Protein AF-A0A9N8HPN3-F1 (afdb_monomer)

Solvent-accessible surface area (backbone atoms only — not comparable to full-atom values): 27424 Å² total; per-residue (Å²): 135,86,82,79,83,76,82,48,77,67,56,55,50,50,53,51,49,52,52,50,52,53,57,60,68,66,59,68,77,79,71,75,82,71,84,55,96,34,89,28,51,51,72,75,83,54,60,78,63,56,86,42,76,68,23,43,51,50,50,50,66,58,22,55,54,58,100,66,61,40,78,62,43,65,88,50,42,66,59,50,36,49,48,52,48,53,42,22,56,40,55,46,30,38,80,66,43,50,56,40,53,75,59,93,93,39,63,40,25,63,70,60,32,42,67,67,58,52,72,65,40,49,49,58,48,46,54,65,41,65,24,46,100,42,30,58,39,55,29,33,55,45,46,36,49,24,50,65,47,32,38,34,68,69,52,47,55,61,52,58,76,45,49,75,81,21,47,43,78,31,53,36,76,99,52,90,59,74,44,84,41,80,36,36,53,41,44,53,49,52,52,50,55,66,42,40,76,88,44,74,65,50,56,55,48,49,54,50,50,57,31,46,72,41,32,32,50,43,28,59,77,36,74,48,38,62,69,59,33,51,50,52,54,51,52,50,52,51,56,35,48,14,43,72,45,82,80,72,87,43,56,66,24,49,43,52,17,49,42,66,32,80,33,58,75,58,12,52,51,39,48,54,52,48,52,34,55,75,70,63,68,52,94,60,91,88,47,55,69,54,52,53,49,51,51,55,52,53,51,49,53,35,49,76,69,68,53,61,71,57,75,49,70,65,55,50,49,50,53,51,48,53,52,50,53,54,50,50,52,50,52,52,51,51,52,52,53,51,51,53,52,53,54,58,54,58,73,69,59,70,87,77,65,64,71,98,44,39,66,28,50,52,79,78,57,96,91,53,76,61,60,48,80,54,95,96,38,53,27,28,62,40,87,62,35,78,77,49,23,47,40,52,36,52,43,100,84,72,48,51,32,94,86,59,48,67,52,51,64,64,57,69,66,74,80,76,74,91,78,83,82,87,89,82,82,90,82,92,82,89,80,89,78,75,80,52,78,68,55,55,53,52,52,54,54,52,54,52,54,54,52,53,58,58,59,64,64,71,70,76,83,77,85,78,84,91,84,84,134

Secondary structure (DSSP, 8-state):
--------HHHHHHHHHHHHHHHHHT----PPPPP-SSTT-S-TTSPP-TTSHHHHHHHHHHHPPPSS-B-S-HHHHHHHHHHHHHHHHHTT-GGGTS-EE-STT-EE-TTT-GGG--HHHHHHHHHHHHTS-SHHHHHHHHHHHHHHTTB-HHHHHHHHTTGGGGEEEE--TT-SS-EEEE-HHHHHHHHHHHHS---HHHHHHHHHHTSHHHHHHHHHHTTT-HHHHHHHHHHHHHHHHHTTPPPP--HHHHHHHHHTSS-HHHHHHHHHHHHHHHTT--SS---HHHHHHHHHHHHHHHHHTT-TTPPPHHHHHHHHHHHHHHHHHHHHHHHHHHHHHHHHHHHH-PPP--GGGGGGGSPPPTTS-SEEEETTEEEEE-TTSSS--EEESB-TTS-BGGG--HHHHHHTTSSS-S---------------PPPHHHHHHHHHHHHHHHHHHHHTSSSS--------

Organism: NCBI:txid568900

Radius of gyration: 49.4 Å; Cα contacts (8 Å, |Δi|>4): 420; chains: 1; bounding box: 147×66×141 Å

Sequence (469 aa):
MAAALTITQAELKAIMREAMQAALSQVNPATAPTFSVVPGGGDQTKTWDLTSDKGMKYFAQATKAPDTLFDGTIKKLHHFLGLVKKRATTYGMMSVIGSIGIGGNKTRSILTEYGSITQEQMKAHAEIYQKEDNRKRQAAKMLETLIANSIEQDVFDELEQREDKYTVKVTPDGMTAQVSRQDRPMMLYQLVCMVCVDTLATVSTIMELLSVARLVQAMTDADSYIKIFNRKVNSLIISLRARQEAIPSLIAPLFKAYQSCEDKAFAHYFKRKQEQYEDRSLTEPLEHTALIRMAGERYKIIVDKKEWKMKSEDELKFIALKATVDQQNKQLTQKLMQRARQHQQKERQGPNNVGEWAWKSVAPKEGEPQEKKFRNKQYIYCPHHGDTKWVLKVNRQGVVHATNCRARLKGDTTTLLTAATEDESDSHSSDAGTPSKRGIRIAQALTSVLEEELSGITEDENLLTPGQK

pLDDT: mean 79.54, std 18.64, range [23.89, 97.88]

Structure (mmCIF, N/CA/C/O backbone):
data_AF-A0A9N8HPN3-F1
#
_entry.id   AF-A0A9N8HPN3-F1
#
loop_
_atom_site.group_PDB
_atom_site.id
_atom_site.type_symbol
_atom_site.label_atom_id
_atom_site.label_alt_id
_atom_site.label_comp_id
_atom_site.label_asym_id
_atom_site.label_entity_id
_atom_site.label_seq_id
_atom_site.pdbx_PDB_ins_code
_atom_site.Cartn_x
_atom_site.Cartn_y
_atom_site.Cartn_z
_atom_site.occupancy
_atom_site.B_iso_or_equiv
_atom_site.auth_seq_id
_atom_site.auth_comp_id
_atom_site.auth_asym_id
_atom_site.auth_atom_id
_atom_site.pdbx_PDB_model_num
ATOM 1 N N . MET A 1 1 ? 38.954 -35.168 -75.418 1.00 41.59 1 MET A N 1
ATOM 2 C CA . MET A 1 1 ? 39.433 -36.157 -74.430 1.00 41.59 1 MET A CA 1
ATOM 3 C C . MET A 1 1 ? 39.391 -35.497 -73.065 1.00 41.59 1 MET A C 1
ATOM 5 O O . MET A 1 1 ? 40.069 -34.495 -72.886 1.00 41.59 1 MET A O 1
ATOM 9 N N . ALA A 1 2 ? 38.536 -35.969 -72.159 1.00 42.84 2 ALA A N 1
ATOM 10 C CA . ALA A 1 2 ? 38.446 -35.434 -70.804 1.00 42.84 2 ALA A CA 1
ATOM 11 C C . ALA A 1 2 ? 39.541 -36.076 -69.939 1.00 42.84 2 ALA A C 1
ATOM 13 O O . ALA A 1 2 ? 39.578 -37.298 -69.809 1.00 42.84 2 ALA A O 1
ATOM 14 N N . ALA A 1 3 ? 40.448 -35.265 -69.395 1.00 46.66 3 ALA A N 1
ATOM 15 C CA . ALA A 1 3 ? 41.441 -35.718 -68.430 1.00 46.66 3 ALA A CA 1
ATOM 16 C C . ALA A 1 3 ? 40.747 -35.914 -67.076 1.00 46.66 3 ALA A C 1
ATOM 18 O O . ALA A 1 3 ? 40.288 -34.953 -66.461 1.00 46.66 3 ALA A O 1
ATOM 19 N N . ALA A 1 4 ? 40.629 -37.165 -66.634 1.00 49.91 4 ALA A N 1
ATOM 20 C CA . ALA A 1 4 ? 40.162 -37.477 -65.293 1.00 49.91 4 ALA A CA 1
ATOM 21 C C . ALA A 1 4 ? 41.240 -37.044 -64.288 1.00 49.91 4 ALA A C 1
ATOM 23 O O . ALA A 1 4 ? 42.325 -37.621 -64.258 1.00 49.91 4 ALA A O 1
ATOM 24 N N . LEU A 1 5 ? 40.956 -36.019 -63.479 1.00 56.59 5 LEU A N 1
ATOM 25 C CA . LEU A 1 5 ? 41.769 -35.706 -62.306 1.00 56.59 5 LEU A CA 1
ATOM 26 C C . LEU A 1 5 ? 41.602 -36.837 -61.283 1.00 56.59 5 LEU A C 1
ATOM 28 O O . LEU A 1 5 ? 40.594 -36.917 -60.582 1.00 56.59 5 LEU A O 1
ATOM 32 N N . THR A 1 6 ? 42.589 -37.722 -61.196 1.00 69.25 6 THR A N 1
ATOM 33 C CA . THR A 1 6 ? 42.717 -38.675 -60.091 1.00 69.25 6 THR A CA 1
ATOM 34 C C . THR A 1 6 ? 43.371 -37.982 -58.905 1.00 69.25 6 THR A C 1
ATOM 36 O O . THR A 1 6 ? 44.579 -37.761 -58.907 1.00 69.25 6 THR A O 1
ATOM 39 N N . ILE A 1 7 ? 42.565 -37.657 -57.894 1.00 75.12 7 ILE A N 1
ATOM 40 C CA . ILE A 1 7 ? 43.050 -37.223 -56.581 1.00 75.12 7 ILE A CA 1
ATOM 41 C C . ILE A 1 7 ? 43.820 -38.386 -55.956 1.00 75.12 7 ILE A C 1
ATOM 43 O O . ILE A 1 7 ? 43.314 -39.507 -55.850 1.00 75.12 7 ILE A O 1
ATOM 47 N N . THR A 1 8 ? 45.054 -38.130 -55.544 1.00 82.94 8 THR A N 1
ATOM 48 C CA . THR A 1 8 ? 45.897 -39.132 -54.898 1.00 82.94 8 THR A CA 1
ATOM 49 C C . THR A 1 8 ? 45.437 -39.389 -53.462 1.00 82.94 8 THR A C 1
ATOM 51 O O . THR A 1 8 ? 44.865 -38.535 -52.782 1.00 82.94 8 THR A O 1
ATOM 54 N N . GLN A 1 9 ? 45.733 -40.579 -52.938 1.00 76.25 9 GLN A N 1
ATOM 55 C CA . GLN A 1 9 ? 45.396 -40.936 -51.556 1.00 76.25 9 GLN A CA 1
ATOM 56 C C . GLN A 1 9 ? 46.060 -40.003 -50.520 1.00 76.25 9 GLN A C 1
ATOM 58 O O . GLN A 1 9 ? 45.564 -39.865 -49.401 1.00 76.25 9 GLN A O 1
ATOM 63 N N . ALA A 1 10 ? 47.175 -39.358 -50.881 1.00 79.31 10 ALA A N 1
ATOM 64 C CA . ALA A 1 10 ? 47.850 -38.366 -50.050 1.00 79.31 10 ALA A CA 1
ATOM 65 C C . ALA A 1 10 ? 47.070 -37.042 -49.986 1.00 79.31 10 ALA A C 1
ATOM 67 O O . ALA A 1 10 ? 46.881 -36.504 -48.896 1.00 79.31 10 ALA A O 1
ATOM 68 N N . GLU A 1 11 ? 46.551 -36.567 -51.120 1.00 81.25 11 GLU A N 1
ATOM 69 C CA . GLU A 1 11 ? 45.726 -35.354 -51.203 1.00 81.25 11 GLU A CA 1
ATOM 70 C C . GLU A 1 11 ? 44.389 -35.533 -50.476 1.00 81.25 11 GLU A C 1
ATOM 72 O O . GLU A 1 11 ? 43.983 -34.663 -49.709 1.00 81.25 11 GLU A O 1
ATOM 77 N N . LEU A 1 12 ? 43.755 -36.705 -50.599 1.00 78.62 12 LEU A N 1
ATOM 78 C CA . LEU A 1 12 ? 42.529 -37.012 -49.855 1.00 78.62 12 LEU A CA 1
ATOM 79 C C . LEU A 1 12 ? 42.761 -36.988 -48.333 1.00 78.62 12 LEU A C 1
ATOM 81 O O . LEU A 1 12 ? 41.943 -36.460 -47.579 1.00 78.62 12 LEU A O 1
ATOM 85 N N . LYS A 1 13 ? 43.900 -37.523 -47.871 1.00 85.00 13 LYS A N 1
ATOM 86 C CA . LYS A 1 13 ? 44.279 -37.489 -46.450 1.00 85.00 13 LYS A CA 1
ATOM 87 C C . LYS A 1 13 ? 44.582 -36.072 -45.967 1.00 85.00 13 LYS A C 1
ATOM 89 O O . LYS A 1 13 ? 44.270 -35.771 -44.819 1.00 85.00 13 LYS A O 1
ATOM 94 N N . ALA A 1 14 ? 45.175 -35.222 -46.804 1.00 83.31 14 ALA A N 1
ATOM 95 C CA . ALA A 1 14 ? 45.432 -33.824 -46.467 1.00 83.31 14 ALA A CA 1
ATOM 96 C C . ALA A 1 14 ? 44.117 -33.050 -46.296 1.00 83.31 14 ALA A C 1
ATOM 98 O O . ALA A 1 14 ? 43.904 -32.464 -45.239 1.00 83.31 14 ALA A O 1
ATOM 99 N N . ILE A 1 15 ? 43.192 -33.175 -47.255 1.00 82.88 15 ILE A N 1
ATOM 100 C CA . ILE A 1 15 ? 41.869 -32.532 -47.208 1.00 82.88 15 ILE A CA 1
ATOM 101 C C . ILE A 1 15 ? 41.072 -33.000 -45.985 1.00 82.88 15 ILE A C 1
ATOM 103 O O . ILE A 1 15 ? 40.484 -32.187 -45.276 1.00 82.88 15 ILE A O 1
ATOM 107 N N . MET A 1 16 ? 41.078 -34.303 -45.684 1.00 81.12 16 MET A N 1
ATOM 108 C CA . MET A 1 16 ? 40.400 -34.830 -44.493 1.00 81.12 16 MET A CA 1
ATOM 109 C C . MET A 1 16 ? 41.011 -34.310 -43.191 1.00 81.12 16 MET A C 1
ATOM 111 O O . MET A 1 16 ? 40.282 -34.027 -42.243 1.00 81.12 16 MET A O 1
ATOM 115 N N . ARG A 1 17 ? 42.339 -34.175 -43.128 1.00 81.69 17 ARG A N 1
ATOM 116 C CA . ARG A 1 17 ? 43.034 -33.679 -41.937 1.00 81.69 17 ARG A CA 1
ATOM 117 C C . ARG A 1 17 ? 42.757 -32.189 -41.724 1.00 81.69 17 ARG A C 1
ATOM 119 O O . ARG A 1 17 ? 42.490 -31.786 -40.600 1.00 81.69 17 ARG A O 1
ATOM 126 N N . GLU A 1 18 ? 42.724 -31.410 -42.799 1.00 79.31 18 GLU A N 1
ATOM 127 C CA . GLU A 1 18 ? 42.409 -29.980 -42.785 1.00 79.31 18 GLU A CA 1
ATOM 128 C C . GLU A 1 18 ? 40.932 -29.726 -42.433 1.00 79.31 18 GLU A C 1
ATOM 130 O O . GLU A 1 18 ? 40.634 -28.898 -41.573 1.00 79.31 18 GLU A O 1
ATOM 135 N N . ALA A 1 19 ? 40.009 -30.531 -42.972 1.00 74.12 19 ALA A N 1
ATOM 136 C CA . ALA A 1 19 ? 38.594 -30.512 -42.594 1.00 74.12 19 ALA A CA 1
ATOM 137 C C . ALA A 1 19 ? 38.378 -30.907 -41.122 1.00 74.12 19 ALA A C 1
ATOM 139 O O . ALA A 1 19 ? 37.573 -30.294 -40.423 1.00 74.12 19 ALA A O 1
ATOM 140 N N . MET A 1 20 ? 39.123 -31.896 -40.620 1.00 74.00 20 MET A N 1
ATOM 141 C CA . MET A 1 20 ? 39.065 -32.315 -39.217 1.00 74.00 20 MET A CA 1
ATOM 142 C C . MET A 1 20 ? 39.648 -31.250 -38.277 1.00 74.00 20 MET A C 1
ATOM 144 O O . MET A 1 20 ? 39.113 -31.021 -37.195 1.00 74.00 20 MET A O 1
ATOM 148 N N . GLN A 1 21 ? 40.703 -30.551 -38.693 1.00 71.88 21 GLN A N 1
ATOM 149 C CA . GLN A 1 21 ? 41.330 -29.479 -37.918 1.00 71.88 21 GLN A CA 1
ATOM 150 C C . GLN A 1 21 ? 40.472 -28.201 -37.904 1.00 71.88 21 GLN A C 1
ATOM 152 O O . GLN A 1 21 ? 40.348 -27.552 -36.862 1.00 71.88 21 GLN A O 1
ATOM 157 N N . ALA A 1 22 ? 39.791 -27.899 -39.015 1.00 68.44 22 ALA A N 1
ATOM 158 C CA . ALA A 1 22 ? 38.757 -26.870 -39.090 1.00 68.44 22 ALA A CA 1
ATOM 159 C C . ALA A 1 22 ? 37.540 -27.214 -38.210 1.00 68.44 22 ALA A C 1
ATOM 161 O O . ALA A 1 22 ? 37.047 -26.348 -37.489 1.00 68.44 22 ALA A O 1
ATOM 162 N N . ALA A 1 23 ? 37.107 -28.480 -38.185 1.00 63.03 23 ALA A N 1
ATOM 163 C CA . ALA A 1 23 ? 36.026 -28.943 -37.311 1.00 63.03 23 ALA A CA 1
ATOM 164 C C . ALA A 1 23 ? 36.397 -28.867 -35.817 1.00 63.03 23 ALA A C 1
ATOM 166 O O . ALA A 1 23 ? 35.571 -28.475 -34.996 1.00 63.03 23 ALA A O 1
ATOM 167 N N . LEU A 1 24 ? 37.650 -29.172 -35.459 1.00 58.88 24 LEU A N 1
ATOM 168 C CA . LEU A 1 24 ? 38.153 -29.052 -34.083 1.00 58.88 24 LEU A CA 1
ATOM 169 C C . LEU A 1 24 ? 38.290 -27.591 -33.629 1.00 58.88 24 LEU A C 1
ATOM 171 O O . LEU A 1 24 ? 38.110 -27.298 -32.450 1.00 58.88 24 LEU A O 1
ATOM 175 N N . SER A 1 25 ? 38.548 -26.672 -34.560 1.00 56.69 25 SER A N 1
ATOM 176 C CA . SER A 1 25 ? 38.671 -25.234 -34.284 1.00 56.69 25 SER A CA 1
ATOM 177 C C . SER A 1 25 ? 37.316 -24.512 -34.181 1.00 56.69 25 SER A C 1
ATOM 179 O O . SER A 1 25 ? 37.262 -23.398 -33.668 1.00 56.69 25 SER A O 1
ATOM 181 N N . GLN A 1 26 ? 36.215 -25.140 -34.620 1.00 55.50 26 GLN A N 1
ATOM 182 C CA . GLN A 1 26 ? 34.847 -24.628 -34.441 1.00 55.50 26 GLN A CA 1
ATOM 183 C C . GLN A 1 26 ? 34.187 -25.038 -33.118 1.00 55.50 26 GLN A C 1
ATOM 185 O O . GLN A 1 26 ? 33.071 -24.603 -32.821 1.00 55.50 26 GLN A O 1
ATOM 190 N N . VAL A 1 27 ? 34.865 -25.827 -32.281 1.00 46.53 27 VAL A N 1
ATOM 191 C CA . VAL A 1 27 ? 34.418 -26.046 -30.906 1.00 46.53 27 VAL A CA 1
ATOM 192 C C . VAL A 1 27 ? 34.760 -24.789 -30.110 1.00 46.53 27 VAL A C 1
ATOM 194 O O . VAL A 1 27 ? 35.823 -24.687 -29.502 1.00 46.53 27 VAL A O 1
ATOM 197 N N . ASN A 1 28 ? 33.857 -23.804 -30.145 1.00 50.50 28 ASN A N 1
ATOM 198 C CA . ASN A 1 28 ? 33.897 -22.664 -29.233 1.00 50.50 28 ASN A CA 1
ATOM 199 C C . ASN A 1 28 ? 34.122 -23.208 -27.814 1.00 50.50 28 ASN A C 1
ATOM 201 O O . ASN A 1 28 ? 33.329 -24.054 -27.381 1.00 50.50 28 ASN A O 1
ATOM 205 N N . PRO A 1 29 ? 35.163 -22.767 -27.082 1.00 45.62 29 PRO A N 1
ATOM 206 C CA . PRO A 1 29 ? 35.332 -23.192 -25.705 1.00 45.62 29 PRO A CA 1
ATOM 207 C C . PRO A 1 29 ? 34.064 -22.780 -24.965 1.00 45.62 29 PRO A C 1
ATOM 209 O O . PRO A 1 29 ? 33.734 -21.592 -24.905 1.00 45.62 29 PRO A O 1
ATOM 212 N N . ALA A 1 30 ? 33.313 -23.772 -24.479 1.00 52.44 30 ALA A N 1
ATOM 213 C CA . ALA A 1 30 ? 32.101 -23.546 -23.713 1.00 52.44 30 ALA A CA 1
ATOM 214 C C . ALA A 1 30 ? 32.479 -22.641 -22.542 1.00 52.44 30 ALA A C 1
ATOM 216 O O . ALA A 1 30 ? 33.171 -23.057 -21.612 1.00 52.44 30 ALA A O 1
ATOM 217 N N . THR A 1 31 ? 32.106 -21.365 -22.642 1.00 57.53 31 THR A N 1
ATOM 218 C CA . THR A 1 31 ? 32.420 -20.380 -21.617 1.00 57.53 31 THR A CA 1
ATOM 219 C C . THR A 1 31 ? 31.762 -20.875 -20.340 1.00 57.53 31 THR A C 1
ATOM 221 O O . THR A 1 31 ? 30.567 -21.184 -20.352 1.00 57.53 31 THR A O 1
ATOM 224 N N . ALA A 1 32 ? 32.543 -21.018 -19.267 1.00 58.66 32 ALA A N 1
ATOM 225 C CA . ALA A 1 32 ? 32.019 -21.490 -17.995 1.00 58.66 32 ALA A CA 1
ATOM 226 C C . ALA A 1 32 ? 30.769 -20.667 -17.628 1.00 58.66 32 ALA A C 1
ATOM 228 O O . ALA A 1 32 ? 30.791 -19.439 -17.788 1.00 58.66 32 ALA A O 1
ATOM 229 N N . PRO A 1 33 ? 29.671 -21.312 -17.192 1.00 63.66 33 PRO A N 1
ATOM 230 C CA . PRO A 1 33 ? 28.444 -20.599 -16.885 1.00 63.66 33 PRO A CA 1
ATOM 231 C C . PRO A 1 33 ? 28.738 -19.546 -15.818 1.00 63.66 33 PRO A C 1
ATOM 233 O O . PRO A 1 33 ? 29.217 -19.859 -14.728 1.00 63.66 33 PRO A O 1
ATOM 236 N N . THR A 1 34 ? 28.484 -18.280 -16.147 1.00 71.69 34 THR A N 1
ATOM 237 C CA . THR A 1 34 ? 28.636 -17.178 -15.199 1.00 71.69 34 THR A CA 1
ATOM 238 C C . THR A 1 34 ? 27.646 -17.400 -14.061 1.00 71.69 34 THR A C 1
ATOM 240 O O . THR A 1 34 ? 26.459 -17.618 -14.313 1.00 71.69 34 THR A O 1
ATOM 243 N N . PHE A 1 35 ? 28.125 -17.374 -12.815 1.00 81.69 35 PHE A N 1
ATOM 244 C CA . PHE A 1 35 ? 27.259 -17.538 -11.650 1.00 81.69 35 PHE A CA 1
ATOM 245 C C . PHE A 1 35 ? 26.105 -16.532 -11.703 1.00 81.69 35 PHE A C 1
ATOM 247 O O . PHE A 1 35 ? 26.315 -15.337 -11.913 1.00 81.69 35 PHE A O 1
ATOM 254 N N . SER A 1 36 ? 24.882 -17.019 -11.503 1.00 83.12 36 SER A N 1
ATOM 255 C CA . SER A 1 36 ? 23.700 -16.174 -11.461 1.00 83.12 36 SER A CA 1
ATOM 256 C C . SER A 1 36 ? 22.665 -16.718 -10.487 1.00 83.12 36 SER A C 1
ATOM 258 O O . SER A 1 36 ? 22.379 -17.912 -10.474 1.00 83.12 36 SER A O 1
ATOM 260 N N . VAL A 1 37 ? 22.088 -15.826 -9.681 1.00 86.88 37 VAL A N 1
ATOM 261 C CA . VAL A 1 37 ? 21.066 -16.167 -8.674 1.00 86.88 37 VAL A CA 1
ATOM 262 C C . VAL A 1 37 ? 19.671 -16.271 -9.299 1.00 86.88 37 VAL A C 1
ATOM 264 O O . VAL A 1 37 ? 18.765 -16.875 -8.730 1.00 86.88 37 VAL A O 1
ATOM 267 N N . VAL A 1 38 ? 19.479 -15.682 -10.481 1.00 88.62 38 VAL A N 1
ATOM 268 C CA . VAL A 1 38 ? 18.203 -15.672 -11.201 1.00 88.62 38 VAL A CA 1
ATOM 269 C C . VAL A 1 38 ? 18.433 -15.871 -12.699 1.00 88.62 38 VAL A C 1
ATOM 271 O O . VAL A 1 38 ? 19.484 -15.479 -13.201 1.00 88.62 38 VAL A O 1
ATOM 274 N N . PRO A 1 39 ? 17.455 -16.404 -13.453 1.00 84.81 39 PRO A N 1
ATOM 275 C CA . PRO A 1 39 ? 17.611 -16.650 -14.888 1.00 84.81 39 PRO A CA 1
ATOM 276 C C . PRO A 1 39 ? 18.035 -15.417 -15.702 1.00 84.81 39 PRO A C 1
ATOM 278 O O . PRO A 1 39 ? 18.723 -15.536 -16.709 1.00 84.81 39 PRO A O 1
ATOM 281 N N . GLY A 1 40 ? 17.621 -14.218 -15.289 1.00 83.81 40 GLY A N 1
ATOM 282 C CA . GLY A 1 40 ? 18.000 -12.954 -15.918 1.00 83.81 40 GLY A CA 1
ATOM 283 C C . GLY A 1 40 ? 19.257 -12.286 -15.370 1.00 83.81 40 GLY A C 1
ATOM 284 O O . GLY A 1 40 ? 19.586 -11.200 -15.832 1.00 83.81 40 GLY A O 1
ATOM 285 N N . GLY A 1 41 ? 19.968 -12.877 -14.412 1.00 80.12 41 GLY A N 1
ATOM 286 C CA . GLY A 1 41 ? 21.119 -12.241 -13.767 1.00 80.12 41 GLY A CA 1
ATOM 287 C C . GLY A 1 41 ? 22.450 -12.447 -14.498 1.00 80.12 41 GLY A C 1
ATOM 288 O O . GLY A 1 41 ? 23.487 -12.114 -13.938 1.00 80.12 41 GLY A O 1
ATOM 289 N N . GLY A 1 42 ? 22.447 -13.044 -15.695 1.00 79.56 42 GLY A N 1
ATOM 290 C CA . GLY A 1 42 ? 23.640 -13.159 -16.541 1.00 79.56 42 GLY A CA 1
ATOM 291 C C . GLY A 1 42 ? 24.081 -11.814 -17.134 1.00 79.56 42 GLY A C 1
ATOM 292 O O . GLY A 1 42 ? 23.433 -10.789 -16.910 1.00 79.56 42 GLY A O 1
ATOM 293 N N . ASP A 1 43 ? 25.148 -11.834 -17.936 1.00 80.88 43 ASP A N 1
ATOM 294 C CA . ASP A 1 43 ? 25.771 -10.663 -18.576 1.00 80.88 43 ASP A CA 1
ATOM 295 C C . ASP A 1 43 ? 24.757 -9.712 -19.243 1.00 80.88 43 ASP A C 1
ATOM 297 O O . ASP A 1 43 ? 24.156 -10.026 -20.272 1.00 80.88 43 ASP A O 1
ATOM 301 N N . GLN A 1 44 ? 24.560 -8.535 -18.639 1.00 79.00 44 GLN A N 1
ATOM 302 C CA . GLN A 1 44 ? 23.570 -7.532 -19.055 1.00 79.00 44 GLN A CA 1
ATOM 303 C C . GLN A 1 44 ? 23.917 -6.836 -20.377 1.00 79.00 44 GLN A C 1
ATOM 305 O O . GLN A 1 44 ? 23.074 -6.124 -20.920 1.00 79.00 44 GLN A O 1
ATOM 310 N N . THR A 1 45 ? 25.124 -7.046 -20.908 1.00 80.31 45 THR A N 1
ATOM 311 C CA . THR A 1 45 ? 25.544 -6.489 -22.200 1.00 80.31 45 THR A CA 1
ATOM 312 C C . THR A 1 45 ? 25.067 -7.327 -23.386 1.00 80.31 45 THR A C 1
ATOM 314 O O . THR A 1 45 ? 24.914 -6.801 -24.486 1.00 80.31 45 THR A O 1
ATOM 317 N N . LYS A 1 46 ? 24.766 -8.615 -23.168 1.00 85.25 46 LYS A N 1
ATOM 318 C CA . LYS A 1 46 ? 24.326 -9.541 -24.218 1.00 85.25 46 LYS A CA 1
ATOM 319 C C . LYS A 1 46 ? 22.808 -9.578 -24.338 1.00 85.25 46 LYS A C 1
ATOM 321 O O . LYS A 1 46 ? 22.097 -9.675 -23.340 1.00 85.25 46 LYS A O 1
ATOM 326 N N . THR A 1 47 ? 22.313 -9.540 -25.569 1.00 89.94 47 THR A N 1
ATOM 327 C CA . THR A 1 47 ? 20.895 -9.744 -25.876 1.00 89.94 47 THR A CA 1
ATOM 328 C C . THR A 1 47 ? 20.468 -11.183 -25.583 1.00 89.94 47 THR A C 1
ATOM 330 O O . THR A 1 47 ? 21.268 -12.120 -25.619 1.00 89.94 47 THR A O 1
ATOM 333 N N . TRP A 1 48 ? 19.182 -11.368 -25.288 1.00 90.62 48 TRP A N 1
ATOM 334 C CA . TRP A 1 48 ? 18.569 -12.689 -25.276 1.00 90.62 48 TRP A CA 1
ATOM 335 C C . TRP A 1 48 ? 18.359 -13.172 -26.711 1.00 90.62 48 TRP A C 1
ATOM 337 O O . TRP A 1 48 ? 17.838 -12.433 -27.549 1.00 90.62 48 TRP A O 1
ATOM 347 N N . ASP A 1 49 ? 18.676 -14.436 -26.979 1.00 91.62 49 ASP A N 1
ATOM 348 C CA . ASP A 1 49 ? 18.218 -15.107 -28.195 1.00 91.62 49 ASP A CA 1
ATOM 349 C C . ASP A 1 49 ? 16.772 -15.578 -28.007 1.00 91.62 49 ASP A C 1
ATOM 351 O O . ASP A 1 49 ? 16.513 -16.714 -27.602 1.00 91.62 49 ASP A O 1
ATOM 355 N N . LEU A 1 50 ? 15.831 -14.675 -28.284 1.00 91.12 50 LEU A N 1
ATOM 356 C CA . LEU A 1 50 ? 14.390 -14.926 -28.188 1.00 91.12 50 LEU A CA 1
ATOM 357 C C . LEU A 1 50 ? 13.830 -15.740 -29.366 1.00 91.12 50 LEU A C 1
ATOM 359 O O . LEU A 1 50 ? 12.658 -16.105 -29.329 1.00 91.12 50 LEU A O 1
ATOM 363 N N . THR A 1 51 ? 14.643 -16.031 -30.386 1.00 92.88 51 THR A N 1
ATOM 364 C CA . THR A 1 51 ? 14.229 -16.832 -31.550 1.00 92.88 51 THR A CA 1
ATOM 365 C C . THR A 1 51 ? 14.391 -18.332 -31.316 1.00 92.88 51 THR A C 1
ATOM 367 O O . THR A 1 51 ? 13.701 -19.135 -31.936 1.00 92.88 51 THR A O 1
ATOM 370 N N . SER A 1 52 ? 15.259 -18.719 -30.380 1.00 94.44 52 SER A N 1
ATOM 371 C CA . SER A 1 52 ? 15.422 -20.112 -29.964 1.00 94.44 52 SER A CA 1
ATOM 372 C C . SER A 1 52 ? 14.240 -20.640 -29.144 1.00 94.44 52 SER A C 1
ATOM 374 O O . SER A 1 52 ? 13.583 -19.898 -28.413 1.00 94.44 52 SER A O 1
ATOM 376 N N . ASP A 1 53 ? 14.049 -21.963 -29.130 1.00 93.00 53 ASP A N 1
ATOM 377 C CA . ASP A 1 53 ? 13.066 -22.632 -28.260 1.00 93.00 53 ASP A CA 1
ATOM 378 C C . ASP A 1 53 ? 13.233 -22.282 -26.775 1.00 93.00 53 ASP A C 1
ATOM 380 O O . ASP A 1 53 ? 12.259 -22.141 -26.030 1.00 93.00 53 ASP A O 1
ATOM 384 N N . LYS A 1 54 ? 14.486 -22.143 -26.322 1.00 91.00 54 LYS A N 1
ATOM 385 C CA . LYS A 1 54 ? 14.799 -21.736 -24.947 1.00 91.00 54 LYS A CA 1
ATOM 386 C C . LYS A 1 54 ? 14.405 -20.279 -24.708 1.00 91.00 54 LYS A C 1
ATOM 388 O O . LYS A 1 54 ? 13.825 -19.983 -23.665 1.00 91.00 54 LYS A O 1
ATOM 393 N N . GLY A 1 55 ? 14.674 -19.399 -25.670 1.00 91.75 55 GLY A N 1
ATOM 394 C CA . GLY A 1 55 ? 14.281 -17.994 -25.651 1.00 91.75 55 GLY A CA 1
ATOM 395 C C . GLY A 1 55 ? 12.773 -17.792 -25.627 1.00 91.75 55 GLY A C 1
ATOM 396 O O . GLY A 1 55 ? 12.273 -17.042 -24.793 1.00 91.75 55 GLY A O 1
ATOM 397 N N . MET A 1 56 ? 12.033 -18.526 -26.458 1.00 93.25 56 MET A N 1
ATOM 398 C CA . MET A 1 56 ? 10.568 -18.498 -26.467 1.00 93.25 56 MET A CA 1
ATOM 399 C C . MET A 1 56 ? 9.985 -18.938 -25.117 1.00 93.25 56 MET A C 1
ATOM 401 O O . MET A 1 56 ? 9.108 -18.269 -24.568 1.00 93.25 56 MET A O 1
ATOM 405 N N . LYS A 1 57 ? 10.514 -20.020 -24.522 1.00 95.06 57 LYS A N 1
ATOM 406 C CA . LYS A 1 57 ? 10.116 -20.465 -23.173 1.00 95.06 57 LYS A CA 1
ATOM 407 C C . LYS A 1 57 ? 10.458 -19.429 -22.103 1.00 95.06 57 LYS A C 1
ATOM 409 O O . LYS A 1 57 ? 9.641 -19.185 -21.217 1.00 95.06 57 LYS A O 1
ATOM 414 N N . TYR A 1 58 ? 11.637 -18.813 -22.187 1.00 93.94 58 TYR A N 1
ATOM 415 C CA . TYR A 1 58 ? 12.054 -17.741 -21.284 1.00 93.94 58 TYR A CA 1
ATOM 416 C C . TYR A 1 58 ? 11.105 -16.543 -21.367 1.00 93.94 58 TYR A C 1
ATOM 418 O O . TYR A 1 58 ? 10.631 -16.068 -20.337 1.00 93.94 58 TYR A O 1
ATOM 426 N N . PHE A 1 59 ? 10.769 -16.107 -22.585 1.00 95.06 59 PHE A N 1
ATOM 427 C CA . PHE A 1 59 ? 9.819 -15.028 -22.832 1.00 95.06 59 PHE A CA 1
ATOM 428 C C . PHE A 1 59 ? 8.450 -15.353 -22.232 1.00 95.06 59 PHE A C 1
ATOM 430 O O . PHE A 1 59 ? 7.960 -14.596 -21.399 1.00 95.06 59 PHE A O 1
ATOM 437 N N . ALA A 1 60 ? 7.876 -16.513 -22.563 1.00 95.62 60 ALA A N 1
ATOM 438 C CA . ALA A 1 60 ? 6.580 -16.938 -22.039 1.00 95.62 60 ALA A CA 1
ATOM 439 C C . ALA A 1 60 ? 6.562 -16.980 -20.501 1.00 95.62 60 ALA A C 1
ATOM 441 O O . ALA A 1 60 ? 5.615 -16.522 -19.863 1.00 95.62 60 ALA A O 1
ATOM 442 N N . GLN A 1 61 ? 7.627 -17.484 -19.873 1.00 95.25 61 GLN A N 1
ATOM 443 C CA . GLN A 1 61 ? 7.725 -17.515 -18.416 1.00 95.25 61 GLN A CA 1
ATOM 444 C C . GLN A 1 61 ? 7.899 -16.129 -17.799 1.00 95.25 61 GLN A C 1
ATOM 446 O O . GLN A 1 61 ? 7.335 -15.884 -16.734 1.00 95.25 61 GLN A O 1
ATOM 451 N N . ALA A 1 62 ? 8.628 -15.222 -18.445 1.00 94.81 62 ALA A N 1
ATOM 452 C CA . ALA A 1 62 ? 8.807 -13.857 -17.969 1.00 94.81 62 ALA A CA 1
ATOM 453 C C . ALA A 1 62 ? 7.522 -13.025 -18.064 1.00 94.81 62 ALA A C 1
ATOM 455 O O . ALA A 1 62 ? 7.284 -12.175 -17.208 1.00 94.81 62 ALA A O 1
ATOM 456 N N . THR A 1 63 ? 6.670 -13.303 -19.051 1.00 96.06 63 THR A N 1
ATOM 457 C CA . THR A 1 63 ? 5.486 -12.490 -19.374 1.00 96.06 63 THR A CA 1
ATOM 458 C C . THR A 1 63 ? 4.156 -13.151 -19.017 1.00 96.06 63 THR A C 1
ATOM 460 O O . THR A 1 63 ? 3.107 -12.537 -19.189 1.00 96.06 63 THR A O 1
ATOM 463 N N . LYS A 1 64 ? 4.174 -14.382 -18.483 1.00 95.75 64 LYS A N 1
ATOM 464 C CA . LYS A 1 64 ? 2.961 -15.083 -18.025 1.00 95.75 64 LYS A CA 1
ATOM 465 C C . LYS A 1 64 ? 2.145 -14.219 -17.050 1.00 95.75 64 LYS A C 1
ATOM 467 O O . LYS A 1 64 ? 2.721 -13.611 -16.142 1.00 95.75 64 LYS A O 1
ATOM 472 N N . ALA A 1 65 ? 0.829 -14.232 -17.255 1.00 94.56 65 ALA A N 1
ATOM 473 C CA . ALA A 1 65 ? -0.163 -13.571 -16.421 1.00 94.56 65 ALA A CA 1
ATOM 474 C C . ALA A 1 65 ? -0.102 -14.038 -14.950 1.00 94.56 65 ALA A C 1
ATOM 476 O O . ALA A 1 65 ? 0.234 -15.202 -14.682 1.00 94.56 65 ALA A O 1
ATOM 477 N N . PRO A 1 66 ? -0.418 -13.151 -13.995 1.00 93.25 66 PRO A N 1
ATOM 478 C CA . PRO A 1 66 ? -0.651 -13.514 -12.608 1.00 93.25 66 PRO A CA 1
ATOM 479 C C . PRO A 1 66 ? -2.011 -14.199 -12.428 1.00 93.25 66 PRO A C 1
ATOM 481 O O . PRO A 1 66 ? -2.888 -14.090 -13.278 1.00 93.25 66 PRO A O 1
ATOM 484 N N . ASP A 1 67 ? -2.207 -14.858 -11.285 1.00 92.75 67 ASP A N 1
ATOM 485 C CA . ASP A 1 67 ? -3.485 -15.517 -10.965 1.00 92.75 67 ASP A CA 1
ATOM 486 C C . ASP A 1 67 ? -4.628 -14.511 -10.745 1.00 92.75 67 ASP A C 1
ATOM 488 O O . ASP A 1 67 ? -5.801 -14.841 -10.880 1.00 92.75 67 ASP A O 1
ATOM 492 N N . THR A 1 68 ? -4.295 -13.275 -10.371 1.00 93.31 68 THR A N 1
ATOM 493 C CA . THR A 1 68 ? -5.251 -12.181 -10.187 1.00 93.31 68 THR A CA 1
ATOM 494 C C . THR A 1 68 ? -4.752 -10.967 -10.950 1.00 93.31 68 THR A C 1
ATOM 496 O O . THR A 1 68 ? -3.631 -10.510 -10.713 1.00 93.31 68 THR A O 1
ATOM 499 N N . LEU A 1 69 ? -5.590 -10.460 -11.852 1.00 96.31 69 LEU A N 1
ATOM 500 C CA . LEU A 1 69 ? -5.310 -9.263 -12.632 1.00 96.31 69 LEU A CA 1
ATOM 501 C C . LEU A 1 69 ? -5.439 -8.002 -11.771 1.00 96.31 69 LEU A C 1
ATOM 503 O O . LEU A 1 69 ? -6.125 -7.971 -10.743 1.00 96.31 69 LEU A O 1
ATOM 507 N N . PHE A 1 70 ? -4.710 -6.967 -12.168 1.00 96.06 70 PHE A N 1
ATOM 508 C CA . PHE A 1 70 ? -4.775 -5.659 -11.541 1.00 96.06 70 PHE A CA 1
ATOM 509 C C . PHE A 1 70 ? -5.934 -4.839 -12.116 1.00 96.06 70 PHE A C 1
ATOM 511 O O . PHE A 1 70 ? -5.978 -4.571 -13.311 1.00 96.06 70 PHE A O 1
ATOM 518 N N . ASP A 1 71 ? -6.821 -4.401 -11.227 1.00 93.69 71 ASP A N 1
ATOM 519 C CA . ASP A 1 71 ? -8.088 -3.711 -11.513 1.00 93.69 71 ASP A CA 1
ATOM 520 C C . ASP A 1 71 ? -7.961 -2.177 -11.558 1.00 93.69 71 ASP A C 1
ATOM 522 O O . ASP A 1 71 ? -8.938 -1.457 -11.381 1.00 93.69 71 ASP A O 1
ATOM 526 N N . GLY A 1 72 ? -6.740 -1.641 -11.654 1.00 89.31 72 GLY A N 1
ATOM 527 C CA . GLY A 1 72 ? -6.529 -0.191 -11.653 1.00 89.31 72 GLY A CA 1
ATOM 528 C C . GLY A 1 72 ? -6.796 0.488 -10.301 1.00 89.31 72 GLY A C 1
ATOM 529 O O . GLY A 1 72 ? -6.761 1.712 -10.204 1.00 89.31 72 GLY A O 1
ATOM 530 N N . THR A 1 73 ? -7.031 -0.255 -9.212 1.00 86.81 73 THR A N 1
ATOM 531 C CA . THR A 1 73 ? -7.305 0.368 -7.910 1.00 86.81 73 THR A CA 1
ATOM 532 C C . THR A 1 73 ? -6.032 0.686 -7.129 1.00 86.81 73 THR A C 1
ATOM 534 O O . THR A 1 73 ? -5.110 -0.124 -6.992 1.00 86.81 73 THR A O 1
ATOM 537 N N . ILE A 1 74 ? -6.016 1.844 -6.461 1.00 81.31 74 ILE A N 1
ATOM 538 C CA . ILE A 1 74 ? -4.897 2.250 -5.590 1.00 81.31 74 ILE A CA 1
ATOM 539 C C . ILE A 1 74 ? -4.596 1.222 -4.484 1.00 81.31 74 ILE 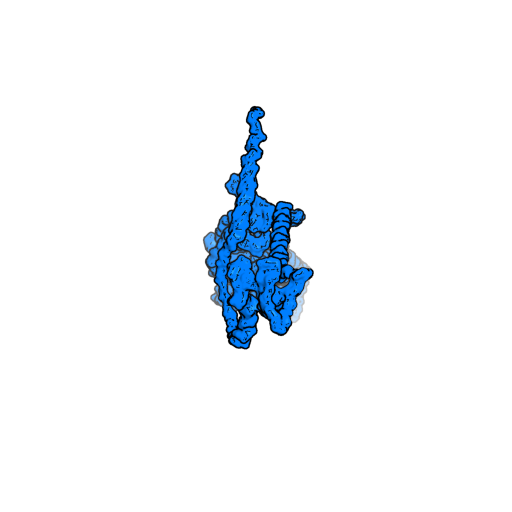A C 1
ATOM 541 O O . ILE A 1 74 ? -3.447 1.042 -4.082 1.00 81.31 74 ILE A O 1
ATOM 545 N N . LYS A 1 75 ? -5.618 0.486 -4.021 1.00 78.69 75 LYS A N 1
ATOM 546 C CA . LYS A 1 75 ? -5.491 -0.551 -2.984 1.00 78.69 75 LYS A CA 1
ATOM 547 C C . LYS A 1 75 ? -4.621 -1.724 -3.440 1.00 78.69 75 LYS A C 1
ATOM 549 O O . LYS A 1 75 ? -3.908 -2.297 -2.614 1.00 78.69 75 LYS A O 1
ATOM 554 N N . LYS A 1 76 ? -4.681 -2.090 -4.725 1.00 86.25 76 LYS A N 1
ATOM 555 C CA . LYS A 1 76 ? -3.925 -3.213 -5.298 1.00 86.25 76 LYS A CA 1
ATOM 556 C C . LYS A 1 76 ? -2.610 -2.783 -5.957 1.00 86.25 76 LYS A C 1
ATOM 558 O O . LYS A 1 76 ? -1.760 -3.642 -6.189 1.00 86.25 76 LYS A O 1
ATOM 563 N N . LEU A 1 77 ? -2.383 -1.481 -6.166 1.00 87.44 77 LEU A N 1
ATOM 564 C CA . LEU A 1 77 ? -1.205 -0.958 -6.870 1.00 87.44 77 LEU A CA 1
ATOM 565 C C . LEU A 1 77 ? 0.124 -1.464 -6.291 1.00 87.44 77 LEU A C 1
ATOM 567 O O . LEU A 1 77 ? 0.976 -1.951 -7.026 1.00 87.44 77 LEU A O 1
ATOM 571 N N . HIS A 1 78 ? 0.303 -1.415 -4.967 1.00 84.38 78 HIS A N 1
ATOM 572 C CA . HIS A 1 78 ? 1.544 -1.886 -4.339 1.00 84.38 78 HIS A CA 1
ATOM 573 C C . HIS A 1 78 ? 1.792 -3.385 -4.581 1.00 84.38 78 HIS A C 1
ATOM 575 O O . HIS A 1 78 ? 2.930 -3.810 -4.778 1.00 84.38 78 HIS A O 1
ATOM 581 N N . HIS A 1 79 ? 0.732 -4.199 -4.574 1.00 88.44 79 HIS A N 1
ATOM 582 C CA . HIS A 1 79 ? 0.847 -5.624 -4.873 1.00 88.44 79 HIS A CA 1
ATOM 583 C C . HIS A 1 79 ? 1.251 -5.848 -6.334 1.00 88.44 79 HIS A C 1
ATOM 585 O O . HIS A 1 79 ? 2.187 -6.602 -6.599 1.00 88.44 79 HIS A O 1
ATOM 591 N N . PHE A 1 80 ? 0.608 -5.132 -7.259 1.00 93.81 80 PHE A N 1
ATOM 592 C CA . PHE A 1 80 ? 0.933 -5.157 -8.682 1.00 93.81 80 PHE A CA 1
ATOM 593 C C . PHE A 1 80 ? 2.390 -4.741 -8.954 1.00 93.81 80 PHE A C 1
ATOM 595 O O . PHE A 1 80 ? 3.139 -5.495 -9.574 1.00 93.81 80 PHE A O 1
ATOM 602 N N . LEU A 1 81 ? 2.853 -3.612 -8.406 1.00 93.19 81 LEU A N 1
ATOM 603 C CA . LEU A 1 81 ? 4.248 -3.171 -8.546 1.00 93.19 81 LEU A CA 1
ATOM 604 C C . LEU A 1 81 ? 5.236 -4.168 -7.922 1.00 93.19 81 LEU A C 1
ATOM 606 O O . LEU A 1 81 ? 6.307 -4.409 -8.477 1.00 93.19 81 LEU A O 1
ATOM 610 N N . GLY A 1 82 ? 4.874 -4.804 -6.803 1.00 92.75 82 GLY A N 1
ATOM 611 C CA . GLY A 1 82 ? 5.655 -5.888 -6.204 1.00 92.75 82 GLY A CA 1
ATOM 612 C C . GLY A 1 82 ? 5.780 -7.113 -7.118 1.00 92.75 82 GLY A C 1
ATOM 613 O O . GLY A 1 82 ? 6.855 -7.714 -7.207 1.00 92.75 82 GLY A O 1
ATOM 614 N N . LEU A 1 83 ? 4.713 -7.455 -7.842 1.00 95.12 83 LEU A N 1
ATOM 615 C CA . LEU A 1 83 ? 4.714 -8.526 -8.833 1.00 95.12 83 LEU A CA 1
ATOM 616 C C . LEU A 1 83 ? 5.622 -8.194 -10.018 1.00 95.12 83 LEU A C 1
ATOM 618 O O . LEU A 1 83 ? 6.496 -8.997 -10.358 1.00 95.12 83 LEU A O 1
ATOM 622 N N . VAL A 1 84 ? 5.473 -6.995 -10.590 1.00 95.38 84 VAL A N 1
ATOM 623 C CA . VAL A 1 84 ? 6.328 -6.503 -11.680 1.00 95.38 84 VAL A CA 1
ATOM 624 C C . VAL A 1 84 ? 7.789 -6.483 -11.235 1.00 95.38 84 VAL A C 1
ATOM 626 O O . VAL A 1 84 ? 8.650 -6.990 -11.951 1.00 95.38 84 VAL A O 1
ATOM 629 N N . LYS A 1 85 ? 8.079 -6.006 -10.016 1.00 94.75 85 LYS A N 1
ATOM 630 C CA . LYS A 1 85 ? 9.426 -6.011 -9.426 1.00 94.75 85 LYS A CA 1
ATOM 631 C C . LYS A 1 85 ? 10.018 -7.411 -9.359 1.00 94.75 85 LYS A C 1
ATOM 633 O O . LYS A 1 85 ? 11.153 -7.620 -9.794 1.00 94.75 85 LYS A O 1
ATOM 638 N N . LYS A 1 86 ? 9.266 -8.371 -8.810 1.00 94.19 86 LYS A N 1
ATOM 639 C CA . LYS A 1 86 ? 9.701 -9.770 -8.705 1.00 94.19 86 LYS A CA 1
ATOM 640 C C . LYS A 1 86 ? 10.038 -10.318 -10.088 1.00 94.19 86 LYS A C 1
ATOM 642 O O . LYS A 1 86 ? 11.124 -10.855 -10.280 1.00 94.19 86 LYS A O 1
ATOM 647 N N . ARG A 1 87 ? 9.153 -10.106 -11.064 1.00 94.81 87 ARG A N 1
ATOM 648 C CA . ARG A 1 87 ? 9.345 -10.529 -12.455 1.00 94.81 87 ARG A CA 1
ATOM 649 C C . ARG A 1 87 ? 10.582 -9.904 -13.088 1.00 94.81 87 ARG A C 1
ATOM 651 O O . ARG A 1 87 ? 11.441 -10.614 -13.602 1.00 94.81 87 ARG A O 1
ATOM 658 N N . ALA A 1 88 ? 10.698 -8.585 -13.008 1.00 94.25 88 ALA A N 1
ATOM 659 C CA . ALA A 1 88 ? 11.796 -7.838 -13.592 1.00 94.25 88 ALA A CA 1
ATOM 660 C C . ALA A 1 88 ? 13.139 -8.202 -12.966 1.00 94.25 88 ALA A C 1
ATOM 662 O O . ALA A 1 88 ? 14.142 -8.267 -13.668 1.00 94.25 88 ALA A O 1
ATOM 663 N N . THR A 1 89 ? 13.164 -8.508 -11.671 1.00 93.62 89 THR A N 1
ATOM 664 C CA . THR A 1 89 ? 14.373 -8.995 -11.003 1.00 93.62 89 THR A CA 1
ATOM 665 C C . THR A 1 89 ? 14.731 -10.390 -11.509 1.00 93.62 89 THR A C 1
ATOM 667 O O . THR A 1 89 ? 15.851 -10.608 -11.960 1.00 93.62 89 THR A O 1
ATOM 670 N N . THR A 1 90 ? 13.776 -11.327 -11.511 1.00 93.94 90 THR A N 1
ATOM 671 C CA . THR A 1 90 ? 14.009 -12.720 -11.925 1.00 93.94 90 THR A CA 1
ATOM 672 C C . THR A 1 90 ? 14.469 -12.838 -13.379 1.00 93.94 90 THR A C 1
ATOM 674 O O . THR A 1 90 ? 15.354 -13.640 -13.676 1.00 93.94 90 THR A O 1
ATOM 677 N N . TYR A 1 91 ? 13.900 -12.031 -14.275 1.00 93.38 91 TYR A N 1
ATOM 678 C CA . TYR A 1 91 ? 14.143 -12.104 -15.717 1.00 93.38 91 TYR A CA 1
ATOM 679 C C . TYR A 1 91 ? 14.978 -10.934 -16.260 1.00 93.38 91 TYR A C 1
ATOM 681 O O . TYR A 1 91 ? 15.035 -10.727 -17.462 1.00 93.38 91 TYR A O 1
ATOM 689 N N . GLY A 1 92 ? 15.668 -10.176 -15.399 1.00 91.25 92 GLY A N 1
ATOM 690 C CA . GLY A 1 92 ? 16.664 -9.189 -15.836 1.00 91.25 92 GLY A CA 1
ATOM 691 C C . GLY A 1 92 ? 16.094 -7.972 -16.574 1.00 91.25 92 GLY A C 1
ATOM 692 O O . GLY A 1 92 ? 16.745 -7.444 -17.465 1.00 91.25 92 GLY A O 1
ATOM 693 N N . MET A 1 93 ? 14.890 -7.522 -16.212 1.00 92.94 93 MET A N 1
ATOM 694 C CA . MET A 1 93 ? 14.236 -6.331 -16.777 1.00 92.94 93 MET A CA 1
ATOM 695 C C . MET A 1 93 ? 14.408 -5.076 -15.904 1.00 92.94 93 MET A C 1
ATOM 697 O O . MET A 1 93 ? 13.922 -4.004 -16.249 1.00 92.94 93 MET A O 1
ATOM 701 N N . MET A 1 94 ? 15.105 -5.173 -14.764 1.00 92.44 94 MET A N 1
ATOM 702 C CA . MET A 1 94 ? 15.282 -4.044 -13.835 1.00 92.44 94 MET A CA 1
ATOM 703 C C . MET A 1 94 ? 16.024 -2.851 -14.450 1.00 92.44 94 MET A C 1
ATOM 705 O O . MET A 1 94 ? 15.827 -1.728 -14.001 1.00 92.44 94 MET A O 1
ATOM 709 N N . SER A 1 95 ? 16.835 -3.052 -15.488 1.00 89.12 95 SER A N 1
ATOM 710 C CA . SER A 1 95 ? 17.629 -1.987 -16.115 1.00 89.12 95 SER A CA 1
ATOM 711 C C . SER A 1 95 ? 16.805 -0.859 -16.744 1.00 89.12 95 SER A C 1
ATOM 713 O O . SER A 1 95 ? 17.361 0.210 -16.976 1.00 89.12 95 SER A O 1
ATOM 715 N N . VAL A 1 96 ? 15.522 -1.097 -17.040 1.00 91.81 96 VAL A N 1
ATOM 716 C CA . VAL A 1 96 ? 14.622 -0.118 -17.682 1.00 91.81 96 VAL A CA 1
ATOM 717 C C . VAL A 1 96 ? 13.563 0.474 -16.739 1.00 91.81 96 VAL A C 1
ATOM 719 O O . VAL A 1 96 ? 12.842 1.387 -17.115 1.00 91.81 96 VAL A O 1
ATOM 722 N N . ILE A 1 97 ? 13.454 -0.033 -15.505 1.00 92.75 97 ILE A N 1
ATOM 723 C CA . ILE A 1 97 ? 12.460 0.421 -14.504 1.00 92.75 97 ILE A CA 1
ATOM 724 C C . ILE A 1 97 ? 13.063 0.691 -13.113 1.00 92.75 97 ILE A C 1
ATOM 726 O O . ILE A 1 97 ? 12.425 1.258 -12.225 1.00 92.75 97 ILE A O 1
ATOM 730 N N . GLY A 1 98 ? 14.298 0.255 -12.881 1.00 88.31 98 GLY A N 1
ATOM 731 C CA . GLY A 1 98 ? 14.996 0.345 -11.600 1.00 88.31 98 GLY A CA 1
ATOM 732 C C . GLY A 1 98 ? 15.969 1.513 -11.485 1.00 88.31 98 GLY A C 1
ATOM 733 O O . GLY A 1 98 ? 16.430 1.793 -10.383 1.00 88.31 98 GLY A O 1
ATOM 734 N N . SER A 1 99 ? 16.324 2.159 -12.598 1.00 89.81 99 SER A N 1
ATOM 735 C CA . SER A 1 99 ? 17.408 3.149 -12.639 1.00 89.81 99 SER A CA 1
ATOM 736 C C . SER A 1 99 ? 17.120 4.283 -13.629 1.00 89.81 99 SER A C 1
ATOM 738 O O . SER A 1 99 ? 17.886 4.524 -14.561 1.00 89.81 99 SER A O 1
ATOM 740 N N . ILE A 1 100 ? 16.004 4.983 -13.422 1.00 91.56 100 ILE A N 1
ATOM 741 C CA . ILE A 1 100 ? 15.616 6.181 -14.176 1.00 91.56 100 ILE A CA 1
ATOM 742 C C . ILE A 1 100 ? 16.443 7.364 -13.670 1.00 91.56 100 ILE A C 1
ATOM 744 O O . ILE A 1 100 ? 16.462 7.626 -12.469 1.00 91.56 100 ILE A O 1
ATOM 748 N N . GLY A 1 101 ? 17.140 8.071 -14.560 1.00 88.56 101 GLY A N 1
ATOM 749 C CA . GLY A 1 101 ? 17.950 9.235 -14.196 1.00 88.56 101 GLY A CA 1
ATOM 750 C C . GLY A 1 101 ? 17.088 10.455 -13.871 1.00 88.56 101 GLY A C 1
ATOM 751 O O . GLY A 1 101 ? 16.249 10.842 -14.676 1.00 88.56 101 GLY A O 1
ATOM 752 N N . ILE A 1 102 ? 17.335 11.088 -12.721 1.00 86.75 102 ILE A N 1
ATOM 753 C CA . ILE A 1 102 ? 16.610 12.295 -12.271 1.00 86.75 102 ILE A CA 1
ATOM 754 C C . ILE A 1 102 ? 17.502 13.550 -12.204 1.00 86.75 102 ILE A C 1
ATOM 756 O O . ILE A 1 102 ? 17.127 14.559 -11.613 1.00 86.75 102 ILE A O 1
ATOM 760 N N . GLY A 1 103 ? 18.700 13.489 -12.794 1.00 84.62 103 GLY A N 1
ATOM 761 C CA . GLY A 1 103 ? 19.715 14.546 -12.732 1.00 84.62 103 GLY A CA 1
ATOM 762 C C . GLY A 1 103 ? 20.706 14.382 -11.571 1.00 84.62 103 GLY A C 1
ATOM 763 O O . GLY A 1 103 ? 20.471 13.644 -10.614 1.00 84.62 103 GLY A O 1
ATOM 764 N N . GLY A 1 104 ? 21.870 15.034 -11.678 1.00 82.94 104 GLY A N 1
ATOM 765 C CA . GLY A 1 104 ? 22.905 15.025 -10.633 1.00 82.94 104 GLY A CA 1
ATOM 766 C C . GLY A 1 104 ? 23.445 13.633 -10.274 1.00 82.94 104 GLY A C 1
ATOM 767 O O . GLY A 1 104 ? 23.693 13.369 -9.100 1.00 82.94 104 GLY A O 1
ATOM 768 N N . ASN A 1 105 ? 23.571 12.731 -11.258 1.00 84.19 105 ASN A N 1
ATOM 769 C CA . ASN A 1 105 ? 23.965 11.321 -11.086 1.00 84.19 105 ASN A CA 1
ATOM 770 C C . ASN A 1 105 ? 23.054 10.495 -10.157 1.00 84.19 105 ASN A C 1
ATOM 772 O O . ASN A 1 105 ? 23.438 9.418 -9.702 1.00 84.19 105 ASN A O 1
ATOM 776 N N . LYS A 1 106 ? 21.835 10.968 -9.881 1.00 88.00 106 LYS A N 1
ATOM 777 C CA . LYS A 1 106 ? 20.847 10.233 -9.089 1.00 88.00 106 LYS A CA 1
ATOM 778 C C . LYS A 1 106 ? 19.932 9.426 -9.999 1.00 88.00 106 LYS A C 1
ATOM 780 O O . LYS A 1 106 ? 19.518 9.895 -11.061 1.00 88.00 106 LYS A O 1
ATOM 785 N N . THR A 1 107 ? 19.587 8.225 -9.545 1.00 91.56 107 THR A N 1
ATOM 786 C CA . THR A 1 107 ? 18.592 7.372 -10.194 1.00 91.56 107 THR A CA 1
ATOM 787 C C . THR A 1 107 ? 17.463 7.004 -9.235 1.00 91.56 107 THR A C 1
ATOM 789 O O . THR A 1 107 ? 17.608 7.102 -8.010 1.00 91.56 107 THR A O 1
ATOM 792 N N . ARG A 1 108 ? 16.316 6.635 -9.808 1.00 89.88 108 ARG A N 1
ATOM 793 C CA . ARG A 1 108 ? 15.089 6.250 -9.104 1.00 89.88 108 ARG A CA 1
ATOM 794 C C . ARG A 1 108 ? 14.458 5.028 -9.749 1.00 89.88 108 ARG A C 1
ATOM 796 O O . ARG A 1 108 ? 14.682 4.762 -10.930 1.00 89.88 108 ARG A O 1
ATOM 803 N N . SER A 1 109 ? 13.637 4.309 -8.989 1.00 92.19 109 SER A N 1
ATOM 804 C CA . SER A 1 109 ? 12.805 3.236 -9.532 1.00 92.19 109 SER A CA 1
ATOM 805 C C . SER A 1 109 ? 11.335 3.625 -9.574 1.00 92.19 109 SER A C 1
ATOM 807 O O . SER A 1 109 ? 10.749 3.998 -8.561 1.00 92.19 109 SER A O 1
ATOM 809 N N . ILE A 1 110 ? 10.695 3.397 -10.719 1.00 90.88 110 ILE A N 1
ATOM 810 C CA . ILE A 1 110 ? 9.240 3.519 -10.879 1.00 90.88 110 ILE A CA 1
ATOM 811 C C . ILE A 1 110 ? 8.455 2.583 -9.946 1.00 90.88 110 ILE A C 1
ATOM 813 O O . ILE A 1 110 ? 7.314 2.841 -9.592 1.00 90.88 110 ILE A O 1
ATOM 817 N N . LEU A 1 111 ? 9.066 1.488 -9.499 1.00 91.00 111 LEU A N 1
ATOM 818 C CA . LEU A 1 111 ? 8.398 0.489 -8.668 1.00 91.00 111 LEU A CA 1
ATOM 819 C C . LEU A 1 111 ? 8.244 0.939 -7.211 1.00 91.00 111 LEU A C 1
ATOM 821 O O . LEU A 1 111 ? 7.486 0.328 -6.461 1.00 91.00 111 LEU A O 1
ATOM 825 N N . THR A 1 112 ? 8.997 1.959 -6.792 1.00 86.38 112 THR A N 1
ATOM 826 C CA . THR A 1 112 ? 9.064 2.397 -5.390 1.00 86.38 112 THR A CA 1
ATOM 827 C C . THR A 1 112 ? 9.018 3.905 -5.201 1.00 86.38 112 THR A C 1
ATOM 829 O O . THR A 1 112 ? 8.615 4.339 -4.133 1.00 86.38 112 THR A O 1
ATOM 832 N N . GLU A 1 113 ? 9.437 4.691 -6.191 1.00 86.75 113 GLU A N 1
ATOM 833 C CA . GLU A 1 113 ? 9.670 6.142 -6.102 1.00 86.75 113 GLU A CA 1
ATOM 834 C C . GLU A 1 113 ? 8.963 6.898 -7.244 1.00 86.75 113 GLU A C 1
ATOM 836 O O . GLU A 1 113 ? 9.405 7.968 -7.666 1.00 86.75 113 GLU A O 1
ATOM 841 N N . TYR A 1 114 ? 7.875 6.324 -7.769 1.00 85.81 114 TYR A N 1
ATOM 842 C CA . TYR A 1 114 ? 7.146 6.824 -8.939 1.00 85.81 114 TYR A CA 1
ATOM 843 C C . TYR A 1 114 ? 6.670 8.274 -8.810 1.00 85.81 114 TYR A C 1
ATOM 845 O O . TYR A 1 114 ? 6.717 9.003 -9.791 1.00 85.81 114 TYR A O 1
ATOM 853 N N . GLY A 1 115 ? 6.285 8.719 -7.612 1.00 79.94 115 GLY A N 1
ATOM 854 C CA . GLY A 1 115 ? 5.812 10.086 -7.378 1.00 79.94 115 GLY A CA 1
ATOM 855 C C . GLY A 1 115 ? 6.910 11.152 -7.434 1.00 79.94 115 GLY A C 1
ATOM 856 O O . GLY A 1 115 ? 6.608 12.334 -7.341 1.00 79.94 115 GLY A O 1
ATOM 857 N N . SER A 1 116 ? 8.179 10.748 -7.562 1.00 82.50 116 SER A N 1
ATOM 858 C CA . SER A 1 116 ? 9.332 11.649 -7.713 1.00 82.50 116 SER A CA 1
ATOM 859 C C . SER A 1 116 ? 9.924 11.661 -9.128 1.00 82.50 116 SER A C 1
ATOM 861 O O . SER A 1 116 ? 10.922 12.339 -9.368 1.00 82.50 116 SER A O 1
ATOM 863 N N . ILE A 1 117 ? 9.335 10.892 -10.050 1.00 88.69 117 ILE A N 1
ATOM 864 C CA . ILE A 1 117 ? 9.766 10.785 -11.445 1.00 88.69 117 ILE A CA 1
ATOM 865 C C . ILE A 1 117 ? 8.808 11.617 -12.296 1.00 88.69 117 ILE A C 1
ATOM 867 O O . ILE A 1 117 ? 7.595 11.422 -12.225 1.00 88.69 117 ILE A O 1
ATOM 871 N N . THR A 1 118 ? 9.336 12.529 -13.112 1.00 89.69 118 THR A N 1
ATOM 872 C CA . THR A 1 118 ? 8.513 13.293 -14.062 1.00 89.69 118 THR A CA 1
ATOM 873 C C . THR A 1 118 ? 8.357 12.552 -15.388 1.00 89.69 118 THR A C 1
ATOM 875 O O . THR A 1 118 ? 9.181 11.701 -15.750 1.00 89.69 118 THR A O 1
ATOM 878 N N . GLN A 1 119 ? 7.324 12.904 -16.155 1.00 89.06 119 GLN A N 1
ATOM 879 C CA . GLN A 1 119 ? 7.106 12.328 -17.479 1.00 89.06 119 GLN A CA 1
ATOM 880 C C . GLN A 1 119 ? 8.294 12.601 -18.418 1.00 89.06 119 GLN A C 1
ATOM 882 O O . GLN A 1 119 ? 8.688 11.725 -19.187 1.00 89.06 119 GLN A O 1
ATOM 887 N N . GLU A 1 120 ? 8.916 13.778 -18.325 1.00 91.44 120 GLU A N 1
ATOM 888 C CA . GLU A 1 120 ? 10.087 14.163 -19.121 1.00 91.44 120 GLU A CA 1
ATOM 889 C C . GLU A 1 120 ? 11.309 13.306 -18.781 1.00 91.44 120 GLU A C 1
ATOM 891 O O . GLU A 1 120 ? 12.015 12.856 -19.682 1.00 91.44 120 GLU A O 1
ATOM 896 N N . GLN A 1 121 ? 11.547 13.037 -17.493 1.00 92.88 121 GLN A N 1
ATOM 897 C CA . GLN A 1 121 ? 12.641 12.167 -17.050 1.00 92.88 121 GLN A CA 1
ATOM 898 C C . GLN A 1 121 ? 12.445 10.736 -17.550 1.00 92.88 121 GLN A C 1
ATOM 900 O O . GLN A 1 121 ? 13.392 10.100 -18.018 1.00 92.88 121 GLN A O 1
ATOM 905 N N . MET A 1 122 ? 11.208 10.238 -17.493 1.00 92.81 122 MET A N 1
ATOM 906 C CA . MET A 1 122 ? 10.882 8.912 -18.001 1.00 92.81 122 MET A CA 1
ATOM 907 C C . MET A 1 122 ? 11.056 8.837 -19.525 1.00 92.81 122 MET A C 1
ATOM 909 O O . MET A 1 122 ? 11.635 7.877 -20.034 1.00 92.81 122 MET A O 1
ATOM 913 N N . LYS A 1 123 ? 10.637 9.881 -20.248 1.00 93.38 123 LYS A N 1
ATOM 914 C CA . LYS A 1 123 ? 10.826 9.992 -21.697 1.00 93.38 123 LYS A CA 1
ATOM 915 C C . LYS A 1 123 ? 12.304 9.996 -22.085 1.00 93.38 123 LYS A C 1
ATOM 917 O O . LYS A 1 123 ? 12.713 9.204 -22.930 1.00 93.38 123 LYS A O 1
ATOM 922 N N . ALA A 1 124 ? 13.115 10.815 -21.417 1.00 92.31 124 ALA A N 1
ATOM 923 C CA . ALA A 1 124 ? 14.558 10.859 -21.642 1.00 92.31 124 ALA A CA 1
ATOM 924 C C . ALA A 1 124 ? 15.223 9.501 -21.356 1.00 92.31 124 ALA A C 1
ATOM 926 O O . ALA A 1 124 ? 16.116 9.079 -22.086 1.00 92.31 124 ALA A O 1
ATOM 927 N N . HIS A 1 125 ? 14.772 8.780 -20.322 1.00 92.88 125 HIS A N 1
ATOM 928 C CA . HIS A 1 125 ? 15.261 7.433 -20.028 1.00 92.88 125 HIS A CA 1
ATOM 929 C C . HIS A 1 125 ? 14.938 6.432 -21.148 1.00 92.88 125 HIS A C 1
ATOM 931 O O . HIS A 1 125 ? 15.816 5.664 -21.547 1.00 92.88 125 HIS A O 1
ATOM 937 N N . ALA A 1 126 ? 13.709 6.466 -21.670 1.00 93.44 126 ALA A N 1
ATOM 938 C CA . ALA A 1 126 ? 13.266 5.611 -22.766 1.00 93.44 126 ALA A CA 1
ATOM 939 C C . ALA A 1 126 ? 14.051 5.867 -24.061 1.00 93.44 126 ALA A C 1
ATOM 941 O O . ALA A 1 126 ? 14.536 4.927 -24.694 1.00 93.44 126 ALA A O 1
ATOM 942 N N . GLU A 1 127 ? 14.246 7.135 -24.429 1.00 92.31 127 GLU A N 1
ATOM 943 C CA . GLU A 1 127 ? 14.959 7.532 -25.652 1.00 92.31 127 GLU A CA 1
ATOM 944 C C . GLU A 1 127 ? 16.397 6.983 -25.716 1.00 92.31 127 GLU A C 1
ATOM 946 O O . GLU A 1 127 ? 16.886 6.671 -26.804 1.00 92.31 127 GLU A O 1
ATOM 951 N N . ILE A 1 128 ? 17.057 6.783 -24.565 1.00 90.06 128 ILE A N 1
ATOM 952 C CA . ILE A 1 128 ? 18.429 6.255 -24.495 1.00 90.06 128 ILE A CA 1
ATOM 953 C C . ILE A 1 128 ? 18.522 4.835 -25.049 1.00 90.06 128 ILE A C 1
ATOM 955 O O . ILE A 1 128 ? 19.394 4.573 -25.869 1.00 90.06 128 ILE A O 1
ATOM 959 N N . TYR A 1 129 ? 17.681 3.904 -24.591 1.00 90.12 129 TYR A N 1
ATOM 960 C CA . TYR A 1 129 ? 17.785 2.506 -25.027 1.00 90.12 129 TYR A CA 1
ATOM 961 C C . TYR A 1 129 ? 16.914 2.191 -26.237 1.00 90.12 129 TYR A C 1
ATOM 963 O O . TYR A 1 129 ? 17.164 1.202 -26.917 1.00 90.12 129 TYR A O 1
ATOM 971 N N . GLN A 1 130 ? 15.905 3.014 -26.528 1.00 91.56 130 GLN A N 1
ATOM 972 C CA . GLN A 1 130 ? 15.028 2.788 -27.671 1.00 91.56 130 GLN A CA 1
ATOM 973 C C . GLN A 1 130 ? 15.708 3.055 -29.014 1.00 91.56 130 GLN A C 1
ATOM 975 O O . GLN A 1 130 ? 15.163 2.630 -30.024 1.00 91.56 130 GLN A O 1
ATOM 980 N N . LYS A 1 131 ? 16.874 3.707 -29.070 1.00 90.31 131 LYS A N 1
ATOM 981 C CA . LYS A 1 131 ? 17.660 3.846 -30.312 1.00 90.31 131 LYS A CA 1
ATOM 982 C C . LYS A 1 131 ? 18.540 2.624 -30.631 1.00 90.31 131 LYS A C 1
ATOM 984 O O . LYS A 1 131 ? 18.908 2.440 -31.786 1.00 90.31 131 LYS A O 1
ATOM 989 N N . GLU A 1 132 ? 18.820 1.781 -29.635 1.00 88.12 132 GLU A N 1
ATOM 990 C CA . GLU A 1 132 ? 19.772 0.665 -29.719 1.00 88.12 132 GLU A CA 1
ATOM 991 C C . GLU A 1 132 ? 19.052 -0.693 -29.823 1.00 88.12 132 GLU A C 1
ATOM 993 O O . GLU A 1 132 ? 17.997 -0.908 -29.219 1.00 88.12 132 GLU A O 1
ATOM 998 N N . ASP A 1 133 ? 19.662 -1.663 -30.508 1.00 87.19 133 ASP A N 1
ATOM 999 C CA . ASP A 1 133 ? 19.196 -3.059 -30.549 1.00 87.19 133 ASP A CA 1
ATOM 1000 C C . ASP A 1 133 ? 19.858 -3.896 -29.451 1.00 87.19 133 ASP A C 1
ATOM 1002 O O . ASP A 1 133 ? 20.596 -4.851 -29.689 1.00 87.19 133 ASP A O 1
ATOM 1006 N N . ASN A 1 134 ? 19.601 -3.497 -28.206 1.00 89.31 134 ASN A N 1
ATOM 1007 C CA . ASN A 1 134 ? 20.264 -4.040 -27.026 1.00 89.31 134 ASN A CA 1
ATOM 1008 C C . ASN A 1 134 ? 19.307 -4.811 -26.095 1.00 89.31 134 ASN A C 1
ATOM 1010 O O . ASN A 1 134 ? 18.087 -4.888 -26.284 1.00 89.31 134 ASN A O 1
ATOM 1014 N N . ARG A 1 135 ? 19.881 -5.361 -25.019 1.00 91.06 135 ARG A N 1
ATOM 1015 C CA . ARG A 1 135 ? 19.147 -6.098 -23.983 1.00 91.06 135 ARG A CA 1
ATOM 1016 C C . ARG A 1 135 ? 18.052 -5.259 -23.311 1.00 91.06 135 ARG A C 1
ATOM 1018 O O . ARG A 1 135 ? 16.991 -5.780 -22.980 1.00 91.06 135 ARG A O 1
ATOM 1025 N N . LYS A 1 136 ? 18.267 -3.953 -23.132 1.00 91.81 136 LYS A N 1
ATOM 1026 C CA . LYS A 1 136 ? 17.282 -3.051 -22.510 1.00 91.81 136 LYS A CA 1
ATOM 1027 C C . LYS A 1 136 ? 16.033 -2.908 -23.380 1.00 91.81 136 LYS A C 1
ATOM 1029 O O . LYS A 1 136 ? 14.926 -2.965 -22.851 1.00 91.81 136 LYS A O 1
ATOM 1034 N N . ARG A 1 137 ? 16.187 -2.820 -24.704 1.00 91.25 137 ARG A N 1
ATOM 1035 C CA . ARG A 1 137 ? 15.053 -2.790 -25.639 1.00 91.25 137 ARG A CA 1
ATOM 1036 C C . ARG A 1 137 ? 14.232 -4.082 -25.582 1.00 91.25 137 ARG A C 1
ATOM 1038 O O . ARG A 1 137 ? 13.005 -4.032 -25.523 1.00 91.25 137 ARG A O 1
ATOM 1045 N N . GLN A 1 138 ? 14.892 -5.239 -25.520 1.00 93.00 138 GLN A N 1
ATOM 1046 C CA . GLN A 1 138 ? 14.201 -6.520 -25.323 1.00 93.00 138 GLN A CA 1
ATOM 1047 C C . GLN A 1 138 ? 13.474 -6.577 -23.968 1.00 93.00 138 GLN A C 1
ATOM 1049 O O . GLN A 1 138 ? 12.333 -7.029 -23.904 1.00 93.00 138 GLN A O 1
ATOM 1054 N N . ALA A 1 139 ? 14.089 -6.059 -22.900 1.00 93.00 139 ALA A N 1
ATOM 1055 C CA . ALA A 1 139 ? 13.480 -6.003 -21.572 1.00 93.00 139 ALA A CA 1
ATOM 1056 C C . ALA A 1 139 ? 12.219 -5.129 -21.557 1.00 93.00 139 ALA A C 1
ATOM 1058 O O . ALA A 1 139 ? 11.210 -5.516 -20.970 1.00 93.00 139 ALA A O 1
ATOM 1059 N N . ALA A 1 140 ? 12.253 -3.982 -22.241 1.00 92.62 140 ALA A N 1
ATOM 1060 C CA . ALA A 1 140 ? 11.087 -3.125 -22.418 1.00 92.62 140 ALA A CA 1
ATOM 1061 C C . ALA A 1 140 ? 9.948 -3.867 -23.141 1.00 92.62 140 ALA A C 1
ATOM 1063 O O . ALA A 1 140 ? 8.801 -3.795 -22.701 1.00 92.62 140 ALA A O 1
ATOM 1064 N N . LYS A 1 141 ? 10.260 -4.657 -24.181 1.00 90.94 141 LYS A N 1
ATOM 1065 C CA . LYS A 1 141 ? 9.260 -5.478 -24.887 1.00 90.94 141 LYS A CA 1
ATOM 1066 C C . LYS A 1 141 ? 8.705 -6.619 -24.031 1.00 90.94 141 LYS A C 1
ATOM 1068 O O . LYS A 1 141 ? 7.532 -6.947 -24.128 1.00 90.94 141 LYS A O 1
ATOM 1073 N N . MET A 1 142 ? 9.511 -7.226 -23.170 1.00 93.62 142 MET A N 1
ATOM 1074 C CA . MET A 1 142 ? 9.013 -8.235 -22.229 1.00 93.62 142 MET A CA 1
ATOM 1075 C C . MET A 1 142 ? 8.096 -7.612 -21.167 1.00 93.62 142 MET A C 1
ATOM 1077 O O . MET A 1 142 ? 7.059 -8.185 -20.835 1.00 93.62 142 MET A O 1
ATOM 1081 N N . LEU A 1 143 ? 8.436 -6.421 -20.666 1.00 93.31 143 LEU A N 1
ATOM 1082 C CA . LEU A 1 143 ? 7.579 -5.677 -19.740 1.00 93.31 143 LEU A CA 1
ATOM 1083 C C . LEU A 1 143 ? 6.235 -5.310 -20.364 1.00 93.31 143 LEU A C 1
ATOM 1085 O O . LEU A 1 143 ? 5.228 -5.373 -19.670 1.00 93.31 143 LEU A O 1
ATOM 1089 N N . GLU A 1 144 ? 6.208 -4.992 -21.657 1.00 88.19 144 GLU A N 1
ATOM 1090 C CA . GLU A 1 144 ? 4.970 -4.777 -22.408 1.00 88.19 144 GLU A CA 1
ATOM 1091 C C . GLU A 1 144 ? 3.979 -5.919 -22.221 1.00 88.19 144 GLU A C 1
ATOM 1093 O O . GLU A 1 144 ? 2.875 -5.727 -21.716 1.00 88.19 144 GLU A O 1
ATOM 1098 N N . THR A 1 145 ? 4.405 -7.118 -22.613 1.00 92.94 145 THR A N 1
ATOM 1099 C CA . THR A 1 145 ? 3.558 -8.302 -22.595 1.00 92.94 145 THR A CA 1
ATOM 1100 C C . THR A 1 145 ? 3.228 -8.696 -21.165 1.00 92.94 145 THR A C 1
ATOM 1102 O O . THR A 1 145 ? 2.112 -9.121 -20.896 1.00 92.94 145 THR A O 1
ATOM 1105 N N . LEU A 1 146 ? 4.163 -8.513 -20.224 1.00 95.38 146 LEU A N 1
ATOM 1106 C CA . LEU A 1 146 ? 3.876 -8.725 -18.811 1.00 95.38 146 LEU A CA 1
ATOM 1107 C C . LEU A 1 146 ? 2.747 -7.811 -18.328 1.00 95.38 146 LEU A C 1
ATOM 1109 O O . LEU A 1 146 ? 1.818 -8.313 -17.708 1.00 95.38 146 LEU A O 1
ATOM 1113 N N . ILE A 1 147 ? 2.827 -6.500 -18.573 1.00 94.06 147 ILE A N 1
ATOM 1114 C CA . ILE A 1 147 ? 1.833 -5.538 -18.081 1.00 94.06 147 ILE A CA 1
ATOM 1115 C C . ILE A 1 147 ? 0.477 -5.811 -18.726 1.00 94.06 147 ILE A C 1
ATOM 1117 O O . ILE A 1 147 ? -0.495 -5.946 -17.993 1.00 94.06 147 ILE A O 1
ATOM 1121 N N . ALA A 1 148 ? 0.427 -5.981 -20.050 1.00 92.00 148 ALA A N 1
ATOM 1122 C CA . ALA A 1 148 ? -0.809 -6.296 -20.768 1.00 92.00 148 ALA A CA 1
ATOM 1123 C C . ALA A 1 148 ? -1.477 -7.577 -20.234 1.00 92.00 148 ALA A C 1
ATOM 1125 O O . ALA A 1 148 ? -2.677 -7.604 -20.006 1.00 92.00 148 ALA A O 1
ATOM 1126 N N . ASN A 1 149 ? -0.689 -8.613 -19.928 1.00 95.06 149 ASN A N 1
ATOM 1127 C CA . ASN A 1 149 ? -1.198 -9.857 -19.347 1.00 95.06 149 ASN A CA 1
ATOM 1128 C C . ASN A 1 149 ? -1.549 -9.757 -17.850 1.00 95.06 149 ASN A C 1
ATOM 1130 O O . ASN A 1 149 ? -2.038 -10.732 -17.285 1.00 95.06 149 ASN A O 1
ATOM 1134 N N . SER A 1 150 ? -1.214 -8.654 -17.174 1.00 96.25 150 SER A N 1
ATOM 1135 C CA . SER A 1 150 ? -1.313 -8.522 -15.711 1.00 96.25 150 SER A CA 1
ATOM 1136 C C . SER A 1 150 ? -2.372 -7.532 -15.240 1.00 96.25 150 SER A C 1
ATOM 1138 O O . SER A 1 150 ? -2.533 -7.375 -14.028 1.00 96.25 150 SER A O 1
ATOM 1140 N N . ILE A 1 151 ? -3.074 -6.866 -16.150 1.00 96.44 151 ILE A N 1
ATOM 1141 C CA . ILE A 1 151 ? -4.119 -5.891 -15.832 1.00 96.44 151 ILE A CA 1
ATOM 1142 C C . ILE A 1 151 ? -5.457 -6.329 -16.431 1.00 96.44 151 ILE A C 1
ATOM 1144 O O . ILE A 1 151 ? -5.490 -7.164 -17.333 1.00 96.44 151 ILE A O 1
ATOM 1148 N N . GLU A 1 152 ? -6.557 -5.821 -15.883 1.00 96.75 152 GLU A N 1
ATOM 1149 C CA . GLU A 1 152 ? -7.899 -6.057 -16.423 1.00 96.75 152 GLU A CA 1
ATOM 1150 C C . GLU A 1 152 ? -8.095 -5.316 -17.760 1.00 96.75 152 GLU A C 1
ATOM 1152 O O . GLU A 1 152 ? -7.395 -4.345 -18.060 1.00 96.75 152 GLU A O 1
ATOM 1157 N N . GLN A 1 153 ? -9.010 -5.818 -18.598 1.00 94.56 153 GLN A N 1
ATOM 1158 C CA . GLN A 1 153 ? -9.182 -5.333 -19.974 1.00 94.56 153 GLN A CA 1
ATOM 1159 C C . GLN A 1 153 ? -9.612 -3.863 -20.023 1.00 94.56 153 GLN A C 1
ATOM 1161 O O . GLN A 1 153 ? -9.101 -3.105 -20.834 1.00 94.56 153 GLN A O 1
ATOM 1166 N N . ASP A 1 154 ? -10.504 -3.448 -19.130 1.00 94.69 154 ASP A N 1
ATOM 1167 C CA . ASP A 1 154 ? -10.966 -2.065 -19.004 1.00 94.69 154 ASP A CA 1
ATOM 1168 C C . ASP A 1 154 ? -9.823 -1.096 -18.660 1.00 94.69 154 ASP A C 1
ATOM 1170 O O . ASP A 1 154 ? -9.708 -0.023 -19.254 1.00 94.69 154 ASP A O 1
ATOM 1174 N N . VAL A 1 155 ? -8.926 -1.499 -17.755 1.00 94.31 155 VAL A N 1
ATOM 1175 C CA . VAL A 1 155 ? -7.716 -0.738 -17.408 1.00 94.31 155 VAL A CA 1
ATOM 1176 C C . VAL A 1 155 ? -6.773 -0.646 -18.606 1.00 94.31 155 VAL A C 1
ATOM 1178 O O . VAL A 1 155 ? -6.155 0.397 -18.834 1.00 94.31 155 VAL A O 1
ATOM 1181 N N . PHE A 1 156 ? -6.638 -1.735 -19.368 1.00 94.12 156 PHE A N 1
ATOM 1182 C CA . PHE A 1 156 ? -5.823 -1.760 -20.578 1.00 94.12 156 PHE A CA 1
ATOM 1183 C C . PHE A 1 156 ? -6.387 -0.832 -21.660 1.00 94.12 156 PHE A C 1
ATOM 1185 O O . PHE A 1 156 ? -5.633 -0.025 -22.198 1.00 94.12 156 PHE A O 1
ATOM 1192 N N . ASP A 1 157 ? -7.697 -0.866 -21.903 1.00 94.56 157 ASP A N 1
ATOM 1193 C CA . ASP A 1 157 ? -8.372 -0.010 -22.882 1.00 94.56 157 ASP A CA 1
ATOM 1194 C C . ASP A 1 157 ? -8.210 1.484 -22.532 1.00 94.56 157 ASP A C 1
ATOM 1196 O O . ASP A 1 157 ? -7.946 2.310 -23.408 1.00 94.56 157 ASP A O 1
ATOM 1200 N N . GLU A 1 158 ? -8.305 1.859 -21.248 1.00 92.88 158 GLU A N 1
ATOM 1201 C CA . GLU A 1 158 ? -8.052 3.244 -20.817 1.00 92.88 158 GLU A CA 1
ATOM 1202 C C . GLU A 1 158 ? -6.580 3.650 -21.013 1.00 92.88 158 GLU A C 1
ATOM 1204 O O . GLU A 1 158 ? -6.269 4.796 -21.354 1.00 92.88 158 GLU A O 1
ATOM 1209 N N . LEU A 1 159 ? -5.650 2.715 -20.816 1.00 92.12 159 LEU A N 1
ATOM 1210 C CA . LEU A 1 159 ? -4.227 2.954 -21.027 1.00 92.12 159 LEU A CA 1
ATOM 1211 C C . LEU A 1 159 ? -3.893 3.101 -22.520 1.00 92.12 159 LEU A C 1
ATOM 1213 O O . LEU A 1 159 ? -3.078 3.952 -22.876 1.00 92.12 159 LEU A O 1
ATOM 1217 N N . GLU A 1 160 ? -4.537 2.335 -23.404 1.00 91.69 160 GLU A N 1
ATOM 1218 C CA . GLU A 1 160 ? -4.393 2.470 -24.860 1.00 91.69 160 GLU A CA 1
ATOM 1219 C C . GLU A 1 160 ? -4.844 3.843 -25.370 1.00 91.69 160 GLU A C 1
ATOM 1221 O O . GLU A 1 160 ? -4.178 4.425 -26.223 1.00 91.69 160 GLU A O 1
ATOM 1226 N N . GLN A 1 161 ? -5.879 4.444 -24.774 1.00 94.06 161 GLN A N 1
ATOM 1227 C CA . GLN A 1 161 ? -6.310 5.810 -25.122 1.00 94.06 161 GLN A CA 1
ATOM 1228 C C . GLN A 1 161 ? -5.232 6.882 -24.883 1.00 94.06 161 GLN A C 1
ATOM 1230 O O . GLN A 1 161 ? -5.359 8.005 -25.370 1.00 94.06 161 GLN A O 1
ATOM 1235 N N . ARG A 1 162 ? -4.171 6.554 -24.136 1.00 92.69 162 ARG A N 1
ATOM 1236 C CA . ARG A 1 162 ? -3.057 7.448 -23.789 1.00 92.69 162 ARG A CA 1
ATOM 1237 C C . ARG A 1 162 ? -1.758 7.070 -24.500 1.00 92.69 162 ARG A C 1
ATOM 1239 O O . ARG A 1 162 ? -0.676 7.367 -23.992 1.00 92.69 162 ARG A O 1
ATOM 1246 N N . GLU A 1 163 ? -1.842 6.390 -25.645 1.00 92.12 163 GLU A N 1
ATOM 1247 C CA . GLU A 1 163 ? -0.687 5.929 -26.431 1.00 92.12 163 GLU A CA 1
ATOM 1248 C C . GLU A 1 163 ? 0.346 7.027 -26.717 1.00 92.12 163 GLU A C 1
ATOM 1250 O O . GLU A 1 163 ? 1.560 6.793 -26.679 1.00 92.12 163 GLU A O 1
ATOM 1255 N N . ASP A 1 164 ? -0.117 8.257 -26.930 1.00 92.75 164 ASP A N 1
ATOM 1256 C CA . ASP A 1 164 ? 0.729 9.428 -27.145 1.00 92.75 164 ASP A CA 1
ATOM 1257 C C . ASP A 1 164 ? 1.680 9.698 -25.965 1.00 92.75 164 ASP A C 1
ATOM 1259 O O . ASP A 1 164 ? 2.811 10.148 -26.170 1.00 92.75 164 ASP A O 1
ATOM 1263 N N . LYS A 1 165 ? 1.261 9.385 -24.731 1.00 91.69 165 LYS A N 1
ATOM 1264 C CA . LYS A 1 165 ? 2.012 9.664 -23.496 1.00 91.69 165 LYS A CA 1
ATOM 1265 C C . LYS A 1 165 ? 3.186 8.730 -23.265 1.00 91.69 165 LYS A C 1
ATOM 1267 O O . LYS A 1 165 ? 4.094 9.100 -22.518 1.00 91.69 165 LYS A O 1
ATOM 1272 N N . TYR A 1 166 ? 3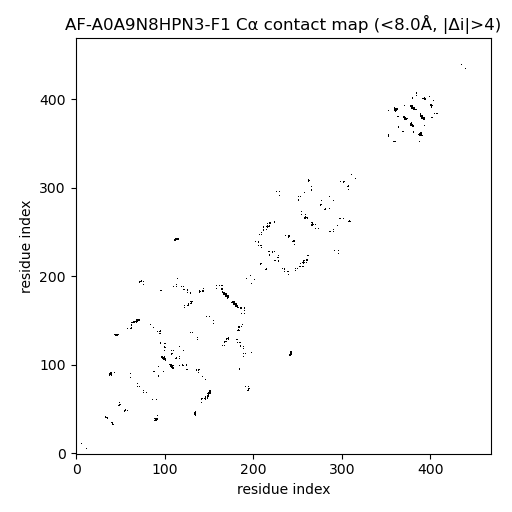.183 7.560 -23.896 1.00 93.56 166 TYR A N 1
ATOM 1273 C CA . TYR A 1 166 ? 4.250 6.567 -23.791 1.00 93.56 166 TYR A CA 1
ATOM 1274 C C . TYR A 1 166 ? 4.859 6.197 -25.146 1.00 93.56 166 TYR A C 1
ATOM 1276 O O . TYR A 1 166 ? 5.525 5.174 -25.272 1.00 93.56 166 TYR A O 1
ATOM 1284 N N . THR A 1 167 ? 4.693 7.048 -26.158 1.00 93.81 167 THR A N 1
ATOM 1285 C CA . THR A 1 167 ? 5.370 6.907 -27.451 1.00 93.81 167 THR A CA 1
ATOM 1286 C C . THR A 1 167 ? 6.539 7.881 -27.555 1.00 93.81 167 THR A C 1
ATOM 1288 O O . THR A 1 167 ? 6.386 9.094 -27.399 1.00 93.81 167 THR A O 1
ATOM 1291 N N . VAL A 1 168 ? 7.726 7.356 -27.858 1.00 93.31 168 VAL A N 1
ATOM 1292 C CA . VAL A 1 168 ? 8.946 8.140 -28.074 1.00 93.31 168 VAL A CA 1
ATOM 1293 C C . VAL A 1 168 ? 9.313 8.177 -29.549 1.00 93.31 168 VAL A C 1
ATOM 1295 O O . VAL A 1 168 ? 9.162 7.194 -30.271 1.00 93.31 168 VAL A O 1
ATOM 1298 N N . LYS A 1 169 ? 9.814 9.323 -30.010 1.00 93.69 169 LYS A N 1
ATOM 1299 C CA . LYS A 1 169 ? 10.374 9.466 -31.357 1.00 93.69 169 LYS A CA 1
ATOM 1300 C C . LYS A 1 169 ? 11.884 9.375 -31.240 1.00 93.69 169 LYS A C 1
ATOM 1302 O O . LYS A 1 169 ? 12.503 10.256 -30.657 1.00 93.69 169 LYS A O 1
ATOM 1307 N N . VAL A 1 170 ? 12.462 8.314 -31.786 1.00 92.50 170 VAL A N 1
ATOM 1308 C CA . VAL A 1 170 ? 13.907 8.069 -31.740 1.00 92.50 170 VAL A CA 1
ATOM 1309 C C . VAL A 1 170 ? 14.452 7.905 -33.145 1.00 92.50 170 VAL A C 1
ATOM 1311 O O . VAL A 1 170 ? 13.744 7.438 -34.033 1.00 92.50 170 VAL A O 1
ATOM 1314 N N . THR A 1 171 ? 15.714 8.259 -33.344 1.00 92.75 171 THR A N 1
ATOM 1315 C CA . THR A 1 171 ? 16.463 7.899 -34.551 1.00 92.75 171 THR A CA 1
ATOM 1316 C C . THR A 1 171 ? 17.285 6.658 -34.213 1.00 92.75 171 THR A C 1
ATOM 1318 O O . THR A 1 171 ? 18.214 6.781 -33.414 1.00 92.75 171 THR A O 1
ATOM 1321 N N . PRO A 1 172 ? 16.925 5.462 -34.717 1.00 90.44 172 PRO A N 1
ATOM 1322 C CA . PRO A 1 172 ? 17.679 4.245 -34.431 1.00 90.44 172 PRO A CA 1
ATOM 1323 C C . PRO A 1 172 ? 19.122 4.336 -34.931 1.00 90.44 172 PRO A C 1
ATOM 1325 O O . PRO A 1 172 ? 19.387 4.994 -35.940 1.00 90.44 172 PRO A O 1
ATOM 1328 N N . ASP A 1 173 ? 20.040 3.643 -34.260 1.00 85.12 173 ASP A N 1
ATOM 1329 C CA . ASP A 1 173 ? 21.440 3.601 -34.682 1.00 85.12 173 ASP A CA 1
ATOM 1330 C C . ASP A 1 173 ? 21.557 3.063 -36.119 1.00 85.12 173 ASP A C 1
ATOM 1332 O O . ASP A 1 173 ? 20.961 2.048 -36.483 1.00 85.12 173 ASP A O 1
ATOM 1336 N N . GLY A 1 174 ? 22.311 3.772 -36.962 1.00 83.12 174 GLY A N 1
ATOM 1337 C CA . GLY A 1 174 ? 22.462 3.437 -38.382 1.00 83.12 174 GLY A CA 1
ATOM 1338 C C . GLY A 1 174 ? 21.309 3.894 -39.287 1.00 83.12 174 GLY A C 1
ATOM 1339 O O . GLY A 1 174 ? 21.354 3.638 -40.489 1.00 83.12 174 GLY A O 1
ATOM 1340 N N . MET A 1 175 ? 20.304 4.596 -38.753 1.00 88.12 175 MET A N 1
ATOM 1341 C CA . MET A 1 175 ? 19.223 5.212 -39.529 1.00 88.12 175 MET A CA 1
ATOM 1342 C C . MET A 1 175 ? 19.289 6.743 -39.478 1.00 88.12 175 MET A C 1
ATOM 1344 O O . MET A 1 175 ? 19.810 7.335 -38.539 1.00 88.12 175 MET A O 1
ATOM 1348 N N . THR A 1 176 ? 18.738 7.400 -40.500 1.00 86.12 176 THR A N 1
ATOM 1349 C CA . THR A 1 176 ? 18.634 8.871 -40.577 1.00 86.12 176 THR A CA 1
ATOM 1350 C C . THR A 1 176 ? 17.226 9.387 -40.279 1.00 86.12 176 THR A C 1
ATOM 1352 O O . THR A 1 176 ? 17.064 10.537 -39.878 1.00 86.12 176 THR A O 1
ATOM 1355 N N . ALA A 1 177 ? 16.202 8.546 -40.447 1.00 90.69 177 ALA A N 1
ATOM 1356 C CA . ALA A 1 177 ? 14.810 8.892 -40.187 1.00 90.69 177 ALA A CA 1
ATOM 1357 C C . ALA A 1 177 ? 14.403 8.568 -38.741 1.00 90.69 177 ALA A C 1
ATOM 1359 O O . ALA A 1 177 ? 14.783 7.534 -38.188 1.00 90.69 177 ALA A O 1
ATOM 1360 N N . GLN A 1 178 ? 13.581 9.437 -38.147 1.00 91.06 178 GLN A N 1
ATOM 1361 C CA . GLN A 1 178 ? 12.944 9.161 -36.862 1.00 91.06 178 GLN A CA 1
ATOM 1362 C C . GLN A 1 178 ? 11.855 8.098 -37.007 1.00 91.06 178 GLN A C 1
ATOM 1364 O O . GLN A 1 178 ? 11.091 8.090 -37.972 1.00 91.06 178 GLN A O 1
ATOM 1369 N N . VAL A 1 179 ? 11.744 7.245 -35.995 1.00 92.38 179 VAL A N 1
ATOM 1370 C CA . VAL A 1 179 ? 10.704 6.228 -35.864 1.00 92.38 179 VAL A CA 1
ATOM 1371 C C . VAL A 1 179 ? 9.989 6.438 -34.534 1.00 92.38 179 VAL A C 1
ATOM 1373 O O . VAL A 1 179 ? 10.627 6.620 -33.494 1.00 92.38 179 VAL A O 1
ATOM 1376 N N . SER A 1 180 ? 8.659 6.393 -34.561 1.00 91.75 180 SER A N 1
ATOM 1377 C CA . SER A 1 180 ? 7.848 6.335 -33.344 1.00 91.75 180 SER A CA 1
ATOM 1378 C C . SER A 1 180 ? 7.915 4.925 -32.761 1.00 91.75 180 SER A C 1
ATOM 1380 O O . SER A 1 180 ? 7.593 3.951 -33.441 1.00 91.75 180 SER A O 1
ATOM 1382 N N . ARG A 1 181 ? 8.344 4.805 -31.506 1.00 90.25 181 ARG A N 1
ATOM 1383 C CA . ARG A 1 181 ? 8.388 3.548 -30.755 1.00 90.25 181 ARG A CA 1
ATOM 1384 C C . ARG A 1 181 ? 7.596 3.718 -29.466 1.00 90.25 181 ARG A C 1
ATOM 1386 O O . ARG A 1 181 ? 7.827 4.662 -28.718 1.00 90.25 181 ARG A O 1
ATOM 1393 N N . GLN A 1 182 ? 6.687 2.792 -29.195 1.00 89.38 182 GLN A N 1
ATOM 1394 C CA . GLN A 1 182 ? 6.023 2.722 -27.898 1.00 89.38 182 GLN A CA 1
ATOM 1395 C C . GLN A 1 182 ? 7.022 2.230 -26.845 1.00 89.38 182 GLN A C 1
ATOM 1397 O O . GLN A 1 182 ? 7.684 1.204 -27.029 1.00 89.38 182 GLN A O 1
ATOM 1402 N N . ASP A 1 183 ? 7.119 2.955 -25.737 1.00 89.38 183 ASP A N 1
ATOM 1403 C CA . ASP A 1 183 ? 7.937 2.597 -24.594 1.00 89.38 183 ASP A CA 1
ATOM 1404 C C . ASP A 1 183 ? 7.076 2.103 -23.435 1.00 89.38 183 ASP A C 1
ATOM 1406 O O . ASP A 1 183 ? 6.167 2.763 -22.940 1.00 89.38 183 ASP A O 1
ATOM 1410 N N . ARG A 1 184 ? 7.338 0.878 -23.003 1.00 81.50 184 ARG A N 1
ATOM 1411 C CA . ARG A 1 184 ? 6.416 0.150 -22.130 1.00 81.50 184 ARG A CA 1
ATOM 1412 C C . ARG A 1 184 ? 6.772 0.253 -20.639 1.00 81.50 184 ARG A C 1
ATOM 1414 O O . ARG A 1 184 ? 5.863 0.185 -19.814 1.00 81.50 184 ARG A O 1
ATOM 1421 N N . PRO A 1 185 ? 8.021 0.574 -20.260 1.00 90.00 185 PRO A N 1
ATOM 1422 C CA . PRO A 1 185 ? 8.310 1.249 -18.996 1.00 90.00 185 PRO A CA 1
ATOM 1423 C C . PRO A 1 185 ? 7.575 2.595 -18.837 1.00 90.00 185 PRO A C 1
ATOM 1425 O O . PRO A 1 185 ? 7.022 2.846 -17.768 1.00 90.00 185 PRO A O 1
ATOM 1428 N N . MET A 1 186 ? 7.477 3.425 -19.886 1.00 92.19 186 MET A N 1
ATOM 1429 C CA . MET A 1 186 ? 6.621 4.625 -19.864 1.00 92.19 186 MET A CA 1
ATOM 1430 C C . MET A 1 186 ? 5.130 4.286 -19.751 1.00 92.19 186 MET A C 1
ATOM 1432 O O . MET A 1 186 ? 4.398 4.979 -19.051 1.00 92.19 186 MET A O 1
ATOM 1436 N N . MET A 1 187 ? 4.667 3.203 -20.378 1.00 92.31 187 MET A N 1
ATOM 1437 C CA . MET A 1 187 ? 3.290 2.725 -20.205 1.00 92.31 187 MET A CA 1
ATOM 1438 C C . MET A 1 187 ? 3.002 2.343 -18.741 1.00 92.31 187 MET A C 1
ATOM 1440 O O . MET A 1 187 ? 1.958 2.708 -18.205 1.00 92.31 187 MET A O 1
ATOM 1444 N N . LEU A 1 188 ? 3.944 1.676 -18.057 1.00 94.12 188 LEU A N 1
ATOM 1445 C CA . LEU A 1 188 ? 3.842 1.419 -16.614 1.00 94.12 188 LEU A CA 1
ATOM 1446 C C . LEU A 1 188 ? 3.751 2.724 -15.814 1.00 94.12 188 LEU A C 1
ATOM 1448 O O . LEU A 1 188 ? 2.984 2.795 -14.859 1.00 94.12 188 LEU A O 1
ATOM 1452 N N . TYR A 1 189 ? 4.515 3.748 -16.200 1.00 92.38 189 TYR A N 1
ATOM 1453 C CA . TYR A 1 189 ? 4.466 5.067 -15.560 1.00 92.38 189 TYR A CA 1
ATOM 1454 C C . TYR A 1 189 ? 3.093 5.700 -15.719 1.00 92.38 189 TYR A C 1
ATOM 1456 O O . TYR A 1 189 ? 2.487 6.102 -14.731 1.00 92.38 189 TYR A O 1
ATOM 1464 N N . GLN A 1 190 ? 2.562 5.690 -16.939 1.00 91.56 190 GLN A N 1
ATOM 1465 C CA . GLN A 1 190 ? 1.244 6.233 -17.217 1.00 91.56 190 GLN A CA 1
ATOM 1466 C C . GLN A 1 190 ? 0.146 5.494 -16.442 1.00 91.56 190 GLN A C 1
ATOM 1468 O O . GLN A 1 190 ? -0.728 6.150 -15.882 1.00 91.56 190 GLN A O 1
ATOM 1473 N N . LEU A 1 191 ? 0.227 4.162 -16.340 1.00 92.38 191 LEU A N 1
ATOM 1474 C CA . LEU A 1 191 ? -0.670 3.364 -15.503 1.00 92.38 191 LEU A CA 1
ATOM 1475 C C . LEU A 1 191 ? -0.580 3.788 -14.031 1.00 92.38 191 LEU A C 1
ATOM 1477 O O . LEU A 1 191 ? -1.599 4.000 -13.383 1.00 92.38 191 LEU A O 1
ATOM 1481 N N . VAL A 1 192 ? 0.628 3.958 -13.490 1.00 90.19 192 VAL A N 1
ATOM 1482 C CA . VAL A 1 192 ? 0.810 4.403 -12.101 1.00 90.19 192 VAL A CA 1
ATOM 1483 C C . VAL A 1 192 ? 0.215 5.798 -11.876 1.00 90.19 192 VAL A C 1
ATOM 1485 O O . VAL A 1 192 ? -0.482 5.982 -10.880 1.00 90.19 192 VAL A O 1
ATOM 1488 N N . CYS A 1 193 ? 0.417 6.740 -12.801 1.00 85.12 193 CYS A N 1
ATOM 1489 C CA . CYS A 1 193 ? -0.162 8.089 -12.751 1.00 85.12 193 CYS A CA 1
ATOM 1490 C C . CYS A 1 193 ? -1.685 8.119 -12.967 1.00 85.12 193 CYS A C 1
ATOM 1492 O O . CYS A 1 193 ? -2.346 9.057 -12.541 1.00 85.12 193 CYS A O 1
ATOM 1494 N N . MET A 1 194 ? -2.274 7.124 -13.635 1.00 86.44 194 MET A N 1
ATOM 1495 C CA . MET A 1 194 ? -3.736 6.992 -13.718 1.00 86.44 194 MET A CA 1
ATOM 1496 C C . MET A 1 194 ? -4.325 6.596 -12.365 1.00 86.44 194 MET A C 1
ATOM 1498 O O . MET A 1 194 ? -5.333 7.142 -11.927 1.00 86.44 194 MET A O 1
ATOM 1502 N N . VAL A 1 195 ? -3.663 5.655 -11.691 1.00 85.69 195 VAL A N 1
ATOM 1503 C CA . VAL A 1 195 ? -4.110 5.104 -10.407 1.00 85.69 195 VAL A CA 1
ATOM 1504 C C . VAL A 1 195 ? -3.824 6.067 -9.251 1.00 85.69 195 VAL A C 1
ATOM 1506 O O . VAL A 1 195 ? -4.599 6.171 -8.297 1.00 85.69 195 VAL A O 1
ATOM 1509 N N . CYS A 1 196 ? -2.689 6.761 -9.307 1.00 75.88 196 CYS A N 1
ATOM 1510 C CA . CYS A 1 196 ? -2.310 7.782 -8.346 1.00 75.88 196 CYS A CA 1
ATOM 1511 C C . CYS A 1 196 ? -2.828 9.127 -8.843 1.00 75.88 196 CYS A C 1
ATOM 1513 O O . CYS A 1 196 ? -2.287 9.674 -9.790 1.00 75.88 196 CYS A O 1
ATOM 1515 N N . VAL A 1 197 ? -3.848 9.693 -8.192 1.00 64.25 197 VAL A N 1
ATOM 1516 C CA . VAL A 1 197 ? -4.253 11.085 -8.438 1.00 64.25 197 VAL A CA 1
ATOM 1517 C C . VAL A 1 197 ? -3.088 11.994 -8.020 1.00 64.25 197 VAL A C 1
ATOM 1519 O O . VAL A 1 197 ? -2.984 12.384 -6.860 1.00 64.25 197 VAL A O 1
ATOM 1522 N N . ASP A 1 198 ? -2.152 12.266 -8.926 1.00 51.84 198 ASP A N 1
ATOM 1523 C CA . ASP A 1 198 ? -0.921 13.010 -8.654 1.00 51.84 198 ASP A CA 1
ATOM 1524 C C . ASP A 1 198 ? -1.225 14.498 -8.456 1.00 51.84 198 ASP A C 1
ATOM 1526 O O . ASP A 1 198 ? -1.113 15.325 -9.356 1.00 51.84 198 ASP A O 1
ATOM 1530 N N . THR A 1 199 ? -1.637 14.861 -7.243 1.00 53.72 199 THR A N 1
ATOM 1531 C CA . THR A 1 199 ? -1.788 16.264 -6.844 1.00 53.72 199 THR A CA 1
ATOM 1532 C C . THR A 1 199 ? -1.101 16.505 -5.508 1.00 53.72 199 THR A C 1
ATOM 1534 O O . THR A 1 199 ? -1.137 15.648 -4.627 1.00 53.72 199 THR A O 1
ATOM 1537 N N . LEU A 1 200 ? -0.504 17.685 -5.315 1.00 49.56 200 LEU A N 1
ATOM 1538 C CA . LEU A 1 200 ? -0.005 18.152 -4.008 1.00 49.56 200 LEU A CA 1
ATOM 1539 C C . LEU A 1 200 ? -1.086 18.062 -2.917 1.00 49.56 200 LEU A C 1
ATOM 1541 O O . LEU A 1 200 ? -0.778 17.783 -1.759 1.00 49.56 200 LEU A O 1
ATOM 1545 N N . ALA A 1 201 ? -2.358 18.186 -3.316 1.00 48.69 201 ALA A N 1
ATOM 1546 C CA . ALA A 1 201 ? -3.505 17.903 -2.465 1.00 48.69 201 ALA A CA 1
ATOM 1547 C C . ALA A 1 201 ? -3.425 16.497 -1.843 1.00 48.69 201 ALA A C 1
ATOM 1549 O O . ALA A 1 201 ? -3.691 16.359 -0.658 1.00 48.69 201 ALA A O 1
ATOM 1550 N N . THR A 1 202 ? -2.948 15.473 -2.563 1.00 69.56 202 THR A N 1
ATOM 1551 C CA . THR A 1 202 ? -2.764 14.128 -1.993 1.00 69.56 202 THR A CA 1
ATOM 1552 C C . THR A 1 202 ? -1.679 14.040 -0.929 1.00 69.56 202 THR A C 1
ATOM 1554 O O . THR A 1 202 ? -1.886 13.305 0.028 1.00 69.56 202 THR A O 1
ATOM 1557 N N . VAL A 1 203 ? -0.561 14.776 -1.014 1.00 78.81 203 VAL A N 1
ATOM 1558 C CA . VAL A 1 203 ? 0.457 14.755 0.058 1.00 78.81 203 VAL A CA 1
ATOM 1559 C C . VAL A 1 203 ? -0.113 15.388 1.316 1.00 78.81 203 VAL A C 1
ATOM 1561 O O . VAL A 1 203 ? -0.087 14.758 2.370 1.00 78.81 203 VAL A O 1
ATOM 1564 N N . SER A 1 204 ? -0.696 16.584 1.203 1.00 81.94 204 SER A N 1
ATOM 1565 C CA . SER A 1 204 ? -1.346 17.251 2.334 1.00 81.94 204 SER A CA 1
ATOM 1566 C C . SER A 1 204 ? -2.468 16.395 2.925 1.00 81.94 204 SER A C 1
ATOM 1568 O O . SER A 1 204 ? -2.531 16.245 4.142 1.00 81.94 204 SER A O 1
ATOM 1570 N N . THR A 1 205 ? -3.288 15.746 2.092 1.00 84.38 205 THR A N 1
ATOM 1571 C CA . THR A 1 205 ? -4.306 14.792 2.551 1.00 84.38 205 THR A CA 1
ATOM 1572 C C . THR A 1 205 ? -3.686 13.570 3.228 1.00 84.38 205 THR A C 1
ATOM 1574 O O . THR A 1 205 ? -4.183 13.144 4.264 1.00 84.38 205 THR A O 1
ATOM 1577 N N . ILE A 1 206 ? -2.597 12.994 2.709 1.00 86.44 206 ILE A N 1
ATOM 1578 C CA . ILE A 1 206 ? -1.919 11.857 3.354 1.00 86.44 206 ILE A CA 1
ATOM 1579 C C . ILE A 1 206 ? -1.343 12.276 4.714 1.00 86.44 206 ILE A C 1
ATOM 1581 O O . ILE A 1 206 ? -1.499 11.540 5.688 1.00 86.44 206 ILE A O 1
ATOM 1585 N N . MET A 1 207 ? -0.730 13.459 4.807 1.00 89.38 207 MET A N 1
ATOM 1586 C CA . MET A 1 207 ? -0.244 14.019 6.072 1.00 89.38 207 MET A CA 1
ATOM 1587 C C . MET A 1 207 ? -1.392 14.235 7.062 1.00 89.38 207 MET A C 1
ATOM 1589 O O . MET A 1 207 ? -1.283 13.854 8.226 1.00 89.38 207 MET A O 1
ATOM 1593 N N . GLU A 1 208 ? -2.523 14.773 6.599 1.00 90.94 208 GLU A N 1
ATOM 1594 C CA . GLU A 1 208 ? -3.729 14.927 7.412 1.00 90.94 208 GLU A CA 1
ATOM 1595 C C . GLU A 1 208 ? -4.255 13.567 7.891 1.00 90.94 208 GLU A C 1
ATOM 1597 O O . GLU A 1 208 ? -4.574 13.410 9.068 1.00 90.94 208 GLU A O 1
ATOM 1602 N N . LEU A 1 209 ? -4.289 12.551 7.023 1.00 90.00 209 LEU A N 1
ATOM 1603 C CA . LEU A 1 209 ? -4.699 11.188 7.374 1.00 90.00 209 LEU A CA 1
ATOM 1604 C C . LEU A 1 209 ? -3.771 10.526 8.405 1.00 90.00 209 LEU A C 1
ATOM 1606 O O . LEU A 1 209 ? -4.214 9.631 9.123 1.00 90.00 209 LEU A O 1
ATOM 1610 N N . LEU A 1 210 ? -2.515 10.969 8.496 1.00 94.19 210 LEU A N 1
ATOM 1611 C CA . LEU A 1 210 ? -1.541 10.544 9.507 1.00 94.19 210 LEU A CA 1
ATOM 1612 C C . LEU A 1 210 ? -1.598 11.378 10.800 1.00 94.19 210 LEU A C 1
ATOM 1614 O O . LEU A 1 210 ? -0.876 11.078 11.753 1.00 94.19 210 LEU A O 1
ATOM 1618 N N . SER A 1 211 ? -2.458 12.398 10.868 1.00 95.00 211 SER A N 1
ATOM 1619 C CA . SER A 1 211 ? -2.690 13.166 12.092 1.00 95.00 211 SER A CA 1
ATOM 1620 C C . SER A 1 211 ? -3.361 12.325 13.183 1.00 95.00 211 SER A C 1
ATOM 1622 O O . SER A 1 211 ? -4.031 11.325 12.914 1.00 95.00 211 SER A O 1
ATOM 1624 N N . VAL A 1 212 ? -3.229 12.771 14.437 1.00 95.12 212 VAL A N 1
ATOM 1625 C CA . VAL A 1 212 ? -3.827 12.114 15.613 1.00 95.12 212 VAL A CA 1
ATOM 1626 C C . VAL A 1 212 ? -5.323 11.848 15.409 1.00 95.12 212 VAL A C 1
ATOM 1628 O O . VAL A 1 212 ? -5.767 10.713 15.565 1.00 95.12 212 VAL A O 1
ATOM 1631 N N . ALA A 1 213 ? -6.092 12.872 15.026 1.00 94.50 213 ALA A N 1
ATOM 1632 C CA . ALA A 1 213 ? -7.544 12.771 14.889 1.00 94.50 213 ALA A CA 1
ATOM 1633 C C . ALA A 1 213 ? -7.951 11.738 13.827 1.00 94.50 213 ALA A C 1
ATOM 1635 O O . ALA A 1 213 ? -8.830 10.908 14.062 1.00 94.50 213 ALA A O 1
ATOM 1636 N N . ARG A 1 214 ? -7.275 11.741 12.672 1.00 94.56 214 ARG A N 1
ATOM 1637 C CA . ARG A 1 214 ? -7.585 10.817 11.574 1.00 94.56 214 ARG A CA 1
ATOM 1638 C C . ARG A 1 214 ? -7.136 9.386 11.862 1.00 94.56 214 ARG A C 1
ATOM 1640 O O . ARG A 1 214 ? -7.827 8.460 11.447 1.00 94.56 214 ARG A O 1
ATOM 1647 N N . LEU A 1 215 ? -6.035 9.179 12.589 1.00 95.88 215 LEU A N 1
ATOM 1648 C CA . LEU A 1 215 ? -5.617 7.832 12.989 1.00 95.88 215 LEU A CA 1
ATOM 1649 C C . LEU A 1 215 ? -6.510 7.235 14.079 1.00 95.88 215 LEU A C 1
ATOM 1651 O O . LEU A 1 215 ? -6.803 6.044 14.015 1.00 95.88 215 LEU A O 1
ATOM 1655 N N . VAL A 1 216 ? -6.991 8.038 15.030 1.00 96.19 216 VAL A N 1
ATOM 1656 C CA . VAL A 1 216 ? -8.010 7.592 15.995 1.00 96.19 216 VAL A CA 1
ATOM 1657 C C . VAL A 1 216 ? -9.289 7.190 15.258 1.00 96.19 216 VAL A C 1
ATOM 1659 O O . VAL A 1 216 ? -9.760 6.071 15.435 1.00 96.19 216 VAL A O 1
ATOM 1662 N N . GLN A 1 217 ? -9.775 8.027 14.333 1.00 94.12 217 GLN A N 1
ATOM 1663 C CA . GLN A 1 217 ? -10.922 7.672 13.490 1.00 94.12 217 GLN A CA 1
ATOM 1664 C C . GLN A 1 217 ? -10.668 6.380 12.699 1.00 94.12 217 GLN A C 1
ATOM 1666 O O . GLN A 1 217 ? -11.518 5.501 12.656 1.00 94.12 217 GLN A O 1
ATOM 1671 N N . ALA A 1 218 ? -9.474 6.212 12.123 1.00 92.31 218 ALA A N 1
ATOM 1672 C CA . ALA A 1 218 ? -9.119 5.003 11.388 1.00 92.31 218 ALA A CA 1
ATOM 1673 C C . ALA A 1 218 ? -9.068 3.738 12.264 1.00 92.31 218 ALA A C 1
ATOM 1675 O O . ALA A 1 218 ? -9.263 2.644 11.733 1.00 92.31 218 ALA A O 1
ATOM 1676 N N . MET A 1 219 ? -8.783 3.861 13.566 1.00 96.31 219 MET A N 1
ATOM 1677 C CA . MET A 1 219 ? -8.877 2.752 14.520 1.00 96.31 219 MET A CA 1
ATOM 1678 C C . MET A 1 219 ? -10.340 2.360 14.755 1.00 96.31 219 MET A C 1
ATOM 1680 O O . MET A 1 219 ? -10.663 1.171 14.740 1.00 96.31 219 MET A O 1
ATOM 1684 N N . THR A 1 220 ? -11.222 3.351 14.906 1.00 94.69 220 THR A N 1
ATOM 1685 C CA . THR A 1 220 ? -12.672 3.146 15.028 1.00 94.69 220 THR A CA 1
ATOM 1686 C C . THR A 1 220 ? -13.265 2.532 13.759 1.00 94.69 220 THR A C 1
ATOM 1688 O O . THR A 1 220 ? -13.962 1.527 13.846 1.00 94.69 220 THR A O 1
ATOM 1691 N N . ASP A 1 221 ? -12.921 3.050 12.575 1.00 92.31 221 ASP A N 1
ATOM 1692 C CA . ASP A 1 221 ? -13.367 2.510 11.279 1.00 92.31 221 ASP A CA 1
ATOM 1693 C C . ASP A 1 221 ? -12.939 1.045 11.079 1.00 92.31 221 ASP A C 1
ATOM 1695 O O . ASP A 1 221 ? -13.573 0.289 10.345 1.00 92.31 221 ASP A O 1
ATOM 1699 N N . ALA A 1 222 ? -11.828 0.647 11.703 1.00 92.62 222 ALA A N 1
ATOM 1700 C CA . ALA A 1 222 ? -11.318 -0.716 11.671 1.00 92.62 222 ALA A CA 1
ATOM 1701 C C . ALA A 1 222 ? -11.947 -1.627 12.742 1.00 92.62 222 ALA A C 1
ATOM 1703 O O . ALA A 1 222 ? -11.487 -2.760 12.880 1.00 92.62 222 ALA A O 1
ATOM 1704 N N . ASP A 1 223 ? -12.929 -1.154 13.519 1.00 93.06 223 ASP A N 1
ATOM 1705 C CA . ASP A 1 223 ? -13.528 -1.862 14.662 1.0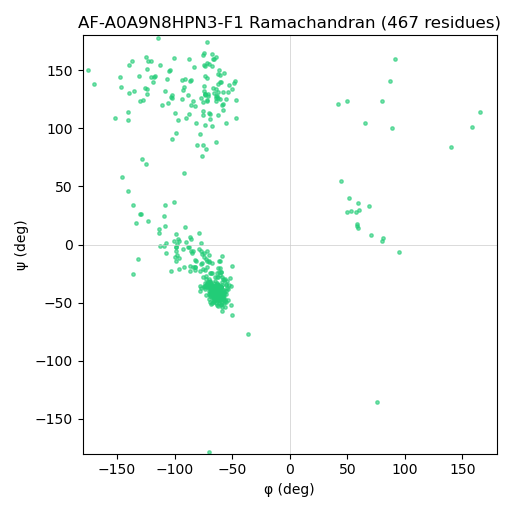0 93.06 223 ASP A CA 1
ATOM 1706 C C . ASP A 1 223 ? -12.466 -2.385 15.655 1.00 93.06 223 ASP A C 1
ATOM 1708 O O . ASP A 1 223 ? -12.497 -3.515 16.155 1.00 93.06 223 ASP A O 1
ATOM 1712 N N . SER A 1 224 ? -11.434 -1.569 15.902 1.00 92.62 224 SER A N 1
ATOM 1713 C CA . SER A 1 224 ? -10.259 -1.942 16.703 1.00 92.62 224 SER A CA 1
ATOM 1714 C C . SER A 1 224 ? -9.474 -3.160 16.178 1.00 92.62 224 SER A C 1
ATOM 1716 O O . SER A 1 224 ? -8.637 -3.725 16.884 1.00 92.62 224 SER A O 1
ATOM 1718 N N . TYR A 1 225 ? -9.680 -3.587 14.928 1.00 92.38 225 TYR A N 1
ATOM 1719 C CA . TYR A 1 225 ? -8.915 -4.677 14.330 1.00 92.38 225 TYR A CA 1
ATOM 1720 C C . TYR A 1 225 ? -7.525 -4.199 13.897 1.00 92.38 225 TYR A C 1
ATOM 1722 O O . TYR A 1 225 ? -7.300 -3.701 12.786 1.00 92.38 225 TYR A O 1
ATOM 1730 N N . ILE A 1 226 ? -6.554 -4.416 14.786 1.00 95.62 226 ILE A N 1
ATOM 1731 C CA . ILE A 1 226 ? -5.185 -3.885 14.700 1.00 95.62 226 ILE A CA 1
ATOM 1732 C C . ILE A 1 226 ? -4.500 -4.190 13.360 1.00 95.62 226 ILE A C 1
ATOM 1734 O O . ILE A 1 226 ? -3.760 -3.357 12.838 1.00 95.62 226 ILE A O 1
ATOM 1738 N N . LYS A 1 227 ? -4.764 -5.349 12.741 1.00 93.31 227 LYS A N 1
ATOM 1739 C CA . LYS A 1 227 ? -4.163 -5.695 11.439 1.00 93.31 227 LYS A CA 1
ATOM 1740 C C . LYS A 1 227 ? -4.672 -4.810 10.294 1.00 93.31 227 LYS A C 1
ATOM 1742 O O . LYS A 1 227 ? -3.880 -4.471 9.416 1.00 93.31 227 LYS A O 1
ATOM 1747 N N . ILE A 1 228 ? -5.960 -4.451 10.278 1.00 90.88 228 ILE A N 1
ATOM 1748 C CA . ILE A 1 228 ? -6.530 -3.561 9.249 1.00 90.88 228 ILE A CA 1
ATOM 1749 C C . ILE A 1 228 ? -5.988 -2.148 9.452 1.00 90.88 228 ILE A C 1
ATOM 1751 O O . ILE A 1 228 ? -5.482 -1.555 8.498 1.00 90.88 228 ILE A O 1
ATOM 1755 N N . PHE A 1 229 ? -6.002 -1.657 10.693 1.00 95.38 229 PHE A N 1
ATOM 1756 C CA . PHE A 1 229 ? -5.437 -0.355 11.042 1.00 95.38 229 PHE A CA 1
ATOM 1757 C C . PHE A 1 229 ? -3.958 -0.242 10.629 1.00 95.38 229 PHE A C 1
ATOM 1759 O O . PHE A 1 229 ? -3.593 0.638 9.847 1.00 95.38 229 PHE A O 1
ATOM 1766 N N . ASN A 1 230 ? -3.115 -1.192 11.051 1.00 95.06 230 ASN A N 1
ATOM 1767 C CA . ASN A 1 230 ? -1.686 -1.199 10.720 1.00 95.06 230 ASN A CA 1
ATOM 1768 C C . ASN A 1 230 ? -1.440 -1.262 9.204 1.00 95.06 230 ASN A C 1
ATOM 1770 O O . ASN A 1 230 ? -0.514 -0.627 8.698 1.00 95.06 230 ASN A O 1
ATOM 1774 N N . ARG A 1 231 ? -2.265 -2.005 8.454 1.00 88.69 231 ARG A N 1
ATOM 1775 C CA . ARG A 1 231 ? -2.172 -2.060 6.987 1.00 88.69 231 ARG A CA 1
ATOM 1776 C C . ARG A 1 231 ? -2.466 -0.697 6.358 1.00 88.69 231 ARG A C 1
ATOM 1778 O O . ARG A 1 231 ? -1.729 -0.288 5.464 1.00 88.69 231 ARG A O 1
ATOM 1785 N N . LYS A 1 232 ? -3.492 0.012 6.842 1.00 88.06 232 LYS A N 1
ATOM 1786 C CA . LYS A 1 232 ? -3.838 1.366 6.383 1.00 88.06 232 LYS A CA 1
ATOM 1787 C C . LYS A 1 232 ? -2.690 2.341 6.647 1.00 88.06 232 LYS A C 1
ATOM 1789 O O . LYS A 1 232 ? -2.226 2.977 5.704 1.00 88.06 232 LYS A O 1
ATOM 1794 N N . VAL A 1 233 ? -2.151 2.384 7.867 1.00 92.44 233 VAL A N 1
ATOM 1795 C CA . VAL A 1 233 ? -0.999 3.244 8.203 1.00 92.44 233 VAL A CA 1
ATOM 1796 C C . VAL A 1 233 ? 0.201 2.956 7.297 1.00 92.44 233 VAL A C 1
ATOM 1798 O O . VAL A 1 233 ? 0.753 3.873 6.693 1.00 92.44 233 VAL A O 1
ATOM 1801 N N . ASN A 1 234 ? 0.572 1.683 7.131 1.00 90.44 234 ASN A N 1
ATOM 1802 C CA . ASN A 1 234 ? 1.689 1.309 6.263 1.00 90.44 234 ASN A CA 1
ATOM 1803 C C . ASN A 1 234 ? 1.464 1.730 4.804 1.00 90.44 234 ASN A C 1
ATOM 1805 O O . ASN A 1 234 ? 2.406 2.173 4.152 1.00 90.44 234 ASN A O 1
ATOM 1809 N N . SER A 1 235 ? 0.231 1.644 4.292 1.00 84.38 235 SER A N 1
ATOM 1810 C CA . SER A 1 235 ? -0.081 2.096 2.929 1.00 84.38 235 SER A CA 1
ATOM 1811 C C . SER A 1 235 ? 0.114 3.607 2.741 1.00 84.38 235 SER A C 1
ATOM 1813 O O . SER A 1 235 ? 0.629 4.034 1.707 1.00 84.38 235 SER A O 1
ATOM 1815 N N . LEU A 1 236 ? -0.208 4.411 3.761 1.00 87.50 236 LEU A N 1
ATOM 1816 C CA . LEU A 1 236 ? 0.020 5.859 3.753 1.00 87.50 236 LEU A CA 1
ATOM 1817 C C . LEU A 1 236 ? 1.520 6.184 3.798 1.00 87.50 236 LEU A C 1
ATOM 1819 O O . LEU A 1 236 ? 1.993 7.014 3.026 1.00 87.50 236 LEU A O 1
ATOM 1823 N N . ILE A 1 237 ? 2.289 5.470 4.627 1.00 89.00 237 ILE A N 1
ATOM 1824 C CA . ILE A 1 237 ? 3.752 5.614 4.696 1.00 89.00 237 ILE A CA 1
ATOM 1825 C C . ILE A 1 237 ? 4.405 5.271 3.351 1.00 89.00 237 ILE A C 1
ATOM 1827 O O . ILE A 1 237 ? 5.263 6.012 2.875 1.00 89.00 237 ILE A O 1
ATOM 1831 N N . ILE A 1 238 ? 4.003 4.161 2.725 1.00 84.00 238 ILE A N 1
ATOM 1832 C CA . ILE A 1 238 ? 4.490 3.764 1.394 1.00 84.00 238 ILE A CA 1
ATOM 1833 C C . ILE A 1 238 ? 4.177 4.857 0.368 1.00 84.00 238 ILE A C 1
ATOM 1835 O O . ILE A 1 238 ? 5.035 5.204 -0.438 1.00 84.00 238 ILE A O 1
ATOM 1839 N N . SER A 1 239 ? 2.982 5.443 0.444 1.00 81.31 239 SER A N 1
ATOM 1840 C CA . SER A 1 239 ? 2.556 6.521 -0.449 1.00 81.31 239 SER A CA 1
ATOM 1841 C C . SER A 1 239 ? 3.400 7.794 -0.291 1.00 81.31 239 SER A C 1
ATOM 1843 O O . SER A 1 239 ? 3.716 8.430 -1.295 1.00 81.31 239 SER A O 1
ATOM 1845 N N . LEU A 1 240 ? 3.801 8.165 0.932 1.00 86.00 240 LEU A N 1
ATOM 1846 C CA . LEU A 1 240 ? 4.730 9.285 1.156 1.00 86.00 240 LEU A CA 1
ATOM 1847 C C . LEU A 1 240 ? 6.132 8.977 0.627 1.00 86.00 240 LEU A C 1
ATOM 1849 O O . LEU A 1 240 ? 6.711 9.787 -0.094 1.00 86.00 240 LEU A O 1
ATOM 1853 N N . ARG A 1 241 ? 6.651 7.776 0.913 1.00 85.81 241 ARG A N 1
ATOM 1854 C CA . ARG A 1 241 ? 7.967 7.338 0.418 1.00 85.81 241 ARG A CA 1
ATOM 1855 C C . ARG A 1 241 ? 8.040 7.356 -1.105 1.00 85.81 241 ARG A C 1
ATOM 1857 O O . ARG A 1 241 ? 9.050 7.784 -1.652 1.00 85.81 241 ARG A O 1
ATOM 1864 N N . ALA A 1 242 ? 6.964 6.952 -1.780 1.00 81.31 242 ALA A N 1
ATOM 1865 C CA . ALA A 1 242 ? 6.894 6.980 -3.237 1.00 81.31 242 ALA A CA 1
ATOM 1866 C C . ALA A 1 242 ? 7.048 8.387 -3.830 1.00 81.31 242 ALA A C 1
ATOM 1868 O O . ALA A 1 242 ? 7.519 8.520 -4.956 1.00 81.31 242 ALA A O 1
ATOM 1869 N N . ARG A 1 243 ? 6.692 9.422 -3.064 1.00 82.25 243 ARG A N 1
ATOM 1870 C CA . ARG A 1 243 ? 6.819 10.839 -3.429 1.00 82.25 243 ARG A CA 1
ATOM 1871 C C . ARG A 1 243 ? 8.080 11.495 -2.864 1.00 82.25 243 ARG A C 1
ATOM 1873 O O . ARG A 1 243 ? 8.259 12.690 -3.037 1.00 82.25 243 ARG A O 1
ATOM 1880 N N . GLN A 1 244 ? 8.955 10.723 -2.211 1.00 82.00 244 GLN A N 1
ATOM 1881 C CA . GLN A 1 244 ? 10.152 11.226 -1.523 1.00 82.00 244 GLN A CA 1
ATOM 1882 C C . GLN A 1 244 ? 9.849 12.267 -0.435 1.00 82.00 244 GLN A C 1
ATOM 1884 O O . GLN A 1 244 ? 10.690 13.099 -0.103 1.00 82.00 244 GLN A O 1
ATOM 1889 N N . GLU A 1 245 ? 8.656 12.186 0.154 1.00 85.50 245 GLU A N 1
ATOM 1890 C CA . GLU A 1 245 ? 8.250 13.077 1.232 1.00 85.50 245 GLU A CA 1
ATOM 1891 C C . GLU A 1 245 ? 8.728 12.559 2.586 1.00 85.50 245 GLU A C 1
ATOM 1893 O O . GLU A 1 245 ? 8.706 11.352 2.869 1.00 85.50 245 GLU A O 1
ATOM 1898 N N . ALA A 1 246 ? 9.141 13.487 3.448 1.00 86.44 246 ALA A N 1
ATOM 1899 C CA . ALA A 1 246 ? 9.539 13.158 4.808 1.00 86.44 246 ALA A CA 1
ATOM 1900 C C . ALA A 1 246 ? 8.334 12.605 5.579 1.00 86.44 246 ALA A C 1
ATOM 1902 O O . ALA A 1 246 ? 7.274 13.224 5.637 1.00 86.44 246 ALA A O 1
ATOM 1903 N N . ILE A 1 247 ? 8.493 11.435 6.198 1.00 88.06 247 ILE A N 1
ATOM 1904 C CA . ILE A 1 247 ? 7.435 10.864 7.034 1.00 88.06 247 ILE A CA 1
ATOM 1905 C C . ILE A 1 247 ? 7.356 11.710 8.314 1.00 88.06 247 ILE A C 1
ATOM 1907 O O . ILE A 1 247 ? 8.375 11.848 8.998 1.00 88.06 247 ILE A O 1
ATOM 1911 N N . PRO A 1 248 ? 6.183 12.266 8.668 1.00 89.19 248 PRO A N 1
ATOM 1912 C CA . PRO A 1 248 ? 6.033 13.029 9.900 1.00 89.19 248 PRO A CA 1
ATOM 1913 C C . PRO A 1 248 ? 6.259 12.116 11.110 1.00 89.19 248 PRO A C 1
ATOM 1915 O O . PRO A 1 248 ? 6.161 10.893 11.011 1.00 89.19 248 PRO A O 1
ATOM 1918 N N . SER A 1 249 ? 6.537 12.685 12.284 1.00 91.12 249 SER A N 1
ATOM 1919 C CA . SER A 1 249 ? 6.652 11.868 13.497 1.00 91.12 249 SER A CA 1
ATOM 1920 C C . SER A 1 249 ? 5.320 11.175 13.801 1.00 91.12 249 SER A C 1
ATOM 1922 O O . SER A 1 249 ? 4.334 11.818 14.159 1.00 91.12 249 SER A O 1
ATOM 1924 N N . LEU A 1 250 ? 5.293 9.848 13.657 1.00 94.56 250 LEU A N 1
ATOM 1925 C CA . LEU A 1 250 ? 4.089 9.038 13.866 1.00 94.56 250 LEU A CA 1
ATOM 1926 C C . LEU A 1 250 ? 3.968 8.489 15.289 1.00 94.56 250 LEU A C 1
ATOM 1928 O O . LEU A 1 250 ? 2.962 7.864 15.601 1.00 94.56 250 LEU A O 1
ATOM 1932 N N . ILE A 1 251 ? 4.957 8.712 16.159 1.00 94.12 251 ILE A N 1
ATOM 1933 C CA . ILE A 1 251 ? 4.988 8.122 17.505 1.00 94.12 251 ILE A CA 1
ATOM 1934 C C . ILE A 1 251 ? 3.757 8.534 18.322 1.00 94.12 251 ILE A C 1
ATOM 1936 O O . ILE A 1 251 ? 2.974 7.678 18.734 1.00 94.12 251 ILE A O 1
ATOM 1940 N N . ALA A 1 252 ? 3.538 9.840 18.500 1.00 94.12 252 ALA A N 1
ATOM 1941 C CA . ALA A 1 252 ? 2.398 10.347 19.262 1.00 94.12 252 ALA A CA 1
ATOM 1942 C C . ALA A 1 252 ? 1.035 10.014 18.608 1.00 94.12 252 ALA A C 1
ATOM 1944 O O . ALA A 1 252 ? 0.161 9.500 19.314 1.00 94.12 252 ALA A O 1
ATOM 1945 N N . PRO A 1 253 ? 0.834 10.206 17.284 1.00 96.50 253 PRO A N 1
ATOM 1946 C CA . PRO A 1 253 ? -0.386 9.763 16.604 1.00 96.50 253 PRO A CA 1
ATOM 1947 C C . PRO A 1 253 ? -0.695 8.270 16.772 1.00 96.50 253 PRO A C 1
ATOM 1949 O O . PRO A 1 253 ? -1.841 7.914 17.050 1.00 96.50 253 PRO A O 1
ATOM 1952 N N . LEU A 1 254 ? 0.310 7.396 16.663 1.00 97.06 254 LEU A N 1
ATOM 1953 C CA . LEU A 1 254 ? 0.129 5.952 16.822 1.00 97.06 254 LEU A CA 1
ATOM 1954 C C . LEU A 1 254 ? -0.223 5.568 18.256 1.00 97.06 254 LEU A C 1
ATOM 1956 O O . LEU A 1 254 ? -1.135 4.768 18.450 1.00 97.06 254 LEU A O 1
ATOM 1960 N N . PHE A 1 255 ? 0.443 6.145 19.261 1.00 97.25 255 PHE A N 1
ATOM 1961 C CA . PHE A 1 255 ? 0.088 5.891 20.658 1.00 97.25 255 PHE A CA 1
ATOM 1962 C C . PHE A 1 255 ? -1.365 6.256 20.950 1.00 97.25 255 PHE A C 1
ATOM 1964 O O . PHE A 1 255 ? -2.092 5.444 21.523 1.00 97.25 255 PHE A O 1
ATOM 1971 N N . LYS A 1 256 ? -1.815 7.434 20.502 1.00 97.31 256 LYS A N 1
ATOM 1972 C CA . LYS A 1 256 ? -3.208 7.862 20.683 1.00 97.31 256 LYS A CA 1
ATOM 1973 C C . LYS A 1 256 ? -4.195 6.948 19.960 1.00 97.31 256 LYS A C 1
ATOM 1975 O O . LYS A 1 256 ? -5.194 6.561 20.558 1.00 97.31 256 LYS A O 1
ATOM 1980 N N . ALA A 1 257 ? -3.893 6.534 18.730 1.00 97.12 257 ALA A N 1
ATOM 1981 C CA . ALA A 1 257 ? -4.732 5.587 18.004 1.00 97.12 257 ALA A CA 1
ATOM 1982 C C . ALA A 1 257 ? -4.808 4.220 18.710 1.00 97.12 257 ALA A C 1
ATOM 1984 O O . ALA A 1 257 ? -5.901 3.704 18.928 1.00 97.12 257 ALA A O 1
ATOM 1985 N N . TYR A 1 258 ? -3.684 3.650 19.151 1.00 97.88 258 TYR A N 1
ATOM 1986 C CA . TYR A 1 258 ? -3.684 2.371 19.873 1.00 97.88 258 TYR A CA 1
ATOM 1987 C C . TYR A 1 258 ? -4.380 2.439 21.235 1.00 97.88 258 TYR A C 1
ATOM 1989 O O . TYR A 1 258 ? -5.011 1.466 21.638 1.00 97.88 258 TYR A O 1
ATOM 1997 N N . GLN A 1 259 ? -4.312 3.575 21.929 1.00 96.69 259 GLN A N 1
ATOM 1998 C CA . GLN A 1 259 ? -5.037 3.790 23.187 1.00 96.69 259 GLN A CA 1
ATOM 1999 C C . GLN A 1 259 ? -6.544 3.988 22.994 1.00 96.69 259 GLN A C 1
ATOM 2001 O O . GLN A 1 259 ? -7.297 3.750 23.930 1.00 96.69 259 GLN A O 1
ATOM 2006 N N . SER A 1 260 ? -6.991 4.391 21.800 1.00 96.06 260 SER A N 1
ATOM 2007 C CA . SER A 1 260 ? -8.420 4.493 21.461 1.00 96.06 260 SER A CA 1
ATOM 2008 C C . SER A 1 260 ? -9.083 3.149 21.128 1.00 96.06 260 SER A C 1
ATOM 2010 O O . SER A 1 260 ? -10.285 3.097 20.890 1.00 96.06 260 SER A O 1
ATOM 2012 N N . CYS A 1 261 ? -8.304 2.063 21.105 1.00 95.25 261 CYS A N 1
ATOM 2013 C CA . CYS A 1 261 ? -8.800 0.705 20.911 1.00 95.25 261 CYS A CA 1
ATOM 2014 C C . CYS A 1 261 ? -9.784 0.307 22.025 1.00 95.25 261 CYS A C 1
ATOM 2016 O O . CYS A 1 261 ? -9.544 0.577 23.200 1.00 95.25 261 CYS A O 1
ATOM 2018 N N . GLU A 1 262 ? -10.856 -0.397 21.660 1.00 92.81 262 GLU A N 1
ATOM 2019 C CA . GLU A 1 262 ? -11.895 -0.846 22.601 1.00 92.81 262 GLU A CA 1
ATOM 2020 C C . GLU A 1 262 ? -11.382 -1.854 23.639 1.00 92.81 262 GLU A C 1
ATOM 2022 O O . GLU A 1 262 ? -11.871 -1.900 24.767 1.00 92.81 262 GLU A O 1
ATOM 2027 N N . ASP A 1 263 ? -10.391 -2.670 23.272 1.00 94.00 263 ASP A N 1
ATOM 2028 C CA . ASP A 1 263 ? -9.752 -3.599 24.201 1.00 94.00 263 ASP A CA 1
ATOM 2029 C C . ASP A 1 263 ? -8.912 -2.839 25.243 1.00 94.00 263 ASP A C 1
ATOM 2031 O O . ASP A 1 263 ? -7.835 -2.308 24.948 1.00 94.00 263 ASP A O 1
ATOM 2035 N N . LYS A 1 264 ? -9.397 -2.807 26.489 1.00 91.56 264 LYS A N 1
ATOM 2036 C CA . LYS A 1 264 ? -8.753 -2.080 27.592 1.00 91.56 264 LYS A CA 1
ATOM 2037 C C . LYS A 1 264 ? -7.360 -2.607 27.920 1.00 91.56 264 LYS A C 1
ATOM 2039 O O . LYS A 1 264 ? -6.460 -1.815 28.193 1.00 91.56 264 LYS A O 1
ATOM 2044 N N . ALA A 1 265 ? -7.148 -3.923 27.893 1.00 91.94 265 ALA A N 1
ATOM 2045 C CA . ALA A 1 265 ? -5.849 -4.515 28.217 1.00 91.94 265 ALA A CA 1
ATOM 2046 C C . ALA A 1 265 ? -4.773 -4.120 27.189 1.00 91.94 265 ALA A C 1
ATOM 2048 O O . ALA A 1 265 ? -3.607 -3.899 27.540 1.00 91.94 265 ALA A O 1
ATOM 2049 N N . PHE A 1 266 ? -5.162 -4.007 25.922 1.00 95.81 266 PHE A N 1
ATOM 2050 C CA . PHE A 1 266 ? -4.353 -3.493 24.829 1.00 95.81 266 PHE A CA 1
ATOM 2051 C C . PHE A 1 266 ? -4.107 -1.987 24.978 1.00 95.81 266 PHE A C 1
ATOM 2053 O O . PHE A 1 266 ? -2.951 -1.559 24.956 1.00 95.81 266 PHE A O 1
ATOM 2060 N N . ALA A 1 267 ? -5.156 -1.194 25.210 1.00 96.00 267 ALA A N 1
ATOM 2061 C CA . ALA A 1 267 ? -5.039 0.251 25.401 1.00 96.00 267 ALA A CA 1
ATOM 2062 C C . ALA A 1 267 ? -4.119 0.602 26.588 1.00 96.00 267 ALA A C 1
ATOM 2064 O O . ALA A 1 267 ? -3.202 1.414 26.450 1.00 96.00 267 ALA A O 1
ATOM 2065 N N . HIS A 1 268 ? -4.269 -0.079 27.730 1.00 94.62 268 HIS A N 1
ATOM 2066 C CA . HIS A 1 268 ? -3.401 0.088 28.902 1.00 94.62 268 HIS A CA 1
ATOM 2067 C C . HIS A 1 268 ? -1.950 -0.320 28.641 1.00 94.62 268 HIS A C 1
ATOM 2069 O O . HIS A 1 268 ? -1.027 0.300 29.172 1.00 94.62 268 HIS A O 1
ATOM 2075 N N . TYR A 1 269 ? -1.713 -1.356 27.831 1.00 95.44 269 TYR A N 1
ATOM 2076 C CA . TYR A 1 269 ? -0.356 -1.712 27.421 1.00 95.44 269 TYR A CA 1
ATOM 2077 C C . TYR A 1 269 ? 0.311 -0.556 26.661 1.00 95.44 269 TYR A C 1
ATOM 2079 O O . TYR A 1 269 ? 1.441 -0.192 26.988 1.00 95.44 269 TYR A O 1
ATOM 2087 N N . PHE A 1 270 ? -0.394 0.062 25.710 1.00 96.25 270 PHE A N 1
ATOM 2088 C CA . PHE A 1 270 ? 0.137 1.198 24.952 1.00 96.25 270 PHE A CA 1
ATOM 2089 C C . PHE A 1 270 ? 0.220 2.494 25.755 1.00 96.25 270 PHE A C 1
ATOM 2091 O O . PHE A 1 270 ? 1.112 3.293 25.488 1.00 96.25 270 PHE A O 1
ATOM 2098 N N . LYS A 1 271 ? -0.633 2.681 26.768 1.00 96.31 271 LYS A N 1
ATOM 2099 C CA . LYS A 1 271 ? -0.488 3.775 27.736 1.00 96.31 271 LYS A CA 1
ATOM 2100 C C . LYS A 1 271 ? 0.821 3.656 28.520 1.00 96.31 271 LYS A C 1
ATOM 2102 O O . LYS A 1 271 ? 1.641 4.562 28.462 1.00 96.31 271 LYS A O 1
ATOM 2107 N N . ARG A 1 272 ? 1.084 2.493 29.130 1.00 94.88 272 ARG A N 1
ATOM 2108 C CA . ARG A 1 272 ? 2.348 2.237 29.849 1.00 94.88 272 ARG A CA 1
ATOM 2109 C C . ARG A 1 272 ? 3.573 2.370 28.947 1.00 94.88 272 ARG A C 1
ATOM 2111 O O . ARG A 1 272 ? 4.621 2.830 29.379 1.00 94.88 272 ARG A O 1
ATOM 2118 N N . LYS A 1 273 ? 3.463 1.946 27.684 1.00 94.38 273 LYS A N 1
ATOM 2119 C CA . LYS A 1 273 ? 4.553 2.107 26.713 1.00 94.38 273 LYS A CA 1
ATOM 2120 C C . LYS A 1 273 ? 4.789 3.559 26.309 1.00 94.38 273 LYS A C 1
ATOM 2122 O O . LYS A 1 273 ? 5.939 3.903 26.057 1.00 94.38 273 LYS A O 1
ATOM 2127 N N . GLN A 1 274 ? 3.745 4.384 26.269 1.00 95.06 274 GLN A N 1
ATOM 2128 C CA . GLN A 1 274 ? 3.894 5.821 26.065 1.00 95.06 274 GLN A CA 1
ATOM 2129 C C . GLN A 1 274 ? 4.604 6.471 27.261 1.00 95.06 274 GLN A C 1
ATOM 2131 O O . GLN A 1 274 ? 5.583 7.173 27.046 1.00 95.06 274 GLN A O 1
ATOM 2136 N N . GLU A 1 275 ? 4.185 6.167 28.493 1.00 94.31 275 GLU A N 1
ATOM 2137 C CA . GLU A 1 275 ? 4.831 6.664 29.724 1.00 94.31 275 GLU A CA 1
ATOM 2138 C C . GLU A 1 275 ? 6.328 6.296 29.742 1.00 94.31 275 GLU A C 1
ATOM 2140 O O . GLU A 1 275 ? 7.191 7.154 29.892 1.00 94.31 275 GLU A O 1
ATOM 2145 N N . GLN A 1 276 ? 6.664 5.035 29.431 1.00 92.50 276 GLN A N 1
ATOM 2146 C CA . GLN A 1 276 ? 8.062 4.591 29.344 1.00 92.50 276 GLN A CA 1
ATOM 2147 C C . GLN A 1 276 ? 8.888 5.354 28.297 1.00 92.50 276 GLN A C 1
ATOM 2149 O O . GLN A 1 276 ? 10.085 5.575 28.503 1.00 92.50 276 GLN A O 1
ATOM 2154 N N . TYR A 1 277 ? 8.271 5.707 27.167 1.00 92.19 277 TYR A N 1
ATOM 2155 C CA . TYR A 1 277 ? 8.906 6.487 26.108 1.00 92.19 277 TYR A CA 1
ATOM 2156 C C . TYR A 1 277 ? 9.153 7.937 26.543 1.00 92.19 277 TYR A C 1
ATOM 2158 O O . TYR A 1 277 ? 10.245 8.458 26.318 1.00 92.19 277 TYR A O 1
ATOM 2166 N N . GLU A 1 278 ? 8.169 8.565 27.185 1.00 91.06 278 GLU A N 1
ATOM 2167 C CA . GLU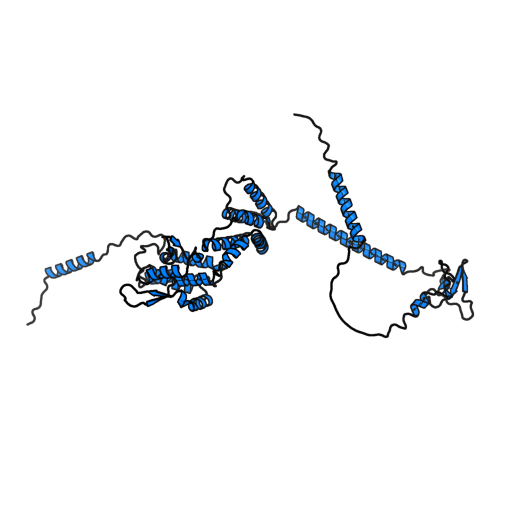 A 1 278 ? 8.244 9.946 27.677 1.00 91.06 278 GLU A CA 1
ATOM 2168 C C . GLU A 1 278 ? 9.301 10.096 28.779 1.00 91.06 278 GLU A C 1
ATOM 2170 O O . GLU A 1 278 ? 10.131 11.006 28.713 1.00 91.06 278 GLU A O 1
ATOM 2175 N N . ASP A 1 279 ? 9.372 9.129 29.695 1.00 92.50 279 ASP A N 1
ATOM 2176 C CA . ASP A 1 279 ? 10.360 9.085 30.780 1.00 92.50 279 ASP A CA 1
ATOM 2177 C C . ASP A 1 279 ? 11.759 8.639 30.314 1.00 92.50 279 ASP A C 1
ATOM 2179 O O . ASP A 1 279 ? 12.679 8.499 31.121 1.00 92.50 279 ASP A O 1
ATOM 2183 N N . ARG A 1 280 ? 11.940 8.378 29.008 1.00 87.25 280 ARG A N 1
ATOM 2184 C CA . ARG A 1 280 ? 13.188 7.869 28.399 1.00 87.25 280 ARG A CA 1
ATOM 2185 C C . ARG A 1 280 ? 13.719 6.594 29.065 1.00 87.25 280 ARG A C 1
ATOM 2187 O O . ARG A 1 280 ? 14.916 6.324 29.049 1.00 87.25 280 ARG A O 1
ATOM 2194 N N . SER A 1 281 ? 12.815 5.793 29.622 1.00 88.50 281 SER A N 1
ATOM 2195 C CA . SER A 1 281 ? 13.127 4.520 30.285 1.00 88.50 281 SER A CA 1
ATOM 2196 C C . SER A 1 281 ? 13.238 3.341 29.310 1.00 88.50 281 SER A C 1
ATOM 2198 O O . SER A 1 281 ? 13.596 2.230 29.703 1.00 88.50 281 SER A O 1
ATOM 2200 N N . LEU A 1 282 ? 12.928 3.559 28.027 1.00 83.06 282 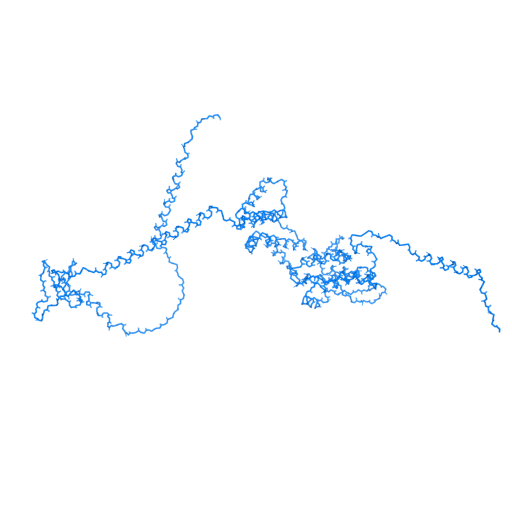LEU A N 1
ATOM 2201 C CA . LEU A 1 282 ? 13.143 2.570 26.976 1.00 83.06 282 LEU A CA 1
ATOM 2202 C C . LEU A 1 282 ? 14.635 2.465 26.645 1.00 83.06 282 LEU A C 1
ATOM 2204 O O . LEU A 1 282 ? 15.286 3.462 26.352 1.00 83.06 282 LEU A O 1
ATOM 2208 N N . THR A 1 283 ? 15.154 1.239 26.641 1.00 78.44 283 THR A N 1
ATOM 2209 C CA . THR A 1 283 ? 16.558 0.941 26.316 1.00 78.44 283 THR A CA 1
ATOM 2210 C C . THR A 1 283 ? 16.909 1.184 24.852 1.00 78.44 283 THR A C 1
ATOM 2212 O O . THR A 1 283 ? 18.069 1.420 24.544 1.00 78.44 283 THR A O 1
ATOM 2215 N N . GLU A 1 284 ? 15.921 1.138 23.956 1.00 79.12 284 GLU A N 1
ATOM 2216 C CA . GLU A 1 284 ? 16.115 1.287 22.514 1.00 79.12 284 GLU A CA 1
ATOM 2217 C C . GLU A 1 284 ? 15.316 2.478 21.966 1.00 79.12 284 GLU A C 1
ATOM 2219 O O . GLU A 1 284 ? 14.178 2.699 22.407 1.00 79.12 284 GLU A O 1
ATOM 2224 N N . PRO A 1 285 ? 15.855 3.216 20.974 1.00 79.94 285 PRO A N 1
ATOM 2225 C CA . PRO A 1 285 ? 15.120 4.262 20.277 1.00 79.94 285 PRO A CA 1
ATOM 2226 C C . PRO A 1 285 ? 13.813 3.725 19.691 1.00 79.94 285 PRO A C 1
ATOM 2228 O O . PRO A 1 285 ? 13.787 2.757 18.928 1.00 79.94 285 PRO A O 1
ATOM 2231 N N . LEU A 1 286 ? 12.703 4.367 20.048 1.00 87.56 286 LEU A N 1
ATOM 2232 C CA . LEU A 1 286 ? 11.389 3.940 19.595 1.00 87.56 286 LEU A CA 1
ATOM 2233 C C . LEU A 1 286 ? 11.045 4.576 18.246 1.00 87.56 286 LEU A C 1
ATOM 2235 O O . LEU A 1 286 ? 10.793 5.777 18.158 1.00 87.56 286 LEU A O 1
ATOM 2239 N N . GLU A 1 287 ? 10.966 3.745 17.208 1.00 91.06 287 GLU A N 1
ATOM 2240 C CA . GLU A 1 287 ? 10.472 4.133 15.886 1.00 91.06 287 GLU A CA 1
ATOM 2241 C C . GLU A 1 287 ? 9.018 3.695 15.642 1.00 91.06 287 GLU A C 1
ATOM 2243 O O . GLU A 1 287 ? 8.491 2.763 16.256 1.00 91.06 287 GLU A O 1
ATOM 2248 N N . HIS A 1 288 ? 8.365 4.335 14.669 1.00 91.69 288 HIS A N 1
ATOM 2249 C CA . HIS A 1 288 ? 6.995 4.011 14.263 1.00 91.69 288 HIS A CA 1
ATOM 2250 C C . HIS A 1 288 ? 6.848 2.560 13.770 1.00 91.69 288 HIS A C 1
ATOM 2252 O O . HIS A 1 288 ? 5.847 1.903 14.051 1.00 91.69 288 HIS A O 1
ATOM 2258 N N . THR A 1 289 ? 7.861 2.032 13.078 1.00 92.31 289 THR A N 1
ATOM 2259 C CA . THR A 1 289 ? 7.923 0.635 12.615 1.00 92.31 289 THR A CA 1
ATOM 2260 C C . THR A 1 289 ? 7.915 -0.346 13.789 1.00 92.31 289 THR A C 1
ATOM 2262 O O . THR A 1 289 ? 7.186 -1.341 13.760 1.00 92.31 289 THR A O 1
ATOM 2265 N N . ALA A 1 290 ? 8.670 -0.038 14.848 1.00 92.94 290 ALA A N 1
ATOM 2266 C CA . ALA A 1 290 ? 8.714 -0.825 16.072 1.00 92.94 290 ALA A CA 1
ATOM 2267 C C . ALA A 1 290 ? 7.357 -0.813 16.790 1.00 92.94 290 ALA A C 1
ATOM 2269 O O . ALA A 1 290 ? 6.873 -1.879 17.167 1.00 92.94 290 ALA A O 1
ATOM 2270 N N . LEU A 1 291 ? 6.695 0.345 16.896 1.00 94.69 291 LEU A N 1
ATOM 2271 C CA . LEU A 1 291 ? 5.351 0.448 17.482 1.00 94.69 291 LEU A CA 1
ATOM 2272 C C . LEU A 1 291 ? 4.307 -0.387 16.733 1.00 94.69 291 LEU A C 1
ATOM 2274 O O . LEU A 1 291 ? 3.561 -1.142 17.357 1.00 94.69 291 LEU A O 1
ATOM 2278 N N . ILE A 1 292 ? 4.285 -0.300 15.401 1.00 95.38 292 ILE A N 1
ATOM 2279 C CA . ILE A 1 292 ? 3.366 -1.079 14.557 1.00 95.38 292 ILE A CA 1
ATOM 2280 C C . ILE A 1 292 ? 3.585 -2.584 14.759 1.00 95.38 292 ILE A C 1
ATOM 2282 O O . ILE A 1 292 ? 2.620 -3.348 14.879 1.00 95.38 292 ILE A O 1
ATOM 2286 N N . ARG A 1 293 ? 4.849 -3.019 14.839 1.00 94.88 293 ARG A N 1
ATOM 2287 C CA . ARG A 1 293 ? 5.213 -4.413 15.117 1.00 94.88 293 ARG A CA 1
ATOM 2288 C C . ARG A 1 293 ? 4.754 -4.849 16.511 1.00 94.88 293 ARG A C 1
ATOM 2290 O O . ARG A 1 293 ? 4.060 -5.858 16.622 1.00 94.88 293 ARG A O 1
ATOM 2297 N N . MET A 1 294 ? 5.068 -4.069 17.546 1.00 94.56 294 MET A N 1
ATOM 2298 C CA . MET A 1 294 ? 4.655 -4.339 18.929 1.00 94.56 294 MET A CA 1
ATOM 2299 C C . MET A 1 294 ? 3.132 -4.448 19.057 1.00 94.56 294 MET A C 1
ATOM 2301 O O . MET A 1 294 ? 2.633 -5.324 19.761 1.00 94.56 294 MET A O 1
ATOM 2305 N N . ALA A 1 295 ? 2.382 -3.604 18.345 1.00 96.25 295 ALA A N 1
ATOM 2306 C CA . ALA A 1 295 ? 0.922 -3.662 18.314 1.00 96.25 295 ALA A CA 1
ATOM 2307 C C . ALA A 1 295 ? 0.422 -4.969 17.694 1.00 96.25 295 ALA A C 1
ATOM 2309 O O . ALA A 1 295 ? -0.459 -5.620 18.255 1.00 96.25 295 ALA A O 1
ATOM 2310 N N . GLY A 1 296 ? 1.011 -5.386 16.570 1.00 95.94 296 GLY A N 1
ATOM 2311 C CA . GLY A 1 296 ? 0.679 -6.658 15.926 1.00 95.94 296 GLY A CA 1
ATOM 2312 C C . GLY A 1 296 ? 0.965 -7.872 16.816 1.00 95.94 296 GLY A C 1
ATOM 2313 O O . GLY A 1 296 ? 0.130 -8.773 16.913 1.00 95.94 296 GLY A O 1
ATOM 2314 N N . GLU A 1 297 ? 2.112 -7.881 17.496 1.00 95.69 297 GLU A N 1
ATOM 2315 C CA . GLU A 1 297 ? 2.504 -8.937 18.437 1.00 95.69 297 GLU A CA 1
ATOM 2316 C C . GLU A 1 297 ? 1.578 -8.977 19.657 1.00 95.69 297 GLU A C 1
ATOM 2318 O O . GLU A 1 297 ? 1.056 -10.037 20.001 1.00 95.69 297 GLU A O 1
ATOM 2323 N N . ARG A 1 298 ? 1.309 -7.822 20.280 1.00 95.00 298 ARG A N 1
ATOM 2324 C CA . ARG A 1 298 ? 0.425 -7.733 21.448 1.00 95.00 298 ARG A CA 1
ATOM 2325 C C . ARG A 1 298 ? -0.995 -8.175 21.114 1.00 95.00 298 ARG A C 1
ATOM 2327 O O . ARG A 1 298 ? -1.572 -8.944 21.878 1.00 95.00 298 ARG A O 1
ATOM 2334 N N . TYR A 1 299 ? -1.525 -7.733 19.974 1.00 95.81 299 TYR A N 1
ATOM 2335 C CA . TYR A 1 299 ? -2.824 -8.168 19.464 1.00 95.81 299 TYR A CA 1
ATOM 2336 C C . TYR A 1 299 ? -2.878 -9.692 19.325 1.00 95.81 299 TYR A C 1
ATOM 2338 O O . TYR A 1 299 ? -3.788 -10.328 19.849 1.00 95.81 299 TYR A O 1
ATOM 2346 N N . LYS A 1 300 ? -1.868 -10.289 18.677 1.00 95.06 300 LYS A N 1
ATOM 2347 C CA . LYS A 1 300 ? -1.783 -11.743 18.507 1.00 95.06 300 LYS A CA 1
ATOM 2348 C C . LYS A 1 300 ? -1.788 -12.469 19.856 1.00 95.06 300 LYS A C 1
ATOM 2350 O O . LYS A 1 300 ? -2.569 -13.391 20.027 1.00 95.06 300 LYS A O 1
ATOM 2355 N N . ILE A 1 301 ? -0.985 -12.017 20.821 1.00 94.44 301 ILE A N 1
ATOM 2356 C CA . ILE A 1 301 ? -0.911 -12.631 22.157 1.00 94.44 301 ILE A CA 1
ATOM 2357 C C . ILE A 1 301 ? -2.274 -12.613 22.863 1.00 94.44 301 ILE A C 1
ATOM 2359 O O . ILE A 1 301 ? -2.673 -13.627 23.425 1.00 94.44 301 ILE A O 1
ATOM 2363 N N . ILE A 1 302 ? -2.984 -11.480 22.856 1.00 92.75 302 ILE A N 1
ATOM 2364 C CA . ILE A 1 302 ? -4.290 -11.360 23.528 1.00 92.75 302 ILE A CA 1
ATOM 2365 C C . ILE A 1 302 ? -5.338 -12.247 22.834 1.00 92.75 302 ILE A C 1
ATOM 2367 O O . ILE A 1 302 ? -6.112 -12.935 23.500 1.00 92.75 302 ILE A O 1
ATOM 2371 N N . VAL A 1 303 ? -5.341 -12.273 21.497 1.00 93.06 303 VAL A N 1
ATOM 2372 C CA . VAL A 1 303 ? -6.241 -13.131 20.712 1.00 93.06 303 VAL A CA 1
ATOM 2373 C C . VAL A 1 303 ? -5.962 -14.613 20.959 1.00 93.06 303 VAL A C 1
ATOM 2375 O O . VAL A 1 303 ? -6.903 -15.367 21.193 1.00 93.06 303 VAL A O 1
ATOM 2378 N N . ASP A 1 304 ? -4.694 -15.032 20.965 1.00 93.19 304 ASP A N 1
ATOM 2379 C CA . ASP A 1 304 ? -4.298 -16.426 21.210 1.00 93.19 304 ASP A CA 1
ATOM 2380 C C . ASP A 1 304 ? -4.699 -16.878 22.627 1.00 93.19 304 ASP A C 1
ATOM 2382 O O . ASP A 1 304 ? -5.118 -18.019 22.828 1.00 93.19 304 ASP A O 1
ATOM 2386 N N . LYS A 1 305 ? -4.656 -15.961 23.601 1.00 93.19 305 LYS A N 1
ATOM 2387 C CA . LYS A 1 305 ? -5.168 -16.177 24.963 1.00 93.19 305 LYS A CA 1
ATOM 2388 C C . LYS A 1 305 ? -6.695 -16.159 25.076 1.00 93.19 305 LYS A C 1
ATOM 2390 O O . LYS A 1 305 ? -7.215 -16.489 26.135 1.00 93.19 305 LYS A O 1
ATOM 2395 N N . LYS A 1 306 ? -7.415 -15.807 24.004 1.00 90.69 306 LYS A N 1
ATOM 2396 C CA . LYS A 1 306 ? -8.877 -15.610 23.984 1.00 90.69 306 LYS A CA 1
ATOM 2397 C C . LYS A 1 306 ? -9.358 -14.514 24.944 1.00 90.69 306 LYS A C 1
ATOM 2399 O O . LYS A 1 306 ? -10.486 -14.553 25.420 1.00 90.69 306 LYS A O 1
ATOM 2404 N N . GLU A 1 307 ? -8.507 -13.522 25.187 1.00 91.00 307 GLU A N 1
ATOM 2405 C CA . GLU A 1 307 ? -8.772 -12.383 26.076 1.00 91.00 307 GLU A CA 1
ATOM 2406 C C . GLU A 1 307 ? -9.169 -11.117 25.289 1.00 91.00 307 GLU A C 1
ATOM 2408 O O . GLU A 1 307 ? -9.346 -10.049 25.868 1.00 91.00 307 GLU A O 1
ATOM 2413 N N . TRP A 1 308 ? -9.292 -11.206 23.960 1.00 93.69 308 TRP A N 1
ATOM 2414 C CA . TRP A 1 308 ? -9.544 -10.044 23.102 1.00 93.69 308 TRP A CA 1
ATOM 2415 C C . TRP A 1 308 ? -10.962 -9.494 23.260 1.00 93.69 308 TRP A C 1
ATOM 2417 O O . TRP A 1 308 ? -11.936 -10.236 23.129 1.00 93.69 308 TRP A O 1
ATOM 2427 N N . LYS A 1 309 ? -11.062 -8.183 23.508 1.00 89.56 309 LYS A N 1
ATOM 2428 C CA . LYS A 1 309 ? -12.284 -7.455 23.882 1.00 89.56 309 LYS A CA 1
ATOM 2429 C C . LYS A 1 309 ? -13.030 -8.140 25.040 1.00 89.56 309 LYS A C 1
ATOM 2431 O O . LYS A 1 309 ? -14.253 -8.031 25.154 1.00 89.56 309 LYS A O 1
ATOM 2436 N N . MET A 1 310 ? -12.307 -8.864 25.900 1.00 87.69 310 MET A N 1
ATOM 2437 C CA . MET A 1 310 ? -12.897 -9.519 27.059 1.00 87.69 310 MET A CA 1
ATOM 2438 C C . MET A 1 310 ? -13.266 -8.456 28.089 1.00 87.69 310 MET A C 1
ATOM 2440 O O . MET A 1 310 ? -12.421 -7.670 28.520 1.00 87.69 310 MET A O 1
ATOM 2444 N N . LYS A 1 311 ? -14.541 -8.432 28.479 1.00 84.81 311 LYS A N 1
ATOM 2445 C CA . LYS A 1 311 ? -15.001 -7.554 29.554 1.00 84.81 311 LYS A CA 1
ATOM 2446 C C . LYS A 1 311 ? -14.372 -8.001 30.861 1.00 84.81 311 LYS A C 1
ATOM 2448 O O . LYS A 1 311 ? -14.361 -9.200 31.152 1.00 84.81 311 LYS A O 1
ATOM 2453 N N . SER A 1 312 ? -13.868 -7.052 31.641 1.00 81.31 312 SER A N 1
ATOM 2454 C CA . SER A 1 312 ? -13.347 -7.388 32.963 1.00 81.31 312 SER A CA 1
ATOM 2455 C C . SER A 1 312 ? -14.476 -7.868 33.875 1.00 81.31 312 SER A C 1
ATOM 2457 O O . SER A 1 312 ? -15.654 -7.577 33.651 1.00 81.31 312 SER A O 1
ATOM 2459 N N . GLU A 1 313 ? -14.119 -8.593 34.931 1.00 82.00 313 GLU A N 1
ATOM 2460 C CA . GLU A 1 313 ? -15.088 -9.009 35.945 1.00 82.00 313 GLU A CA 1
ATOM 2461 C C . GLU A 1 313 ? -15.833 -7.799 36.529 1.00 82.00 313 GLU A C 1
ATOM 2463 O O . GLU A 1 313 ? -17.052 -7.835 36.675 1.00 82.00 313 GLU A O 1
ATOM 2468 N N . ASP A 1 314 ? -15.127 -6.693 36.766 1.00 81.75 314 ASP A N 1
ATOM 2469 C CA . ASP A 1 314 ? -15.717 -5.454 37.276 1.00 81.75 314 ASP A CA 1
ATOM 2470 C C . ASP A 1 314 ? -16.667 -4.796 36.274 1.00 81.75 314 ASP A C 1
ATOM 2472 O O . ASP A 1 314 ? -17.715 -4.290 36.664 1.00 81.75 314 ASP A O 1
ATOM 2476 N N . GLU A 1 315 ? -16.370 -4.840 34.973 1.00 83.69 315 GLU A N 1
ATOM 2477 C CA . GLU A 1 315 ? -17.307 -4.368 33.950 1.00 83.69 315 GLU A CA 1
ATOM 2478 C C . GLU A 1 315 ? -18.561 -5.232 33.885 1.00 83.69 315 GLU A C 1
ATOM 2480 O O . GLU A 1 315 ? -19.665 -4.710 33.732 1.00 83.69 315 GLU A O 1
ATOM 2485 N N . LEU A 1 316 ? -18.413 -6.551 34.011 1.00 85.44 316 LEU A N 1
ATOM 2486 C CA . LEU A 1 316 ? -19.548 -7.466 34.060 1.00 85.44 316 LEU A CA 1
ATOM 2487 C C . LEU A 1 316 ? -20.392 -7.221 35.316 1.00 85.44 316 LEU A C 1
ATOM 2489 O O . LEU A 1 316 ? -21.615 -7.122 35.205 1.00 85.44 316 LEU A O 1
ATOM 2493 N N . LYS A 1 317 ? -19.758 -7.041 36.481 1.00 87.12 317 LYS A N 1
ATOM 2494 C CA . LYS A 1 317 ? -20.422 -6.652 37.736 1.00 87.12 317 LYS A CA 1
ATOM 2495 C C . LYS A 1 317 ? -21.137 -5.315 37.594 1.00 87.12 317 LYS A C 1
ATOM 2497 O O . LYS A 1 317 ? -22.293 -5.207 37.985 1.00 87.12 317 LYS A O 1
ATOM 2502 N N . PHE A 1 318 ? -20.499 -4.321 36.984 1.00 87.69 318 PHE A N 1
ATOM 2503 C CA . PHE A 1 318 ? -21.098 -3.012 36.745 1.00 87.69 318 PHE A CA 1
ATOM 2504 C C . PHE A 1 318 ? -22.313 -3.099 35.812 1.00 87.69 318 PHE A C 1
ATOM 2506 O O . PHE A 1 318 ? -23.353 -2.507 36.094 1.00 87.69 318 PHE A O 1
ATOM 2513 N N . ILE A 1 319 ? -22.228 -3.879 34.730 1.00 88.62 319 ILE A N 1
ATOM 2514 C CA . ILE A 1 319 ? -23.360 -4.127 33.824 1.00 88.62 319 ILE A CA 1
ATOM 2515 C C . ILE A 1 319 ? -24.501 -4.837 34.565 1.00 88.62 319 ILE A C 1
ATOM 2517 O O . ILE A 1 319 ? -25.659 -4.444 34.417 1.00 88.62 319 ILE A O 1
ATOM 2521 N N . ALA A 1 320 ? -24.190 -5.846 35.381 1.00 91.88 320 ALA A N 1
ATOM 2522 C CA . ALA A 1 320 ? -25.177 -6.565 36.183 1.00 91.88 320 ALA A CA 1
ATOM 2523 C C . ALA A 1 320 ? -25.840 -5.655 37.232 1.00 91.88 320 ALA A C 1
ATOM 2525 O O . ALA A 1 320 ? -27.062 -5.685 37.405 1.00 91.88 320 ALA A O 1
ATOM 2526 N N . LEU A 1 321 ? -25.058 -4.794 37.887 1.00 93.38 321 LEU A N 1
ATOM 2527 C CA . LEU A 1 321 ? -25.554 -3.823 38.855 1.00 93.38 321 LEU A CA 1
ATOM 2528 C C . LEU A 1 321 ? -26.466 -2.797 38.178 1.00 93.38 321 LEU A C 1
ATOM 2530 O O . LEU A 1 321 ? -27.580 -2.568 38.643 1.00 93.38 321 LEU A O 1
ATOM 2534 N N . LYS A 1 322 ? -26.050 -2.253 37.028 1.00 92.31 322 LYS A N 1
ATOM 2535 C CA . LYS A 1 322 ? -26.870 -1.335 36.228 1.00 92.31 322 LYS A CA 1
ATOM 2536 C C . LYS A 1 322 ? -28.194 -1.980 35.813 1.00 92.31 322 LYS A C 1
ATOM 2538 O O . LYS A 1 322 ? -29.248 -1.375 35.985 1.00 92.31 322 LYS A O 1
ATOM 2543 N N . ALA A 1 323 ? -28.158 -3.231 35.352 1.00 93.06 323 ALA A N 1
ATOM 2544 C CA . ALA A 1 323 ? -29.365 -3.980 35.009 1.00 93.06 323 ALA A CA 1
ATOM 2545 C C . ALA A 1 323 ? -30.294 -4.185 36.222 1.00 93.06 323 ALA A C 1
ATOM 2547 O O . ALA A 1 323 ? -31.515 -4.075 36.091 1.00 93.06 323 ALA A O 1
ATOM 2548 N N . THR A 1 324 ? -29.725 -4.430 37.406 1.00 91.88 324 THR A N 1
ATOM 2549 C CA . THR A 1 324 ? -30.483 -4.590 38.658 1.00 91.88 324 THR A CA 1
ATOM 2550 C C . THR A 1 324 ? -31.169 -3.287 39.066 1.00 91.88 324 THR A C 1
ATOM 2552 O O . THR A 1 324 ? -32.364 -3.290 39.369 1.00 91.88 324 THR A O 1
ATOM 2555 N N . VAL A 1 325 ? -30.455 -2.160 39.004 1.00 94.94 325 VAL A N 1
ATOM 2556 C CA . VAL A 1 325 ? -31.008 -0.825 39.283 1.00 94.94 325 VAL A CA 1
ATOM 2557 C C . VAL A 1 325 ? -32.138 -0.488 38.307 1.00 94.94 325 VAL A C 1
ATOM 2559 O O . VAL A 1 325 ? -33.221 -0.070 38.723 1.00 94.94 325 VAL A O 1
ATOM 2562 N N . ASP A 1 326 ? -31.946 -0.74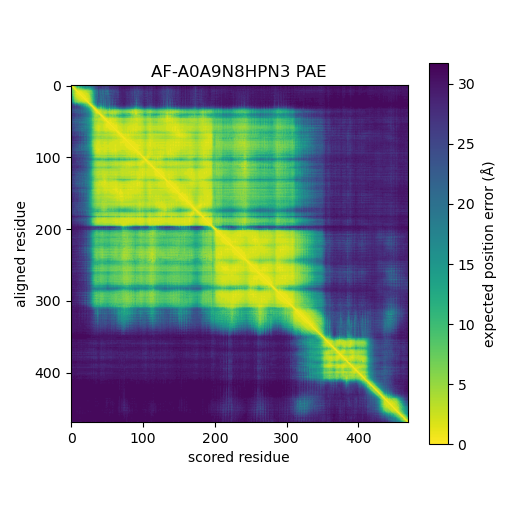4 37.012 1.00 92.19 326 ASP A N 1
ATOM 2563 C CA . ASP A 1 326 ? -32.977 -0.525 35.993 1.00 92.19 326 ASP A CA 1
ATOM 2564 C C . ASP A 1 326 ? -34.225 -1.388 36.244 1.00 92.19 326 ASP A C 1
ATOM 2566 O O . ASP A 1 326 ? -35.362 -0.927 36.086 1.00 92.19 326 ASP A O 1
ATOM 2570 N N . GLN A 1 327 ? -34.041 -2.638 36.678 1.00 93.25 327 GLN A N 1
ATOM 2571 C CA . GLN A 1 327 ? -35.141 -3.527 37.045 1.00 93.25 327 GLN A CA 1
ATOM 2572 C C . GLN A 1 327 ? -35.891 -3.023 38.284 1.00 93.25 327 GLN A C 1
ATOM 2574 O O . GLN A 1 327 ? -37.126 -2.996 38.281 1.00 93.25 327 GLN A O 1
ATOM 2579 N N . GLN A 1 328 ? -35.179 -2.579 39.321 1.00 92.94 328 GLN A N 1
ATOM 2580 C CA . GLN A 1 328 ? -35.781 -2.005 40.526 1.00 92.94 328 GLN A CA 1
ATOM 2581 C C . GLN A 1 328 ? -36.577 -0.730 40.208 1.00 92.94 328 GLN A C 1
ATOM 2583 O O . GLN A 1 328 ? -37.721 -0.592 40.648 1.00 92.94 328 GLN A O 1
ATOM 2588 N N . ASN A 1 329 ? -36.039 0.152 39.362 1.00 92.81 329 ASN A N 1
ATOM 2589 C CA . ASN A 1 329 ? -36.718 1.369 38.910 1.00 92.81 329 ASN A CA 1
ATOM 2590 C C . ASN A 1 329 ? -38.013 1.067 38.140 1.00 92.81 329 ASN A C 1
ATOM 2592 O O . ASN A 1 329 ? -39.047 1.713 38.359 1.00 92.81 329 ASN A O 1
ATOM 2596 N N . LYS A 1 330 ? -38.004 0.043 37.279 1.00 93.81 330 LYS A N 1
ATOM 2597 C CA . LYS A 1 330 ? -39.214 -0.431 36.589 1.00 93.81 330 LYS A CA 1
ATOM 2598 C C . LYS A 1 330 ? -40.250 -0.972 37.576 1.00 93.81 330 LYS A C 1
ATOM 2600 O O . LYS A 1 330 ? -41.421 -0.604 37.484 1.00 93.81 330 LYS A O 1
ATOM 2605 N N . GLN A 1 331 ? -39.834 -1.785 38.549 1.00 92.19 331 GLN A N 1
ATOM 2606 C CA . GLN A 1 331 ? -40.736 -2.332 39.571 1.00 92.19 331 GLN A CA 1
ATOM 2607 C C . GLN A 1 331 ? -41.356 -1.240 40.451 1.00 92.19 331 GLN A C 1
ATOM 2609 O O . GLN A 1 331 ? -42.553 -1.287 40.738 1.00 92.19 331 GLN A O 1
ATOM 2614 N N . LEU A 1 332 ? -40.573 -0.242 40.867 1.00 91.31 332 LEU A N 1
ATOM 2615 C CA . LEU A 1 332 ? -41.070 0.895 41.644 1.00 91.31 332 LEU A CA 1
ATOM 2616 C C . LEU A 1 332 ? -42.112 1.687 40.857 1.00 91.31 332 LEU A C 1
ATOM 2618 O O . LEU A 1 332 ? -43.193 1.972 41.374 1.00 91.31 332 LEU A O 1
ATOM 2622 N N . THR A 1 333 ? -41.830 1.972 39.587 1.00 91.44 333 THR A N 1
ATOM 2623 C CA . THR A 1 333 ? -42.750 2.699 38.706 1.00 91.44 333 THR A CA 1
ATOM 2624 C C . THR A 1 333 ? -44.059 1.928 38.510 1.00 91.44 333 THR A C 1
ATOM 2626 O O . THR A 1 333 ? -45.141 2.503 38.634 1.00 91.44 333 THR A O 1
ATOM 2629 N N . GLN A 1 334 ? -43.987 0.610 38.300 1.00 90.94 334 GLN A N 1
ATOM 2630 C CA . GLN A 1 334 ? -45.165 -0.257 38.210 1.00 90.94 334 GLN A CA 1
ATOM 2631 C C . GLN A 1 334 ? -45.974 -0.281 39.515 1.00 90.94 334 GLN A C 1
ATOM 2633 O O . GLN A 1 334 ? -47.198 -0.146 39.476 1.00 90.94 334 GLN A O 1
ATOM 2638 N N . LYS A 1 335 ? -45.315 -0.386 40.677 1.00 90.88 335 LYS A N 1
ATOM 2639 C CA . LYS A 1 335 ? -45.980 -0.342 41.993 1.00 90.88 335 LYS A CA 1
ATOM 2640 C C . LYS A 1 335 ? -46.669 1.002 42.237 1.00 90.88 335 LYS A C 1
ATOM 2642 O O . LYS A 1 335 ? -47.789 1.031 42.747 1.00 90.88 335 LYS A O 1
ATOM 2647 N N . LEU A 1 336 ? -46.038 2.112 41.851 1.00 89.06 336 LEU A N 1
ATOM 2648 C CA . LEU A 1 336 ? -46.632 3.448 41.943 1.00 89.06 336 LEU A CA 1
ATOM 2649 C C . LEU A 1 336 ? -47.849 3.590 41.019 1.00 89.06 336 LEU A C 1
ATOM 2651 O O . LEU A 1 336 ? -48.887 4.087 41.456 1.00 89.06 336 LEU A O 1
ATOM 2655 N N . MET A 1 337 ? -47.767 3.090 39.782 1.00 84.62 337 MET A N 1
ATOM 2656 C CA . MET A 1 337 ? -48.899 3.064 38.848 1.00 84.62 337 MET A CA 1
ATOM 2657 C C . MET A 1 337 ? -50.062 2.201 39.359 1.00 84.62 337 MET A C 1
ATOM 2659 O O . MET A 1 337 ? -51.218 2.612 39.267 1.00 84.62 337 MET A O 1
ATOM 2663 N N . GLN A 1 338 ? -49.783 1.028 39.936 1.00 83.12 338 GLN A N 1
ATOM 2664 C CA . GLN A 1 338 ? -50.814 0.169 40.531 1.00 83.12 338 GLN A CA 1
ATOM 2665 C C . GLN A 1 338 ? -51.485 0.831 41.739 1.00 83.12 338 GLN A C 1
ATOM 2667 O O . GLN A 1 338 ? -52.714 0.833 41.821 1.00 83.12 338 GLN A O 1
ATOM 2672 N N . ARG A 1 339 ? -50.713 1.455 42.641 1.00 80.38 339 ARG A N 1
ATOM 2673 C CA . ARG A 1 339 ? -51.268 2.205 43.782 1.00 80.38 339 ARG A CA 1
ATOM 2674 C C . ARG A 1 339 ? -52.135 3.383 43.330 1.00 80.38 339 ARG A C 1
ATOM 2676 O O . ARG A 1 339 ? -53.203 3.592 43.898 1.00 80.38 339 ARG A O 1
ATOM 2683 N N . ALA A 1 340 ? -51.728 4.107 42.286 1.00 76.12 340 ALA A N 1
ATOM 2684 C CA . ALA A 1 340 ? -52.525 5.195 41.719 1.00 76.12 340 ALA A CA 1
ATOM 2685 C C . ALA A 1 340 ? -53.871 4.698 41.154 1.00 76.12 340 ALA A C 1
ATOM 2687 O O . ALA A 1 340 ? -54.911 5.305 41.414 1.00 76.12 340 ALA A O 1
ATOM 2688 N N . ARG A 1 341 ? -53.876 3.554 40.452 1.00 74.12 341 ARG A N 1
ATOM 2689 C CA . ARG A 1 341 ? -55.107 2.923 39.939 1.00 74.12 341 ARG A CA 1
ATOM 2690 C C . ARG A 1 341 ? -56.037 2.455 41.063 1.00 74.12 341 ARG A C 1
ATOM 2692 O O . ARG A 1 341 ? -57.239 2.695 40.994 1.00 74.12 341 ARG A O 1
ATOM 2699 N N . GLN A 1 342 ? -55.492 1.847 42.119 1.00 70.06 342 GLN A N 1
ATOM 2700 C CA . GLN A 1 342 ? -56.277 1.405 43.281 1.00 70.06 342 GLN A CA 1
ATOM 2701 C C . GLN A 1 342 ? -56.914 2.580 44.037 1.00 70.06 342 GLN A C 1
ATOM 2703 O O . GLN A 1 342 ? -58.060 2.476 44.476 1.00 70.06 342 GLN A O 1
ATOM 2708 N N . HIS A 1 343 ? -56.212 3.712 44.155 1.00 60.84 343 HIS A N 1
ATOM 2709 C CA . HIS A 1 343 ? -56.754 4.910 44.801 1.00 60.84 343 HIS A CA 1
ATOM 2710 C C . HIS A 1 343 ? -57.922 5.514 44.003 1.00 60.84 343 HIS A C 1
ATOM 2712 O O . HIS A 1 343 ? -58.964 5.820 44.580 1.00 60.84 343 HIS A O 1
ATOM 2718 N N . GLN A 1 344 ? -57.808 5.587 42.671 1.00 59.78 344 GLN A N 1
ATOM 2719 C CA . GLN A 1 344 ? -58.913 6.023 41.804 1.00 59.78 344 GLN A CA 1
ATOM 2720 C C . GLN A 1 344 ? -60.128 5.087 41.858 1.00 59.78 344 GLN A C 1
ATOM 2722 O O . GLN A 1 344 ? -61.265 5.543 41.737 1.00 59.78 344 GLN A O 1
ATOM 2727 N N . GLN A 1 345 ? -59.915 3.782 42.038 1.00 57.81 345 GLN A N 1
ATOM 2728 C CA . GLN A 1 345 ? -61.008 2.812 42.104 1.00 57.81 345 GLN A CA 1
ATOM 2729 C C . GLN A 1 345 ? -61.768 2.889 43.440 1.00 57.81 345 GLN A C 1
ATOM 2731 O O . GLN A 1 345 ? -62.994 2.788 43.446 1.00 57.81 345 GLN A O 1
ATOM 2736 N N . LYS A 1 346 ? -61.066 3.155 44.552 1.00 55.09 346 LYS A N 1
ATOM 2737 C CA . LYS A 1 346 ? -61.680 3.372 45.875 1.00 55.09 346 LYS A CA 1
ATOM 2738 C C . LYS A 1 346 ? -62.473 4.677 45.969 1.00 55.09 346 LYS A C 1
ATOM 2740 O O . LYS A 1 346 ? -63.497 4.701 46.638 1.00 55.09 346 LYS A O 1
ATOM 2745 N N . GLU A 1 347 ? -62.057 5.738 45.278 1.00 54.19 347 GLU A N 1
ATOM 2746 C CA . GLU A 1 347 ? -62.818 6.998 45.238 1.00 54.19 347 GLU A CA 1
ATOM 2747 C C . GLU A 1 347 ? -64.110 6.912 44.407 1.00 54.19 347 GLU A C 1
ATOM 2749 O O . GLU A 1 347 ? -65.015 7.724 44.595 1.00 54.19 347 GLU A O 1
ATOM 2754 N N . ARG A 1 348 ? -64.235 5.925 43.506 1.00 50.94 348 ARG A N 1
ATOM 2755 C CA . ARG A 1 348 ? -65.426 5.748 42.656 1.00 50.94 348 ARG A CA 1
ATOM 2756 C C . ARG A 1 348 ? -66.551 4.929 43.298 1.00 50.94 348 ARG A C 1
ATOM 2758 O O . ARG A 1 348 ? -67.684 5.039 42.840 1.00 50.94 348 ARG A O 1
ATOM 2765 N N . GLN A 1 349 ? -66.284 4.148 44.346 1.00 47.75 349 GLN A N 1
ATOM 2766 C CA . GLN A 1 349 ? -67.319 3.410 45.082 1.00 47.75 349 GLN A CA 1
ATOM 2767 C C . GLN A 1 349 ? -67.706 4.173 46.357 1.00 47.75 349 GLN A C 1
ATOM 2769 O O . GLN A 1 349 ? -67.041 4.084 47.386 1.00 47.75 349 GLN A O 1
ATOM 2774 N N . GLY A 1 350 ? -68.784 4.959 46.278 1.00 51.69 350 GLY A N 1
ATOM 2775 C CA . GLY A 1 350 ? -69.414 5.569 47.454 1.00 51.69 350 GLY A CA 1
ATOM 2776 C C . GLY A 1 350 ? -70.063 4.519 48.375 1.00 51.69 350 GLY A C 1
ATOM 2777 O O . GLY A 1 350 ? -70.274 3.383 47.955 1.00 51.69 350 GLY A O 1
ATOM 2778 N N . PRO A 1 351 ? -70.388 4.860 49.637 1.00 52.97 351 PRO A N 1
ATOM 2779 C CA . PRO A 1 351 ? -70.959 3.907 50.588 1.00 52.97 351 PRO A CA 1
ATOM 2780 C C . PRO A 1 351 ? -72.338 3.413 50.120 1.00 52.97 351 PRO A C 1
ATOM 2782 O O . PRO A 1 351 ? -73.244 4.217 49.905 1.00 52.97 351 PRO A O 1
ATOM 2785 N N . ASN A 1 352 ? -72.503 2.095 49.988 1.00 57.53 352 ASN A N 1
ATOM 2786 C CA . ASN A 1 352 ? -73.769 1.463 49.604 1.00 57.53 352 ASN A CA 1
ATOM 2787 C C . ASN A 1 352 ? -74.867 1.752 50.654 1.00 57.53 352 ASN A C 1
ATOM 2789 O O . ASN A 1 352 ? -74.651 1.563 51.852 1.00 57.53 352 ASN A O 1
ATOM 2793 N N . ASN A 1 353 ? -76.056 2.195 50.221 1.00 58.72 353 ASN A N 1
ATOM 2794 C CA . ASN A 1 353 ? -77.207 2.468 51.100 1.00 58.72 353 ASN A CA 1
ATOM 2795 C C . ASN A 1 353 ? -77.895 1.161 51.540 1.00 58.72 353 ASN A C 1
ATOM 2797 O O . ASN A 1 353 ? -78.962 0.813 51.039 1.00 58.72 353 ASN A O 1
ATOM 2801 N N . VAL A 1 354 ? -77.290 0.435 52.478 1.00 59.31 354 VAL A N 1
ATOM 2802 C CA . VAL A 1 354 ? -77.837 -0.819 53.030 1.00 59.31 354 VAL A CA 1
ATOM 2803 C C . VAL A 1 354 ? -78.423 -0.580 54.436 1.00 59.31 354 VAL A C 1
ATOM 2805 O O . VAL A 1 354 ? -77.970 0.309 55.161 1.00 59.31 354 VAL A O 1
ATOM 2808 N N . GLY A 1 355 ? -79.444 -1.348 54.834 1.00 71.00 355 GLY A N 1
ATOM 2809 C CA . GLY A 1 355 ? -80.065 -1.273 56.169 1.00 71.00 355 GLY A CA 1
ATOM 2810 C C . GLY A 1 355 ? -80.985 -0.059 56.366 1.00 71.00 355 GLY A C 1
ATOM 2811 O O . GLY A 1 355 ? -81.771 0.280 55.485 1.00 71.00 355 GLY A O 1
ATOM 2812 N N . GLU A 1 356 ? -80.880 0.637 57.505 1.00 69.31 356 GLU A N 1
ATOM 2813 C CA . GLU A 1 356 ? -81.713 1.810 57.863 1.00 69.31 356 GLU A CA 1
ATOM 2814 C C . GLU A 1 356 ? -81.638 2.987 56.867 1.00 69.31 356 GLU A C 1
ATOM 2816 O O . GLU A 1 356 ? -82.412 3.940 56.962 1.00 69.31 356 GLU A O 1
ATOM 2821 N N . TRP A 1 357 ? -80.703 2.945 55.915 1.00 73.00 357 TRP A N 1
ATOM 2822 C CA . TRP A 1 357 ? -80.516 3.947 54.865 1.00 73.00 357 TRP A CA 1
ATOM 2823 C C . TRP A 1 357 ? -81.146 3.560 53.521 1.00 73.00 357 TRP A C 1
ATOM 2825 O O . TRP A 1 357 ? -81.118 4.378 52.602 1.00 73.00 357 TRP A O 1
ATOM 2835 N N . ALA A 1 358 ? -81.749 2.369 53.405 1.00 75.75 358 ALA A N 1
ATOM 2836 C CA . ALA A 1 358 ? -82.355 1.866 52.167 1.00 75.75 358 ALA A CA 1
ATOM 2837 C C . ALA A 1 358 ? -83.438 2.804 51.601 1.00 75.75 358 ALA A C 1
ATOM 2839 O O . ALA A 1 358 ? -83.589 2.935 50.388 1.00 75.75 358 ALA A O 1
ATOM 2840 N N . TRP A 1 359 ? -84.138 3.545 52.470 1.00 77.31 359 TRP A N 1
ATOM 2841 C CA . TRP A 1 359 ? -85.142 4.530 52.052 1.00 77.31 359 TRP A CA 1
ATOM 2842 C C . TRP A 1 359 ? -84.570 5.651 51.175 1.00 77.31 359 TRP A C 1
ATOM 2844 O O . TRP A 1 359 ? -85.324 6.280 50.441 1.00 77.31 359 TRP A O 1
ATOM 2854 N N . LYS A 1 360 ? -83.251 5.900 51.196 1.00 79.25 360 LYS A N 1
ATOM 2855 C CA . LYS A 1 360 ? -82.631 6.917 50.337 1.00 79.25 360 LYS A CA 1
ATOM 2856 C C . LYS A 1 360 ? -82.662 6.580 48.852 1.00 79.25 360 LYS A C 1
ATOM 2858 O O . LYS A 1 360 ? -82.441 7.473 48.039 1.00 79.25 360 LYS A O 1
ATOM 2863 N N . SER A 1 361 ? -82.922 5.327 48.505 1.00 76.44 361 SER A N 1
ATOM 2864 C CA . SER A 1 361 ? -82.984 4.848 47.124 1.00 76.44 361 SER A CA 1
ATOM 2865 C C . SER A 1 361 ? -84.425 4.744 46.598 1.00 76.44 361 SER A C 1
ATOM 2867 O O . SER A 1 361 ? -84.633 4.507 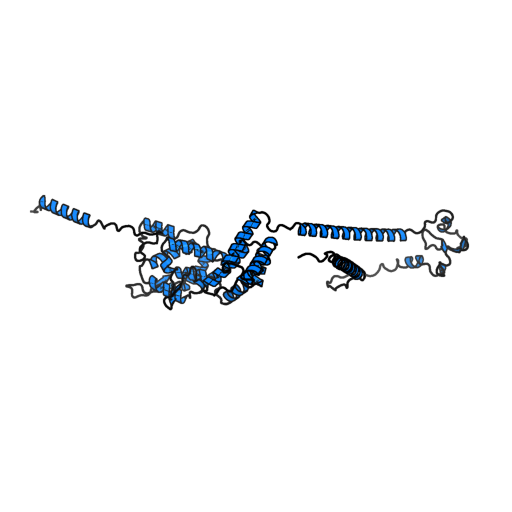45.410 1.00 76.44 361 SER A O 1
ATOM 2869 N N . VAL A 1 362 ? -85.431 4.976 47.451 1.00 76.38 362 VAL A N 1
ATOM 2870 C CA . VAL A 1 362 ? -86.862 4.851 47.124 1.00 76.38 362 VAL A CA 1
ATOM 2871 C C . VAL A 1 362 ? -87.467 6.237 46.902 1.00 76.38 362 VAL A C 1
ATOM 2873 O O . VAL A 1 362 ? -87.293 7.116 47.737 1.00 76.38 362 VAL A O 1
ATOM 2876 N N . ALA A 1 363 ? -88.170 6.461 45.789 1.00 77.38 363 ALA A N 1
ATOM 2877 C CA . ALA A 1 363 ? -88.834 7.743 45.525 1.00 77.38 363 ALA A CA 1
ATOM 2878 C C . ALA A 1 363 ? -90.097 7.920 46.400 1.00 77.38 363 ALA A C 1
ATOM 2880 O O . ALA A 1 363 ? -90.772 6.920 46.655 1.00 77.38 363 ALA A O 1
ATOM 2881 N N . PRO A 1 364 ? -90.423 9.148 46.859 1.00 81.12 364 PRO A N 1
ATOM 2882 C CA . PRO A 1 364 ? -91.702 9.429 47.508 1.00 81.12 364 PRO A CA 1
ATOM 2883 C C . PRO A 1 364 ? -92.855 9.170 46.533 1.00 81.12 364 PRO A C 1
ATOM 2885 O O . PRO A 1 364 ? -92.703 9.358 45.322 1.00 81.12 364 PRO A O 1
ATOM 2888 N N . LYS A 1 365 ? -93.996 8.721 47.056 1.00 74.75 365 LYS A N 1
ATOM 2889 C CA . LYS A 1 365 ? -95.204 8.488 46.253 1.00 74.75 365 LYS A CA 1
ATOM 2890 C C . LYS A 1 365 ? -95.881 9.813 45.888 1.00 74.75 365 LYS A C 1
ATOM 2892 O O . LYS A 1 365 ? -95.607 10.855 46.482 1.00 74.75 365 LYS A O 1
ATOM 2897 N N . GLU A 1 366 ? -96.766 9.776 44.897 1.00 65.25 366 GLU A N 1
ATOM 2898 C CA . GLU A 1 366 ? -97.516 10.949 44.441 1.00 65.25 366 GLU A CA 1
ATOM 2899 C C . GLU A 1 366 ? -98.353 11.538 45.594 1.00 65.25 366 GLU A C 1
ATOM 2901 O O . GLU A 1 366 ? -99.158 10.839 46.206 1.00 65.25 366 GLU A O 1
ATOM 2906 N N . GLY A 1 367 ? -98.097 12.805 45.942 1.00 68.56 367 GLY A N 1
ATOM 2907 C CA . GLY A 1 367 ? -98.726 13.508 47.072 1.00 68.56 367 GLY A CA 1
ATOM 2908 C C . GLY A 1 367 ? -97.946 13.503 48.399 1.00 68.56 367 GLY A C 1
ATOM 2909 O O . GLY A 1 367 ? -98.345 14.203 49.328 1.00 68.56 367 GLY A O 1
ATOM 2910 N N . GLU A 1 368 ? -96.828 12.776 48.516 1.00 75.19 368 GLU A N 1
ATOM 2911 C CA . GLU A 1 368 ? -95.989 12.776 49.728 1.00 75.19 368 GLU A CA 1
ATOM 2912 C C . GLU A 1 368 ? -94.996 13.961 49.776 1.00 75.19 368 GLU A C 1
ATOM 2914 O O . GLU A 1 368 ? -94.549 14.455 48.735 1.00 75.19 368 GLU A O 1
ATOM 2919 N N . PRO A 1 369 ? -94.585 14.420 50.979 1.00 76.75 369 PRO A N 1
ATOM 2920 C CA . PRO A 1 369 ? -93.617 15.504 51.108 1.00 76.75 369 PRO A CA 1
ATOM 2921 C C . PRO A 1 369 ? -92.236 15.102 50.566 1.00 76.75 369 PRO A C 1
ATOM 2923 O O . PRO A 1 369 ? -91.652 14.096 50.968 1.00 76.75 369 PRO A O 1
ATOM 2926 N N . GLN A 1 370 ? -91.660 15.949 49.708 1.00 80.56 370 GLN A N 1
ATOM 2927 C CA . GLN A 1 370 ? -90.320 15.769 49.123 1.00 80.56 370 GLN A CA 1
ATOM 2928 C C . GLN A 1 370 ? -89.170 16.152 50.078 1.00 80.56 370 GLN A C 1
ATOM 2930 O O . GLN A 1 370 ? -88.007 16.191 49.675 1.00 80.56 370 GLN A O 1
ATOM 2935 N N . GLU A 1 371 ? -89.473 16.402 51.355 1.00 84.94 371 GLU A N 1
ATOM 2936 C CA . GLU A 1 371 ? -88.498 16.670 52.411 1.00 84.94 371 GLU A CA 1
ATOM 2937 C C . GLU A 1 371 ? -88.698 15.717 53.597 1.00 84.94 371 GLU A C 1
ATOM 2939 O O . GLU A 1 371 ? -89.815 15.509 54.067 1.00 84.94 371 GLU A O 1
ATOM 2944 N N . LYS A 1 372 ? -87.602 15.151 54.116 1.00 83.62 372 LYS A N 1
ATOM 2945 C CA . LYS A 1 372 ? -87.620 14.191 55.230 1.00 83.62 372 LYS A CA 1
ATOM 2946 C C . LYS A 1 372 ? -86.537 14.508 56.256 1.00 83.62 372 LYS A C 1
ATOM 2948 O O . LYS A 1 372 ? -85.372 14.686 55.905 1.00 83.62 372 LYS A O 1
ATOM 2953 N N . LYS A 1 373 ? -86.884 14.527 57.547 1.00 84.88 373 LYS A N 1
ATOM 2954 C CA . LYS A 1 373 ? -85.906 14.632 58.645 1.00 84.88 373 LYS A CA 1
ATOM 2955 C C . LYS A 1 373 ? -85.526 13.233 59.127 1.00 84.88 373 LYS A C 1
ATOM 2957 O O . LYS A 1 373 ? -86.388 12.450 59.507 1.00 84.88 373 LYS A O 1
ATOM 2962 N N . PHE A 1 374 ? -84.235 12.921 59.135 1.00 81.19 374 PHE A N 1
ATOM 2963 C CA . PHE A 1 374 ? -83.712 11.655 59.650 1.00 81.19 374 PHE A CA 1
ATOM 2964 C C . PHE A 1 374 ? -82.416 11.906 60.425 1.00 81.19 374 PHE A C 1
ATOM 2966 O O . PHE A 1 374 ? -81.534 12.614 59.936 1.00 81.19 374 PHE A O 1
ATOM 2973 N N . ARG A 1 375 ? -82.312 11.366 61.650 1.00 76.38 375 ARG A N 1
ATOM 2974 C CA . ARG A 1 375 ? -81.167 11.555 62.571 1.00 76.38 375 ARG A CA 1
ATOM 2975 C C . ARG A 1 375 ? -80.682 13.017 62.649 1.00 76.38 375 ARG A C 1
ATOM 2977 O O . ARG A 1 375 ? -79.519 13.314 62.386 1.00 76.38 375 ARG A O 1
ATOM 2984 N N . ASN A 1 376 ? -81.599 13.937 62.963 1.00 80.62 376 ASN A N 1
ATOM 2985 C CA . ASN A 1 376 ? -81.352 15.385 63.082 1.00 80.62 376 ASN A CA 1
ATOM 2986 C C . ASN A 1 376 ? -80.824 16.098 61.824 1.00 80.62 376 ASN A C 1
ATOM 2988 O O . ASN A 1 376 ? -80.408 17.250 61.905 1.00 80.62 376 ASN A O 1
ATOM 2992 N N . LYS A 1 377 ? -80.899 15.467 60.648 1.00 81.62 377 LYS A N 1
ATOM 2993 C CA . LYS A 1 377 ? -80.553 16.081 59.361 1.00 81.62 377 LYS A CA 1
ATOM 2994 C C . LYS A 1 377 ? -81.770 16.120 58.446 1.00 81.62 377 LYS A C 1
ATOM 2996 O O . LYS A 1 377 ? -82.589 15.203 58.464 1.00 81.62 377 LYS A O 1
ATOM 3001 N N . GLN A 1 378 ? -81.888 17.187 57.662 1.00 86.12 378 GLN A N 1
ATOM 3002 C CA . GLN A 1 378 ? -82.938 17.332 56.655 1.00 86.12 378 GLN A CA 1
ATOM 3003 C C . GLN A 1 378 ? -82.441 16.816 55.305 1.00 86.12 378 GLN A C 1
ATOM 3005 O O . GLN A 1 378 ? -81.337 17.149 54.867 1.00 86.12 378 GLN A O 1
ATOM 3010 N N . TYR A 1 379 ? -83.267 16.007 54.659 1.00 86.06 379 TYR A N 1
ATOM 3011 C CA . TYR A 1 379 ? -83.048 15.440 53.339 1.00 86.06 379 TYR A CA 1
ATOM 3012 C C . TYR A 1 379 ? -84.123 15.946 52.383 1.00 86.06 379 TYR A C 1
ATOM 3014 O O . TYR A 1 379 ? -85.268 16.123 52.789 1.00 86.06 379 TYR A O 1
ATOM 3022 N N . ILE A 1 380 ? -83.745 16.155 51.128 1.00 85.94 380 ILE A N 1
ATOM 3023 C CA . ILE A 1 380 ? -84.622 16.521 50.022 1.00 85.94 380 ILE A CA 1
ATOM 3024 C C . ILE A 1 380 ? -84.559 15.423 48.959 1.00 85.94 380 ILE A C 1
ATOM 3026 O O . ILE A 1 380 ? -83.491 14.852 48.705 1.00 85.94 380 ILE A O 1
ATOM 3030 N N . TYR A 1 381 ? -85.705 15.101 48.371 1.00 85.50 381 TYR A N 1
ATOM 3031 C CA . TYR A 1 381 ? -85.783 14.205 47.227 1.00 85.50 381 TYR A CA 1
ATOM 3032 C C . TYR A 1 381 ? -85.289 14.919 45.964 1.00 85.50 381 TYR A C 1
ATOM 3034 O O . TYR A 1 381 ? -85.681 16.049 45.683 1.00 85.50 381 TYR A O 1
ATOM 3042 N N . CYS A 1 382 ? -84.419 14.265 45.198 1.00 82.62 382 CYS A N 1
ATOM 3043 C CA . CYS A 1 382 ? -83.876 14.787 43.954 1.00 82.62 382 CYS A CA 1
ATOM 3044 C C . CYS A 1 382 ? -83.765 13.661 42.908 1.00 82.62 382 CYS A C 1
ATOM 3046 O O . CYS A 1 382 ? -82.951 12.747 43.080 1.00 82.62 382 CYS A O 1
ATOM 3048 N N . PRO A 1 383 ? -84.534 13.719 41.802 1.00 80.06 383 PRO A N 1
ATOM 3049 C CA . PRO A 1 383 ? -84.577 12.652 40.797 1.00 80.06 383 PRO A CA 1
ATOM 3050 C C . PRO A 1 383 ? -83.286 12.533 39.969 1.00 80.06 383 PRO A C 1
ATOM 3052 O O . PRO A 1 383 ? -83.067 11.511 39.328 1.00 80.06 383 PRO A O 1
ATOM 3055 N N . HIS A 1 384 ? -82.404 13.538 40.000 1.00 78.62 384 HIS A N 1
ATOM 3056 C CA . HIS A 1 384 ? -81.143 13.538 39.245 1.00 78.62 384 HIS A CA 1
ATOM 3057 C C . HIS A 1 384 ? -80.065 12.612 39.832 1.00 78.62 384 HIS A C 1
ATOM 3059 O O . HIS A 1 384 ? -79.034 12.383 39.203 1.00 78.62 384 HIS A O 1
ATOM 3065 N N . HIS A 1 385 ? -80.273 12.084 41.038 1.00 72.25 385 HIS A N 1
ATOM 3066 C CA . HIS A 1 385 ? -79.344 11.171 41.694 1.00 72.25 385 HIS A CA 1
ATOM 3067 C C . HIS A 1 385 ? -79.865 9.735 41.574 1.00 72.25 385 HIS A C 1
ATOM 3069 O O . HIS A 1 385 ? -80.613 9.294 42.439 1.00 72.25 385 HIS A O 1
ATOM 3075 N N . GLY A 1 386 ? -79.464 9.028 40.508 1.00 69.62 386 GLY A N 1
ATOM 3076 C CA . GLY A 1 386 ? -79.958 7.691 40.128 1.00 69.62 386 GLY A CA 1
ATOM 3077 C C . GLY A 1 386 ? -80.265 6.749 41.302 1.00 69.62 386 GLY A C 1
ATOM 3078 O O . GLY A 1 386 ? -81.428 6.587 41.675 1.00 69.62 386 GLY A O 1
ATOM 3079 N N . ASP A 1 387 ? -79.229 6.174 41.920 1.00 66.38 387 ASP A N 1
ATOM 3080 C CA . ASP A 1 387 ? -79.394 5.165 42.982 1.00 66.38 387 ASP A CA 1
ATOM 3081 C C . ASP A 1 387 ? -79.653 5.764 44.374 1.00 66.38 387 ASP A C 1
ATOM 3083 O O . ASP A 1 387 ? -80.044 5.058 45.304 1.00 66.38 387 ASP A O 1
ATOM 3087 N N . THR A 1 388 ? -79.440 7.070 44.559 1.00 73.75 388 THR A N 1
ATOM 3088 C CA . THR A 1 388 ? -79.570 7.762 45.853 1.00 73.75 388 THR A CA 1
ATOM 3089 C C . THR A 1 388 ? -80.462 8.989 45.723 1.00 73.75 388 THR A C 1
ATOM 3091 O O . THR A 1 388 ? -79.995 10.129 45.746 1.00 73.75 388 THR A O 1
ATOM 3094 N N . LYS A 1 389 ? -81.761 8.749 45.594 1.00 78.06 389 LYS A N 1
ATOM 3095 C CA . LYS A 1 389 ? -82.764 9.773 45.303 1.00 78.06 389 LYS A CA 1
ATOM 3096 C C . LYS A 1 389 ? -83.023 10.749 46.458 1.00 78.06 389 LYS A C 1
ATOM 3098 O O . LYS A 1 389 ? -83.607 11.801 46.232 1.00 78.06 389 LYS A O 1
ATOM 3103 N N . TRP A 1 390 ? -82.580 10.447 47.682 1.00 84.38 390 TRP A N 1
ATOM 3104 C CA . TRP A 1 390 ? -82.642 11.371 48.825 1.00 84.38 390 TRP A CA 1
ATOM 3105 C C . TRP A 1 390 ? -81.257 11.859 49.256 1.00 84.38 390 TRP A C 1
ATOM 3107 O O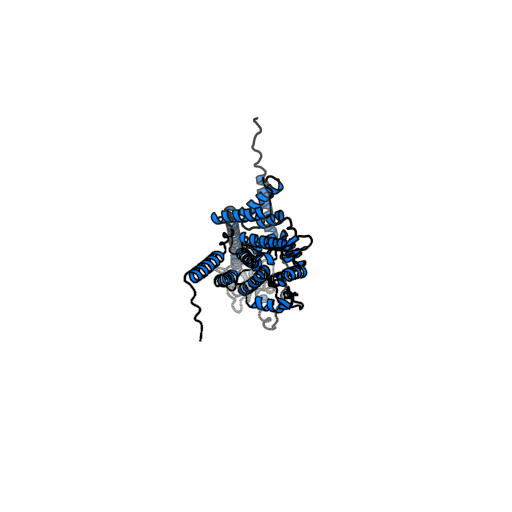 . TRP A 1 390 ? -80.406 11.086 49.710 1.00 84.38 390 TRP A O 1
ATOM 3117 N N . VAL A 1 391 ? -81.062 13.174 49.203 1.00 83.31 391 VAL A N 1
ATOM 3118 C CA . VAL A 1 391 ? -79.794 13.863 49.489 1.00 83.31 391 VAL A CA 1
ATOM 3119 C C . VAL A 1 391 ? -79.987 14.918 50.574 1.00 83.31 391 VAL A C 1
ATOM 3121 O O . VAL A 1 391 ? -81.108 15.294 50.889 1.00 83.31 391 VAL A O 1
ATOM 3124 N N . LEU A 1 392 ? -78.912 15.367 51.224 1.00 84.88 392 LEU A N 1
ATOM 3125 C CA . LEU A 1 392 ? -79.023 16.377 52.283 1.00 84.88 392 LEU A CA 1
ATOM 3126 C C . LEU A 1 392 ? -79.545 17.702 51.713 1.00 84.88 392 LEU A C 1
ATOM 3128 O O . LEU A 1 392 ? -79.014 18.181 50.715 1.00 84.88 392 LEU A O 1
ATOM 3132 N N . LYS A 1 393 ? -80.525 18.318 52.387 1.00 83.06 393 LYS A N 1
ATOM 3133 C CA . LYS A 1 393 ? -81.081 19.626 52.005 1.00 83.06 393 LYS A CA 1
ATOM 3134 C C . LYS A 1 393 ? -80.014 20.720 52.029 1.00 83.06 393 LYS A C 1
ATOM 3136 O O . LYS A 1 393 ? -80.004 21.575 51.152 1.00 83.06 393 LYS A O 1
ATOM 3141 N N . VAL A 1 394 ? -79.094 20.647 52.990 1.00 81.44 394 VAL A N 1
ATOM 3142 C CA . VAL A 1 394 ? -77.896 21.488 53.075 1.00 81.44 394 VAL A CA 1
ATOM 3143 C C . VAL A 1 394 ? -76.685 20.576 53.220 1.00 81.44 394 VAL A C 1
ATOM 3145 O O . VAL A 1 394 ? -76.652 19.709 54.098 1.00 81.44 394 VAL A O 1
ATOM 3148 N N . ASN A 1 395 ? -75.703 20.717 52.331 1.00 76.81 395 ASN A N 1
ATOM 3149 C CA . ASN A 1 395 ? -74.488 19.911 52.399 1.00 76.81 395 ASN A CA 1
ATOM 3150 C C . ASN A 1 395 ? -73.592 20.351 53.580 1.00 76.81 395 ASN A C 1
ATOM 3152 O O . ASN A 1 395 ? -73.853 21.343 54.256 1.00 76.81 395 ASN A O 1
ATOM 3156 N N . ARG A 1 396 ? -72.494 19.628 53.837 1.00 71.12 396 ARG A N 1
ATOM 3157 C CA . ARG A 1 396 ? -71.558 19.961 54.934 1.00 71.12 396 ARG A CA 1
ATOM 3158 C C . ARG A 1 396 ? -70.884 21.338 54.793 1.00 71.12 396 ARG A C 1
ATOM 3160 O O . ARG A 1 396 ? -70.287 21.801 55.751 1.00 71.12 396 ARG A O 1
ATOM 3167 N N . GLN A 1 397 ? -70.962 21.955 53.616 1.00 71.50 397 GLN A N 1
ATOM 3168 C CA . GLN A 1 397 ? -70.380 23.258 53.286 1.00 71.50 397 GLN A CA 1
ATOM 3169 C C . GLN A 1 397 ? -71.425 24.389 53.357 1.00 71.50 397 GLN A C 1
ATOM 3171 O O . GLN A 1 397 ? -71.143 25.499 52.924 1.00 71.50 397 GLN A O 1
ATOM 3176 N N . GLY A 1 398 ? -72.637 24.119 53.863 1.00 74.75 398 GLY A N 1
ATOM 3177 C CA . GLY A 1 398 ? -73.699 25.122 54.007 1.00 74.75 398 GLY A CA 1
ATOM 3178 C C . GLY A 1 398 ? -74.497 25.406 52.729 1.00 74.75 398 GLY A C 1
ATOM 3179 O O . GLY A 1 398 ? -75.358 26.279 52.731 1.00 74.75 398 GLY A O 1
ATOM 3180 N N . VAL A 1 399 ? -74.260 24.669 51.640 1.00 76.62 399 VAL A N 1
ATOM 3181 C CA . VAL A 1 399 ? -74.920 24.905 50.346 1.00 76.62 399 VAL A CA 1
ATOM 3182 C C . VAL A 1 399 ? -76.238 24.137 50.261 1.00 76.62 399 VAL A C 1
ATOM 3184 O O . VAL A 1 399 ? -76.271 22.922 50.482 1.00 76.62 399 VAL A O 1
ATOM 3187 N N . VAL A 1 400 ? -77.314 24.841 49.900 1.00 80.62 400 VAL A N 1
ATOM 3188 C CA . VAL A 1 400 ? -78.662 24.279 49.722 1.00 80.62 400 VAL A CA 1
ATOM 3189 C C . VAL A 1 400 ? -78.735 23.458 48.430 1.00 80.62 400 VAL A C 1
ATOM 3191 O O . VAL A 1 400 ? -78.365 23.927 47.358 1.00 80.62 400 VAL A O 1
ATOM 3194 N N . HIS A 1 401 ? -79.223 22.221 48.512 1.00 81.19 401 HIS A N 1
ATOM 3195 C CA . HIS A 1 401 ? -79.235 21.299 47.375 1.00 81.19 401 HIS A CA 1
ATOM 3196 C C . HIS A 1 401 ? -80.259 21.672 46.294 1.00 81.19 401 HIS A C 1
ATOM 3198 O O . HIS A 1 401 ? -79.972 21.496 45.112 1.00 81.19 401 HIS A O 1
ATOM 3204 N N . ALA A 1 402 ? -81.415 22.227 46.679 1.00 73.88 402 ALA A N 1
ATOM 3205 C CA . ALA A 1 402 ? -82.476 22.625 45.747 1.00 73.88 402 ALA A CA 1
ATOM 3206 C C . ALA A 1 402 ? -81.981 23.592 44.653 1.00 73.88 402 ALA A C 1
ATOM 3208 O O . ALA A 1 402 ? -82.428 23.518 43.513 1.00 73.88 402 ALA A O 1
ATOM 3209 N N . THR A 1 403 ? -81.020 24.458 44.988 1.00 71.31 403 THR A N 1
ATOM 3210 C CA . THR A 1 403 ? -80.452 25.463 44.078 1.00 71.31 403 THR A CA 1
ATOM 3211 C C . THR A 1 403 ? -79.109 25.057 43.470 1.00 71.31 403 THR A C 1
ATOM 3213 O O . THR A 1 403 ? -78.646 25.716 42.548 1.00 71.31 403 THR A O 1
ATOM 3216 N N . ASN A 1 404 ? -78.474 23.979 43.949 1.00 73.25 404 ASN A N 1
ATOM 3217 C CA . ASN A 1 404 ? -77.100 23.612 43.578 1.00 73.25 404 ASN A CA 1
ATOM 3218 C C . ASN A 1 404 ? -76.905 22.092 43.400 1.00 73.25 404 ASN A C 1
ATOM 3220 O O . ASN A 1 404 ? -75.943 21.480 43.881 1.00 73.25 404 ASN A O 1
ATOM 3224 N N . CYS A 1 405 ? -77.833 21.453 42.685 1.00 79.00 405 CYS A N 1
ATOM 3225 C CA . CYS A 1 405 ? -77.724 20.040 42.335 1.00 79.00 405 CYS A CA 1
ATOM 3226 C C . CYS A 1 405 ? -76.659 19.818 41.241 1.00 79.00 405 CYS A C 1
ATOM 3228 O O . CYS A 1 405 ? -76.902 20.022 40.053 1.00 79.00 405 CYS A O 1
ATOM 3230 N N . ARG A 1 406 ? -75.474 19.324 41.625 1.00 72.69 406 ARG A N 1
ATOM 3231 C CA . ARG A 1 406 ? -74.397 18.984 40.669 1.00 72.69 406 ARG A CA 1
ATOM 3232 C C . ARG A 1 406 ? -74.771 17.884 39.668 1.00 72.69 406 ARG A C 1
ATOM 3234 O O . ARG A 1 406 ? -74.214 17.859 38.577 1.00 72.69 406 ARG A O 1
ATOM 3241 N N . ALA A 1 407 ? -75.678 16.974 40.028 1.00 68.75 407 ALA A N 1
ATOM 3242 C CA . ALA A 1 407 ? -76.123 15.912 39.125 1.00 68.75 407 ALA A CA 1
ATOM 3243 C C . ALA A 1 407 ? -77.024 16.451 38.000 1.00 68.75 407 ALA A C 1
ATOM 3245 O O . ALA A 1 407 ? -76.918 15.985 36.871 1.00 68.75 407 ALA A O 1
ATOM 3246 N N . ARG A 1 408 ? -77.821 17.494 38.277 1.00 68.31 408 ARG A N 1
ATOM 3247 C CA . ARG A 1 408 ? -78.596 18.229 37.265 1.00 68.31 408 ARG A CA 1
ATOM 3248 C C . ARG A 1 408 ? -77.683 18.933 36.254 1.00 68.31 408 ARG A C 1
ATOM 3250 O O . ARG A 1 408 ? -77.873 18.780 35.056 1.00 68.31 408 ARG A O 1
ATOM 3257 N N . LEU A 1 409 ? -76.631 19.605 36.732 1.00 66.25 409 LEU A N 1
ATOM 3258 C CA . LEU A 1 409 ? -75.663 20.323 35.881 1.00 66.25 409 LEU A CA 1
ATOM 3259 C C . LEU A 1 409 ? -74.866 19.406 34.928 1.00 66.25 409 LEU A C 1
ATOM 3261 O O . LEU A 1 409 ? -74.449 19.842 33.860 1.00 66.25 409 LEU A O 1
ATOM 3265 N N . LYS A 1 410 ? -74.659 18.133 35.295 1.00 60.09 410 LYS A N 1
ATOM 3266 C CA . LYS A 1 410 ? -74.025 17.123 34.426 1.00 60.09 410 LYS A CA 1
ATOM 3267 C C . LYS A 1 410 ? -74.962 16.557 33.348 1.00 60.09 410 LYS A C 1
ATOM 3269 O O . LYS A 1 410 ? -74.466 16.027 32.362 1.00 60.09 410 LYS A O 1
ATOM 3274 N N . GLY A 1 411 ? -76.281 16.628 33.541 1.00 52.91 411 GLY A N 1
ATOM 3275 C CA . GLY A 1 411 ? -77.271 16.139 32.574 1.00 52.91 411 GLY A CA 1
ATOM 3276 C C . GLY A 1 411 ? -77.485 17.097 31.399 1.00 52.91 411 GLY A C 1
ATOM 3277 O O . GLY A 1 411 ? -77.532 16.651 30.259 1.00 52.91 411 GLY A O 1
ATOM 3278 N N . ASP A 1 412 ? -77.507 18.409 31.661 1.00 48.44 412 ASP A N 1
ATOM 3279 C CA . ASP A 1 412 ? -77.744 19.449 30.640 1.00 48.44 412 ASP A CA 1
ATOM 3280 C C . ASP A 1 412 ? -76.566 19.666 29.667 1.00 48.44 412 ASP A C 1
ATOM 3282 O O . ASP A 1 412 ? -76.723 20.300 28.629 1.00 48.44 412 ASP A O 1
ATOM 3286 N N . THR A 1 413 ? -75.381 19.119 29.951 1.00 42.03 413 THR A N 1
ATOM 3287 C CA . THR A 1 413 ? -74.198 19.232 29.073 1.00 42.03 413 THR A CA 1
ATOM 3288 C C . THR A 1 413 ? -74.138 18.170 27.969 1.00 42.03 413 THR A C 1
ATOM 3290 O O . THR A 1 413 ? -73.271 18.249 27.104 1.00 42.03 413 THR A O 1
ATOM 3293 N N . THR A 1 414 ? -75.055 17.195 27.956 1.00 38.94 414 THR A N 1
ATOM 3294 C CA . THR A 1 414 ? -75.015 16.064 27.002 1.00 38.94 414 THR A CA 1
ATOM 3295 C C . THR A 1 414 ? -75.945 16.255 25.790 1.00 38.94 414 THR A C 1
ATOM 3297 O O . THR A 1 414 ? -75.926 15.442 24.874 1.00 38.94 414 THR A O 1
ATOM 3300 N N . THR A 1 415 ? -76.709 17.352 25.721 1.00 34.03 415 THR A N 1
ATOM 3301 C CA . THR A 1 415 ? -77.695 17.598 24.642 1.00 34.03 415 THR A CA 1
ATOM 3302 C C . THR A 1 415 ? -77.354 18.785 23.725 1.00 34.03 415 THR A C 1
ATOM 3304 O O . THR A 1 415 ? -78.181 19.171 22.906 1.00 34.03 415 THR A O 1
ATOM 3307 N N . LEU A 1 416 ? -76.147 19.363 23.826 1.00 33.94 416 LEU A N 1
ATOM 3308 C CA . LEU A 1 416 ? -75.714 20.539 23.041 1.00 33.94 416 LEU A CA 1
ATOM 3309 C C . LEU A 1 416 ? -74.304 20.423 22.414 1.00 33.94 416 LEU A C 1
ATOM 3311 O O . LEU A 1 416 ? -73.726 21.430 22.024 1.00 33.94 416 LEU A O 1
ATOM 3315 N N . LEU A 1 417 ? -73.743 19.214 22.288 1.00 33.75 417 LEU A N 1
ATOM 3316 C CA . LEU A 1 417 ? -72.395 18.989 21.722 1.00 33.75 417 LEU A CA 1
ATOM 3317 C C . LEU A 1 417 ? -72.348 17.914 20.615 1.00 33.75 417 LEU A C 1
ATOM 3319 O O . LEU A 1 417 ? -71.306 17.318 20.363 1.00 33.75 417 LEU A O 1
ATOM 3323 N N . THR A 1 418 ? -73.466 17.691 19.917 1.00 35.84 418 THR A N 1
ATOM 3324 C CA . THR A 1 418 ? -73.552 16.872 18.687 1.00 35.84 418 THR A CA 1
ATOM 3325 C C . THR A 1 418 ? -73.779 17.710 17.419 1.00 35.84 418 THR A C 1
ATOM 3327 O O . THR A 1 418 ? -74.443 17.263 16.489 1.00 35.84 418 THR A O 1
ATOM 3330 N N . ALA A 1 419 ? -73.215 18.921 17.351 1.00 32.47 419 ALA A N 1
ATOM 3331 C CA . ALA A 1 419 ? -73.172 19.716 16.120 1.00 32.47 419 ALA A CA 1
ATOM 3332 C C . ALA A 1 419 ? -71.953 20.661 16.103 1.00 32.47 419 ALA A C 1
ATOM 3334 O O . ALA A 1 419 ? -71.936 21.621 16.869 1.00 32.47 419 ALA A O 1
ATOM 3335 N N . ALA A 1 420 ? -70.974 20.338 15.242 1.00 32.62 420 ALA A N 1
ATOM 3336 C CA . ALA A 1 420 ? -69.832 21.121 14.710 1.00 32.62 420 ALA A CA 1
ATOM 3337 C C . ALA A 1 420 ? -68.589 20.199 14.634 1.00 32.62 420 ALA A C 1
ATOM 3339 O O . ALA A 1 420 ? -67.951 19.948 15.655 1.00 32.62 420 ALA A O 1
ATOM 3340 N N . THR A 1 421 ? -68.444 19.415 13.552 1.00 29.39 421 THR A N 1
ATOM 3341 C CA . THR A 1 421 ? -67.595 19.686 12.353 1.00 29.39 421 THR A CA 1
ATOM 3342 C C . THR A 1 421 ? -66.104 19.711 12.700 1.00 29.39 421 THR A C 1
ATOM 3344 O O . THR A 1 421 ? -65.671 20.553 13.477 1.00 29.39 421 THR A O 1
ATOM 3347 N N . GLU A 1 422 ? -65.359 18.659 12.359 1.00 27.98 422 GLU A N 1
ATOM 3348 C CA . GLU A 1 422 ? -64.677 18.433 11.065 1.00 27.98 422 GLU A CA 1
ATOM 3349 C C . GLU A 1 422 ? -63.348 19.201 10.942 1.00 27.98 422 GLU A C 1
ATOM 3351 O O . GLU A 1 422 ? -63.301 20.421 11.040 1.00 27.98 422 GLU A O 1
ATOM 3356 N N . ASP A 1 423 ? -62.321 18.392 10.676 1.00 24.86 423 ASP A N 1
ATOM 3357 C CA . ASP A 1 423 ? -61.150 18.628 9.832 1.00 24.86 423 ASP A CA 1
ATOM 3358 C C . ASP A 1 423 ? -59.840 19.295 10.304 1.00 24.86 423 ASP A C 1
ATOM 3360 O O . ASP A 1 423 ? -59.780 20.285 11.025 1.00 24.86 423 ASP A O 1
ATOM 3364 N N . GLU A 1 424 ? -58.794 18.663 9.749 1.00 26.50 424 GLU A N 1
ATOM 3365 C CA . GLU A 1 424 ? -57.418 19.080 9.446 1.00 26.50 424 GLU A CA 1
ATOM 3366 C C . GLU A 1 424 ? -56.258 18.934 10.464 1.00 26.50 424 GLU A C 1
ATOM 3368 O O . GLU A 1 424 ? -56.027 19.723 11.374 1.00 26.50 424 GLU A O 1
ATOM 3373 N N . SER A 1 425 ? -55.496 17.854 10.218 1.00 25.78 425 SER A N 1
ATOM 3374 C CA . SER A 1 425 ? -54.068 17.793 9.835 1.00 25.78 425 SER A CA 1
ATOM 3375 C C . SER A 1 425 ? -52.971 18.556 10.603 1.00 25.78 425 SER A C 1
ATOM 3377 O O . SER A 1 425 ? -52.921 19.778 10.634 1.00 25.78 425 SER A O 1
ATOM 3379 N N . ASP A 1 426 ? -52.003 17.748 11.057 1.00 26.56 426 ASP A N 1
ATOM 3380 C CA . ASP A 1 426 ? -50.534 17.879 10.978 1.00 26.56 426 ASP A CA 1
ATOM 3381 C C . ASP A 1 426 ? -49.829 19.232 11.223 1.00 26.56 426 ASP A C 1
ATOM 3383 O O . ASP A 1 426 ? -49.907 20.168 10.434 1.00 26.56 426 ASP A O 1
ATOM 3387 N N . SER A 1 427 ? -48.932 19.251 12.220 1.00 25.77 427 SER A N 1
ATOM 3388 C CA . SER A 1 427 ? -47.542 19.713 12.034 1.00 25.77 427 SER A CA 1
ATOM 3389 C C . SER A 1 427 ? -46.645 19.414 13.248 1.00 25.77 427 SER A C 1
ATOM 3391 O O . SER A 1 427 ? -47.017 19.570 14.410 1.00 25.77 427 SER A O 1
ATOM 3393 N N . HIS A 1 428 ? -45.423 18.971 12.945 1.00 26.02 428 HIS A N 1
ATOM 3394 C CA . HIS A 1 428 ? -44.276 18.880 13.850 1.00 26.02 428 HIS A CA 1
ATOM 3395 C C . HIS A 1 428 ? -43.853 20.262 14.381 1.00 26.02 428 HIS A C 1
ATOM 3397 O O . HIS A 1 428 ? -43.666 21.182 13.592 1.00 26.02 428 HIS A O 1
ATOM 3403 N N . SER A 1 429 ? -43.518 20.371 15.669 1.00 23.89 429 SER A N 1
ATOM 3404 C CA . SER A 1 429 ? -42.176 20.807 16.104 1.00 23.89 429 SER A CA 1
ATOM 3405 C C . SER A 1 429 ? -42.007 20.728 17.627 1.00 23.89 429 SER A C 1
ATOM 3407 O O . SER A 1 429 ? -42.947 20.806 18.411 1.00 23.89 429 SER A O 1
ATOM 3409 N N . SER A 1 430 ? -40.757 20.484 17.998 1.00 33.97 430 SER A N 1
ATOM 3410 C CA . SER A 1 430 ? -40.167 20.366 19.325 1.00 33.97 430 SER A CA 1
ATOM 3411 C C . SER A 1 430 ? -40.304 21.617 20.193 1.00 33.97 430 SER A C 1
ATOM 3413 O O . SER A 1 430 ? -39.965 22.699 19.723 1.00 33.97 430 SER A O 1
ATOM 3415 N N . ASP A 1 431 ? -40.580 21.444 21.490 1.00 25.20 431 ASP A N 1
ATOM 3416 C CA . ASP A 1 431 ? -39.965 22.318 22.493 1.00 25.20 431 ASP A CA 1
ATOM 3417 C C . ASP A 1 431 ? -39.700 21.609 23.833 1.00 25.20 431 ASP A C 1
ATOM 3419 O O . ASP A 1 431 ? -40.425 20.709 24.269 1.00 25.20 431 ASP A O 1
ATOM 3423 N N . ALA A 1 432 ? -38.581 21.994 24.436 1.00 37.50 432 ALA A N 1
ATOM 3424 C CA . ALA A 1 432 ? -37.923 21.388 25.576 1.00 37.50 432 ALA A CA 1
ATOM 3425 C C . ALA A 1 432 ? -38.716 21.592 26.878 1.00 37.50 432 ALA A C 1
ATOM 3427 O O . ALA A 1 432 ? -38.811 22.689 27.427 1.00 37.50 432 ALA A O 1
ATOM 3428 N N . GLY A 1 433 ? -39.241 20.496 27.427 1.00 27.81 433 GLY A N 1
ATOM 3429 C CA . GLY A 1 433 ? -39.876 20.483 28.741 1.00 27.81 433 GLY A CA 1
ATOM 3430 C C . GLY A 1 433 ? -38.850 20.550 29.873 1.00 27.81 433 GLY A C 1
ATOM 3431 O O . GLY A 1 433 ? -38.077 19.616 30.088 1.00 27.81 433 GLY A O 1
ATOM 3432 N N . THR A 1 434 ? -38.889 21.642 30.632 1.00 33.28 434 THR A N 1
ATOM 3433 C CA . THR A 1 434 ? -38.175 21.848 31.900 1.00 33.28 434 THR A CA 1
ATOM 3434 C C . THR A 1 434 ? -38.371 20.646 32.845 1.00 33.28 434 THR A C 1
ATOM 3436 O O . THR A 1 434 ? -39.497 20.145 32.957 1.00 33.28 434 THR A O 1
ATOM 3439 N N . PRO A 1 435 ? -37.337 20.169 33.572 1.00 37.22 435 PRO A N 1
ATOM 3440 C CA . PRO A 1 435 ? -37.483 19.002 34.433 1.00 37.22 435 PRO A CA 1
ATOM 3441 C C . PRO A 1 435 ? -38.513 19.260 35.535 1.00 37.22 435 PRO A C 1
ATOM 3443 O O . PRO A 1 435 ? -38.418 20.219 36.302 1.00 37.22 435 PRO A O 1
ATOM 3446 N N . SER A 1 436 ? -39.500 18.369 35.626 1.00 48.56 436 SER A N 1
ATOM 3447 C CA . SER A 1 436 ? -40.507 18.363 36.686 1.00 48.56 436 SER A CA 1
ATOM 3448 C C . SER A 1 436 ? -39.860 18.513 38.068 1.00 48.56 436 SER A C 1
ATOM 3450 O O . SER A 1 436 ? -38.855 17.864 38.365 1.00 48.56 436 SER A O 1
ATOM 3452 N N . LYS A 1 437 ? -40.498 19.285 38.962 1.00 41.38 437 LYS A N 1
ATOM 3453 C CA . LYS A 1 437 ? -40.105 19.471 40.378 1.00 41.38 437 LYS A CA 1
ATOM 3454 C C . LYS A 1 437 ? -39.859 18.150 41.128 1.00 41.38 437 LYS A C 1
ATOM 3456 O O . LYS A 1 437 ? -39.209 18.142 42.169 1.00 41.38 437 LYS A O 1
ATOM 3461 N N . ARG A 1 438 ? -40.368 17.026 40.609 1.00 43.75 438 ARG A N 1
ATOM 3462 C CA . ARG A 1 438 ? -40.120 15.673 41.126 1.00 43.75 438 ARG A CA 1
ATOM 3463 C C . ARG A 1 438 ? -38.752 15.110 40.716 1.00 43.75 438 ARG A C 1
ATOM 3465 O O . ARG A 1 438 ? -38.129 14.446 41.532 1.00 43.75 438 ARG A O 1
ATOM 3472 N N . GLY A 1 439 ? -38.274 15.415 39.509 1.00 38.72 439 GLY A N 1
ATOM 3473 C CA . GLY A 1 439 ? -36.939 15.044 39.028 1.00 38.72 439 GLY A CA 1
ATOM 3474 C C . GLY A 1 439 ? -35.822 15.793 39.758 1.00 38.72 439 GLY A C 1
ATOM 3475 O O . GLY A 1 439 ? -34.830 15.182 40.135 1.00 38.72 439 GLY A O 1
ATOM 3476 N N . ILE A 1 440 ? -36.038 17.076 40.074 1.00 50.66 440 ILE A N 1
ATOM 3477 C CA . ILE A 1 440 ? -35.087 17.892 40.855 1.00 50.66 440 ILE A CA 1
ATOM 3478 C C . ILE A 1 440 ? -34.907 17.331 42.276 1.00 50.66 440 ILE A C 1
ATOM 3480 O O . ILE A 1 440 ? -33.791 17.263 42.779 1.00 50.66 440 ILE A O 1
ATOM 3484 N N . ARG A 1 441 ? -35.988 16.846 42.902 1.00 46.47 441 ARG A N 1
ATOM 3485 C CA . ARG A 1 441 ? -35.932 16.240 44.244 1.00 46.47 441 ARG A CA 1
ATOM 3486 C C . ARG A 1 441 ? -35.228 14.883 44.272 1.00 46.47 441 ARG A C 1
ATOM 3488 O O . ARG A 1 441 ? -34.598 14.561 45.268 1.00 46.47 441 ARG A O 1
ATOM 3495 N N . ILE A 1 442 ? -35.329 14.101 43.196 1.00 49.72 442 ILE A N 1
ATOM 3496 C CA . ILE A 1 442 ? -34.622 12.817 43.080 1.00 49.72 442 ILE A CA 1
ATOM 3497 C C . ILE A 1 442 ? -33.127 13.058 42.832 1.00 49.72 442 ILE A C 1
ATOM 3499 O O . ILE A 1 442 ? -32.302 12.378 43.431 1.00 49.72 442 ILE A O 1
ATOM 3503 N N . ALA A 1 443 ? -32.776 14.065 42.026 1.00 45.97 443 ALA A N 1
ATOM 3504 C CA . ALA A 1 443 ? -31.385 14.467 41.832 1.00 45.97 443 ALA A CA 1
ATOM 3505 C C . ALA A 1 443 ? -30.753 14.986 43.137 1.00 45.97 443 ALA A C 1
ATOM 3507 O O . ALA A 1 443 ? -29.687 14.515 43.508 1.00 45.97 443 ALA A O 1
ATOM 3508 N N . GLN A 1 444 ? -31.444 15.855 43.888 1.00 44.31 444 GLN A N 1
ATOM 3509 C CA . GLN A 1 444 ? -30.962 16.340 45.192 1.00 44.31 444 GLN A CA 1
ATOM 3510 C C . GLN A 1 444 ? -30.800 15.224 46.235 1.00 44.31 444 GLN A C 1
ATOM 3512 O O . GLN A 1 444 ? -29.866 15.283 47.030 1.00 44.31 444 GLN A O 1
ATOM 3517 N N . ALA A 1 445 ? -31.669 14.206 46.224 1.00 42.59 445 ALA A N 1
ATOM 3518 C CA . ALA A 1 445 ? -31.555 13.047 47.113 1.00 42.59 445 ALA A CA 1
ATOM 3519 C C . ALA A 1 445 ? -30.371 12.132 46.747 1.00 42.59 445 ALA A C 1
ATOM 3521 O O . ALA A 1 445 ? -29.764 11.533 47.623 1.00 42.59 445 ALA A O 1
ATOM 3522 N N . LEU A 1 446 ? -30.018 12.035 45.462 1.00 46.72 446 LEU A N 1
ATOM 3523 C CA . LEU A 1 446 ? -28.850 11.270 45.018 1.00 46.72 446 LEU A CA 1
ATOM 3524 C C . LEU A 1 446 ? -27.533 11.987 45.338 1.00 46.72 446 LEU A C 1
ATOM 3526 O O . LEU A 1 446 ? -26.565 11.330 45.702 1.00 46.72 446 LEU A O 1
ATOM 3530 N N . THR A 1 447 ? -27.495 13.320 45.245 1.00 53.00 447 THR A N 1
ATOM 3531 C CA . THR A 1 447 ? -26.300 14.102 45.605 1.00 53.00 447 THR A CA 1
ATOM 3532 C C . THR A 1 447 ? -26.004 14.039 47.104 1.00 53.00 447 THR A C 1
ATOM 3534 O O . THR A 1 447 ? -24.848 13.912 47.482 1.00 53.00 447 THR A O 1
ATOM 3537 N N . SER A 1 448 ? -27.037 14.036 47.950 1.00 49.59 448 SER A N 1
ATOM 3538 C CA . SER A 1 448 ? -26.875 13.968 49.411 1.00 49.59 448 SER A CA 1
ATOM 3539 C C . SER A 1 448 ? -26.412 12.593 49.907 1.00 49.59 448 SER A C 1
ATOM 3541 O O . SER A 1 448 ? -25.601 12.530 50.821 1.00 49.59 448 SER A O 1
ATOM 3543 N N . VAL A 1 449 ? -26.837 11.501 49.262 1.00 53.44 449 VAL A N 1
ATOM 3544 C CA . VAL A 1 449 ? -26.345 10.144 49.582 1.00 53.44 449 VAL A CA 1
ATOM 3545 C C . VAL A 1 449 ? -24.881 9.958 49.163 1.00 53.44 449 VAL A C 1
ATOM 3547 O O . VAL A 1 449 ? -24.111 9.324 49.876 1.00 53.44 449 VAL A O 1
ATOM 3550 N N . LEU A 1 450 ? -24.473 10.547 48.033 1.00 52.47 450 LEU A N 1
ATOM 3551 C CA . LEU A 1 450 ? -23.075 10.518 47.588 1.00 52.47 450 LEU A CA 1
ATOM 3552 C C . LEU A 1 450 ? -22.155 11.368 48.482 1.00 52.47 450 LEU A C 1
ATOM 3554 O O . LEU A 1 450 ? -21.010 10.981 48.698 1.00 52.47 450 LEU A O 1
ATOM 3558 N N . GLU A 1 451 ? -22.635 12.495 49.018 1.00 52.31 451 GLU A N 1
ATOM 3559 C CA . GLU A 1 451 ? -21.878 13.312 49.981 1.00 52.31 451 GLU A CA 1
ATOM 3560 C C . GLU A 1 451 ? -21.742 12.629 51.354 1.00 52.31 451 GLU A C 1
ATOM 3562 O O . GLU A 1 451 ? -20.668 12.698 51.954 1.00 52.31 451 GLU A O 1
ATOM 3567 N N . GLU A 1 452 ? -22.767 11.905 51.824 1.00 55.50 452 GLU A N 1
ATOM 3568 C CA . GLU A 1 452 ? -22.683 11.107 53.059 1.00 55.50 452 GLU A CA 1
ATOM 3569 C C . GLU A 1 452 ? -21.654 9.968 52.942 1.00 55.50 452 GLU A C 1
ATOM 3571 O O . GLU A 1 452 ? -20.822 9.810 53.837 1.00 55.50 452 GLU A O 1
ATOM 3576 N N . GLU A 1 453 ? -21.625 9.231 51.824 1.00 54.00 453 GLU A N 1
ATOM 3577 C CA . GLU A 1 453 ? -20.655 8.140 51.620 1.00 54.00 453 GLU A CA 1
ATOM 3578 C C . GLU A 1 453 ? -19.207 8.635 51.451 1.00 54.00 453 GLU A C 1
ATOM 3580 O O . GLU A 1 453 ? -18.277 7.973 51.907 1.00 54.00 453 GLU A O 1
ATOM 3585 N N . LEU A 1 454 ? -18.991 9.816 50.859 1.00 49.53 454 LEU A N 1
ATOM 3586 C CA . LEU A 1 454 ? -17.656 10.422 50.752 1.00 49.53 454 LEU A CA 1
ATOM 3587 C C . LEU A 1 454 ? -17.141 10.974 52.090 1.00 49.53 454 LEU A C 1
ATOM 3589 O O . LEU A 1 454 ? -15.934 10.949 52.322 1.00 49.53 454 LEU A O 1
ATOM 3593 N N . SER A 1 455 ? -18.032 11.422 52.982 1.00 50.16 455 SER A N 1
ATOM 3594 C CA . SER A 1 455 ? -17.654 11.897 54.322 1.00 50.16 455 SER A CA 1
ATOM 3595 C C . SER A 1 455 ? -17.292 10.765 55.295 1.00 50.16 455 SER A C 1
ATOM 3597 O O . SER A 1 455 ? -16.440 10.947 56.161 1.00 50.16 455 SER A O 1
ATOM 3599 N N . GLY A 1 456 ? -17.862 9.567 55.107 1.00 46.16 456 GLY A N 1
ATOM 3600 C CA . GLY A 1 456 ? -17.559 8.390 55.931 1.00 46.16 456 GLY A CA 1
ATOM 3601 C C . GLY A 1 456 ? -16.214 7.722 55.622 1.00 46.16 456 GLY A C 1
ATOM 3602 O O . GLY A 1 456 ? -15.715 6.954 56.436 1.00 46.16 456 GLY A O 1
ATOM 3603 N N . ILE A 1 457 ? -15.598 8.020 54.472 1.00 47.25 457 ILE A N 1
ATOM 3604 C CA . ILE A 1 457 ? -14.304 7.437 54.071 1.00 47.25 457 ILE A CA 1
ATOM 3605 C C . ILE A 1 457 ? -13.118 8.209 54.682 1.00 47.25 457 ILE A C 1
ATOM 3607 O O . ILE A 1 457 ? -12.025 7.663 54.799 1.00 47.25 457 ILE A O 1
ATOM 3611 N N . THR A 1 458 ? -13.309 9.457 55.127 1.00 46.50 458 THR A N 1
ATOM 3612 C CA . THR A 1 458 ? -12.220 10.281 55.686 1.00 46.50 458 THR A CA 1
ATOM 3613 C C . THR A 1 458 ? -11.943 10.066 57.177 1.00 46.50 458 THR A C 1
ATOM 3615 O O . THR A 1 458 ? -10.955 10.599 57.678 1.00 46.50 458 THR A O 1
ATOM 3618 N N . GLU A 1 459 ? -12.766 9.296 57.897 1.00 46.50 459 GLU A N 1
ATOM 3619 C CA . GLU A 1 459 ? -12.611 9.104 59.352 1.00 46.50 459 GLU A CA 1
ATOM 3620 C C . GLU A 1 459 ? -11.885 7.803 59.753 1.00 46.50 459 GLU A C 1
ATOM 3622 O O . GLU A 1 459 ? -11.467 7.680 60.903 1.00 46.50 459 GLU A O 1
ATOM 3627 N N . ASP A 1 460 ? -11.630 6.879 58.815 1.00 44.59 460 ASP A N 1
ATOM 3628 C CA . ASP A 1 460 ? -10.982 5.580 59.095 1.00 44.59 460 ASP A CA 1
ATOM 3629 C C . ASP A 1 460 ? -9.454 5.549 58.848 1.00 44.59 460 ASP A C 1
ATOM 3631 O O . ASP A 1 460 ? -8.805 4.525 59.062 1.00 44.59 460 ASP A O 1
ATOM 3635 N N . GLU A 1 461 ? -8.828 6.673 58.471 1.00 45.38 461 GLU A N 1
ATOM 3636 C CA . GLU A 1 461 ? -7.370 6.778 58.253 1.00 45.38 461 GLU A CA 1
ATOM 3637 C C . GLU A 1 461 ? -6.602 7.430 59.424 1.00 45.38 461 GLU A C 1
ATOM 3639 O O . GLU A 1 461 ? -5.638 8.166 59.225 1.00 45.38 461 GLU A O 1
ATOM 3644 N N . ASN A 1 462 ? -6.998 7.173 60.680 1.00 44.41 462 ASN A N 1
ATOM 3645 C CA . ASN A 1 462 ? -6.275 7.721 61.842 1.00 44.41 462 ASN A CA 1
ATOM 3646 C C . ASN A 1 462 ? -6.039 6.741 63.006 1.00 44.41 462 ASN A C 1
ATOM 3648 O O . ASN A 1 462 ? -5.994 7.130 64.174 1.00 44.41 462 ASN A O 1
ATOM 3652 N N . LEU A 1 463 ? -5.824 5.460 62.692 1.00 43.12 463 LEU A N 1
ATOM 3653 C CA . LEU A 1 463 ? -5.351 4.455 63.652 1.00 43.12 463 LEU A CA 1
ATOM 3654 C C . LEU A 1 463 ? -4.083 3.752 63.153 1.00 43.12 463 LEU A C 1
ATOM 3656 O O . LEU A 1 463 ? -4.085 2.562 62.863 1.00 43.12 463 LEU A O 1
ATOM 3660 N N . LEU A 1 464 ? -2.968 4.486 63.111 1.00 40.53 464 LEU A N 1
ATOM 3661 C CA . LEU A 1 464 ? -1.622 3.907 63.155 1.00 40.53 464 LEU A CA 1
ATOM 3662 C C . LEU A 1 464 ? -0.725 4.793 64.029 1.00 40.53 464 LEU A C 1
ATOM 3664 O O . LEU A 1 464 ? -0.359 5.912 63.685 1.00 40.53 464 LEU A O 1
ATOM 3668 N N . THR A 1 465 ? -0.421 4.276 65.216 1.00 42.81 465 THR A N 1
ATOM 3669 C CA . THR A 1 465 ? 0.453 4.866 66.235 1.00 42.81 465 THR A CA 1
ATOM 3670 C C . THR A 1 465 ? 1.892 5.072 65.738 1.00 42.81 465 THR A C 1
ATOM 3672 O O . THR A 1 465 ? 2.410 4.203 65.034 1.00 42.81 465 THR A O 1
ATOM 3675 N N . PRO A 1 466 ? 2.595 6.136 66.174 1.00 44.81 466 PRO A N 1
ATOM 3676 C CA . PRO A 1 466 ? 3.990 6.370 65.827 1.00 44.81 466 PRO A CA 1
ATOM 3677 C C . PRO A 1 466 ? 4.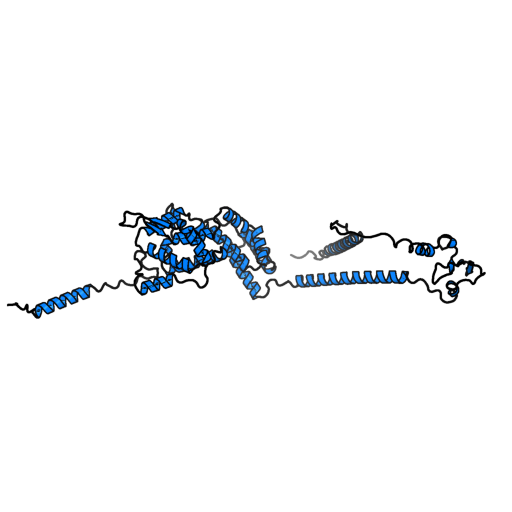930 5.633 66.791 1.00 44.81 466 PRO A C 1
ATOM 3679 O O . PRO A 1 466 ? 4.947 5.905 67.991 1.00 44.81 466 PRO A O 1
ATOM 3682 N N . GLY A 1 467 ? 5.763 4.735 66.263 1.00 46.72 467 GLY A N 1
ATOM 3683 C CA . GLY A 1 467 ? 6.918 4.227 67.000 1.00 46.72 467 GLY A CA 1
ATOM 3684 C C . GLY A 1 467 ? 7.449 2.889 66.505 1.00 46.72 467 GLY A C 1
ATOM 3685 O O . GLY A 1 467 ? 6.923 1.855 66.893 1.00 46.72 467 GLY A O 1
ATOM 3686 N N . GLN A 1 468 ? 8.537 2.916 65.728 1.00 42.31 468 GLN A N 1
ATOM 3687 C CA . GLN A 1 468 ? 9.835 2.308 66.072 1.00 42.31 468 GLN A CA 1
ATOM 3688 C C . GLN A 1 468 ? 10.747 2.200 64.833 1.00 42.31 468 GLN A C 1
ATOM 3690 O O . GLN A 1 468 ? 10.494 1.388 63.953 1.00 42.31 468 GLN A O 1
ATOM 3695 N N . LYS A 1 469 ? 11.848 2.967 64.904 1.00 39.06 469 LYS A N 1
ATOM 3696 C CA . LYS A 1 469 ? 13.107 2.943 64.129 1.00 39.06 469 LYS A CA 1
ATOM 3697 C C . LYS A 1 469 ? 13.089 3.308 62.648 1.00 39.06 469 LYS A C 1
ATOM 3699 O O . LYS A 1 469 ? 12.525 2.553 61.835 1.00 39.06 469 LYS A O 1
#

Mean predicted aligned error: 18.48 Å

Foldseek 3Di:
DDDDPDDDPVNVVVVVVVVVVVVVVPPDPPPPPDDDPAPQRPDQFAADPCVDPVNVVLLCVLQAEDPDAAALALLCLLVLLVVNVVSCVRNVQCQLAAFQDPDPPDGHGCSQQLLQADLVSNQVSQQVPVQEPGNNVVSQVSLQSNNVRRHDPVLVVVLVVVQVSQWHWYAHPPGDHTDIDGGNSSSSSVSVCSNDVNDPVLLVVLVVCLDLVNLLVLCVVCLVPLVSSLSVNVSSVSVCRNNVHDDPQSLVSLLSNQLSRLFNVRNVVSVVVVVCVVVVVDPDDDGPVNSSVVSVVVQVVCVVVVNGSPDDPVNVVVVVVVVVVVVVVVVVVVVVVVVVVVVVVVVPDDDDQDDPRQCQQDDDDPPDDQWDDDPNFIWGACVLPHRGRIDGCADPVRDGCVVPPPSVVVVVVPPPPPDDDDDDDDDDDDDDDDDPPVVVVVVVVVVVVVVVVVVVVVPPPPPDDDDDD